Protein AF-0000000065853339 (afdb_homodimer)

Sequence (588 aa):
MKFAKGHGTENDFVLLCDPPAELRLTGAGVAALCDRRRGLGADGVLRVTAAAAAAAAGVLDRLPDGVAGDDWYMDYRNADGSVAQMCGNGVRVFAHYLRASGLETRDEFVVGSLAGPRPVTVHAADATGADVSVDMGKANTLGGGGEAFEATVGGRRFAGLAVDVGNPHLACLDPELSVDELAALDVAAPVSFDAAQFPDGVNIEVLTAPAAGVVHMRVHERGVGETRSCGTGTVAAVVAALAAAGADTGTLTVRVPGGDVVVTVTDATSYLRGPSVLVAHGEISEEWWQQAQRMKFAKGHGTENDFVLLCDPPAELRLTGAGVAALCDRRRGLGADGVLRVTAAAAAAAAGVLDRLPDGVAGDDWYMDYRNADGSVAQMCGNGVRVFAHYLRASGLETRDEFVVGSLAGPRPVTVHAADATGADVSVDMGKANTLGGGGEAFEATVGGRRFAGLAVDVGNPHLACLDPELSVDELAALDVAAPVSFDAAQFPDGVNIEVLTAPAAGVVHMRVHERGVGETRSCGTGTVAAVVAALAAAGADTGTLTVRVPGGDVVVTVTDATSYLRGPSVLVAHGEISEEWWQQAQR

Nearest PDB structures (foldseek):
  3fve-assembly1_A  TM=9.361E-01  e=1.560E-47  Mycobacterium tuberculosis
  5h2g-assembly1_B  TM=9.548E-01  e=1.383E-40  Corynebacterium glutamicum ATCC 13032
  8qzy-assembly1_A  TM=7.973E-01  e=9.550E-26  Pseudomonas aeruginosa PA14
  2q9j-assembly1_A  TM=7.711E-01  e=7.833E-24  Haemophilus influenzae
  2otn-assembly1_A  TM=7.732E-01  e=1.050E-22  Bacillus anthracis str. Ames

Structure (mmCIF, N/CA/C/O backbone):
data_AF-0000000065853339-model_v1
#
loop_
_entity.id
_entity.type
_entity.pdbx_description
1 polymer 'Diaminopimelate epimerase'
#
loop_
_atom_site.group_PDB
_atom_site.id
_atom_site.type_symbol
_atom_site.label_atom_id
_atom_site.label_alt_id
_atom_site.label_comp_id
_atom_site.label_asym_id
_atom_site.label_entity_id
_atom_site.label_seq_id
_atom_site.pdbx_PDB_ins_code
_atom_site.Cartn_x
_atom_site.Cartn_y
_atom_site.Cartn_z
_atom_site.occupancy
_atom_site.B_iso_or_equiv
_atom_site.auth_seq_id
_atom_site.auth_comp_id
_atom_site.auth_asym_id
_atom_site.auth_atom_id
_atom_site.pdbx_PDB_model_num
ATOM 1 N N . MET A 1 1 ? 19.844 -0.443 0.355 1 94.56 1 MET A N 1
ATOM 2 C CA . MET A 1 1 ? 19.484 -1.726 -0.248 1 94.56 1 MET A CA 1
ATOM 3 C C . MET A 1 1 ? 18.688 -1.524 -1.535 1 94.56 1 MET A C 1
ATOM 5 O O . MET A 1 1 ? 17.656 -0.863 -1.531 1 94.56 1 MET A O 1
ATOM 9 N N . LYS A 1 2 ? 19.125 -2.064 -2.59 1 97.06 2 LYS A N 1
ATOM 10 C CA . LYS A 1 2 ? 18.453 -1.907 -3.875 1 97.06 2 LYS A CA 1
ATOM 11 C C . LYS A 1 2 ? 17.172 -2.721 -3.926 1 97.06 2 LYS A C 1
ATOM 13 O O . LYS A 1 2 ? 17.109 -3.842 -3.414 1 97.06 2 LYS A O 1
ATOM 18 N N . PHE A 1 3 ? 16.172 -2.121 -4.578 1 98.56 3 PHE A N 1
ATOM 19 C CA . PHE A 1 3 ? 14.906 -2.838 -4.738 1 98.56 3 PHE A CA 1
ATOM 20 C C . PHE A 1 3 ? 14.273 -2.535 -6.094 1 98.56 3 PHE A C 1
ATOM 22 O O . PHE A 1 3 ? 14.672 -1.58 -6.766 1 98.56 3 PHE A O 1
ATOM 29 N N . ALA A 1 4 ? 13.375 -3.354 -6.496 1 98.81 4 ALA A N 1
ATOM 30 C CA . ALA A 1 4 ? 12.367 -3.076 -7.52 1 98.81 4 ALA A CA 1
ATOM 31 C C . ALA A 1 4 ? 10.969 -3.398 -7.008 1 98.81 4 ALA A C 1
ATOM 33 O O . ALA A 1 4 ? 10.805 -4.227 -6.109 1 98.81 4 ALA A O 1
ATOM 34 N N . LYS A 1 5 ? 10.016 -2.715 -7.488 1 98.88 5 LYS A N 1
ATOM 35 C CA . LYS A 1 5 ? 8.609 -2.977 -7.188 1 98.88 5 LYS A CA 1
ATOM 36 C C . LYS A 1 5 ? 7.84 -3.342 -8.453 1 98.88 5 LYS A C 1
ATOM 38 O O . LYS A 1 5 ? 7.914 -2.635 -9.461 1 98.88 5 LYS A O 1
ATOM 43 N N . GLY A 1 6 ? 7.184 -4.402 -8.43 1 98.81 6 GLY A N 1
ATOM 44 C CA . GLY A 1 6 ? 6.387 -4.832 -9.57 1 98.81 6 GLY A CA 1
ATOM 45 C C . GLY A 1 6 ? 5.203 -5.695 -9.18 1 98.81 6 GLY A C 1
ATOM 46 O O . GLY A 1 6 ? 4.973 -5.941 -7.992 1 98.81 6 GLY A O 1
ATOM 47 N N . HIS A 1 7 ? 4.398 -6.074 -10.188 1 98.88 7 HIS A N 1
ATOM 48 C CA . HIS A 1 7 ? 3.244 -6.922 -9.906 1 98.88 7 HIS A CA 1
ATOM 49 C C . HIS A 1 7 ? 2.893 -7.797 -11.102 1 98.88 7 HIS A C 1
ATOM 51 O O . HIS A 1 7 ? 3.232 -7.461 -12.242 1 98.88 7 HIS A O 1
ATOM 57 N N . GLY A 1 8 ? 2.369 -8.93 -10.898 1 98.88 8 GLY A N 1
ATOM 58 C CA . GLY A 1 8 ? 1.645 -9.773 -11.836 1 98.88 8 GLY A CA 1
ATOM 59 C C . GLY A 1 8 ? 0.143 -9.75 -11.625 1 98.88 8 GLY A C 1
ATOM 60 O O . GLY A 1 8 ? -0.376 -10.445 -10.75 1 98.88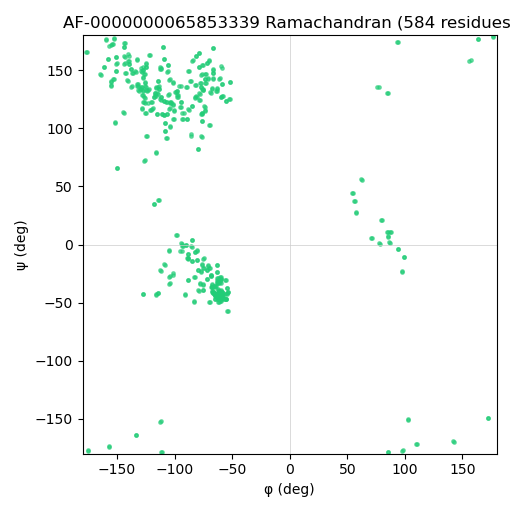 8 GLY A O 1
ATOM 61 N N . THR A 1 9 ? -0.51 -8.961 -12.5 1 98.69 9 THR A N 1
ATOM 62 C CA . THR A 1 9 ? -1.945 -8.742 -12.367 1 98.69 9 THR A CA 1
ATOM 63 C C . THR A 1 9 ? -2.283 -8.219 -10.969 1 98.69 9 THR A C 1
ATOM 65 O O . THR A 1 9 ? -3.174 -8.742 -10.305 1 98.69 9 THR A O 1
ATOM 68 N N . GLU A 1 10 ? -1.546 -7.285 -10.461 1 98.69 10 GLU A N 1
ATOM 69 C CA . GLU A 1 10 ? -1.723 -6.469 -9.266 1 98.69 10 GLU A CA 1
ATOM 70 C C . GLU A 1 10 ? -1.537 -7.301 -7.996 1 98.69 10 GLU A C 1
ATOM 72 O O . GLU A 1 10 ? -1.942 -6.887 -6.91 1 98.69 10 GLU A O 1
ATOM 77 N N . ASN A 1 11 ? -1.142 -8.578 -8.039 1 98.62 11 ASN A N 1
ATOM 78 C CA . ASN A 1 11 ? -0.362 -9.227 -6.992 1 98.62 11 ASN A CA 1
ATOM 79 C C . ASN A 1 11 ? 1.065 -8.688 -6.941 1 98.62 11 ASN A C 1
ATOM 81 O O . ASN A 1 11 ? 1.879 -8.992 -7.816 1 98.62 11 ASN A O 1
ATOM 85 N N . ASP A 1 12 ? 1.319 -7.805 -5.934 1 98.75 12 ASP A N 1
ATOM 86 C CA . ASP A 1 12 ? 2.51 -6.965 -6.031 1 98.75 12 ASP A CA 1
ATOM 87 C C . ASP A 1 12 ? 3.6 -7.445 -5.074 1 98.75 12 ASP A C 1
ATOM 89 O O . ASP A 1 12 ? 3.303 -8.039 -4.039 1 98.75 12 ASP A O 1
ATOM 93 N N . PHE A 1 13 ? 4.891 -7.109 -5.477 1 98.88 13 PHE A N 1
ATOM 94 C CA . PHE A 1 13 ? 6.066 -7.609 -4.773 1 98.88 13 PHE A CA 1
ATOM 95 C C . PHE A 1 13 ? 7.156 -6.543 -4.711 1 98.88 13 PHE A C 1
ATOM 97 O O . PHE A 1 13 ? 7.27 -5.711 -5.613 1 98.88 13 PHE A O 1
ATOM 104 N N . VAL A 1 14 ? 7.895 -6.559 -3.658 1 98.88 14 VAL A N 1
ATOM 105 C CA . VAL A 1 14 ? 9.203 -5.922 -3.623 1 98.88 14 VAL A CA 1
ATOM 106 C C . VAL A 1 14 ? 10.289 -6.949 -3.939 1 98.88 14 VAL A C 1
ATOM 108 O O . VAL A 1 14 ? 10.359 -8 -3.303 1 98.88 14 VAL A O 1
ATOM 111 N N . LEU A 1 15 ? 11.055 -6.676 -4.945 1 98.88 15 LEU A N 1
ATOM 112 C CA . LEU A 1 15 ? 12.172 -7.551 -5.305 1 98.88 15 LEU A CA 1
ATOM 113 C C . LEU A 1 15 ? 13.484 -7.02 -4.742 1 98.88 15 LEU A C 1
ATOM 115 O O . LEU A 1 15 ? 13.766 -5.82 -4.828 1 98.88 15 LEU A O 1
ATOM 119 N N . LEU A 1 16 ? 14.234 -7.871 -4.117 1 98.62 16 LEU A N 1
ATOM 120 C CA . LEU A 1 16 ? 15.562 -7.555 -3.609 1 98.62 16 LEU A CA 1
ATOM 121 C C . LEU A 1 16 ? 16.625 -8.367 -4.332 1 98.62 16 LEU A C 1
ATOM 123 O O . LEU A 1 16 ? 16.672 -9.594 -4.203 1 98.62 16 LEU A O 1
ATOM 127 N N . CYS A 1 17 ? 17.438 -7.727 -5.098 1 97.69 17 CYS A N 1
ATOM 128 C CA . CYS A 1 17 ? 18.5 -8.391 -5.844 1 97.69 17 CYS A CA 1
ATOM 129 C C . CYS A 1 17 ? 19.656 -8.758 -4.926 1 97.69 17 CYS A C 1
ATOM 131 O O . CYS A 1 17 ? 20.375 -7.875 -4.445 1 97.69 17 CYS A O 1
ATOM 133 N N . ASP A 1 18 ? 19.875 -10.023 -4.723 1 97.69 18 ASP A N 1
ATOM 134 C CA . ASP A 1 18 ? 20.875 -10.516 -3.789 1 97.69 18 ASP A CA 1
ATOM 135 C C . ASP A 1 18 ? 21.438 -11.859 -4.242 1 97.69 18 ASP A C 1
ATOM 137 O O . ASP A 1 18 ? 21.344 -12.852 -3.523 1 97.69 18 ASP A O 1
ATOM 141 N N . PRO A 1 19 ? 22.109 -11.883 -5.312 1 97.12 19 PRO A N 1
ATOM 142 C CA . PRO A 1 19 ? 22.594 -13.148 -5.879 1 97.12 19 PRO A CA 1
ATOM 143 C C . PRO A 1 19 ? 23.406 -13.969 -4.891 1 97.12 19 PRO A C 1
ATOM 145 O O . PRO A 1 19 ? 23.25 -15.188 -4.805 1 97.12 19 PRO A O 1
ATOM 148 N N . PRO A 1 20 ? 24.219 -13.391 -4.039 1 96.69 20 PRO A N 1
ATOM 149 C CA . PRO A 1 20 ? 25 -14.227 -3.125 1 96.69 20 PRO A CA 1
ATOM 150 C C . PRO A 1 20 ? 24.234 -14.594 -1.855 1 96.69 20 PRO A C 1
ATOM 152 O O . PRO A 1 20 ? 24.781 -15.258 -0.971 1 96.69 20 PRO A O 1
ATOM 155 N N . ALA A 1 21 ? 22.984 -14.086 -1.73 1 96.5 21 ALA A N 1
ATOM 156 C CA . ALA A 1 21 ? 22.141 -14.383 -0.577 1 96.5 21 ALA A CA 1
ATOM 157 C C . ALA A 1 21 ? 22.766 -13.867 0.713 1 96.5 21 ALA A C 1
ATOM 159 O O . ALA A 1 21 ? 22.875 -14.602 1.695 1 96.5 21 ALA A O 1
ATOM 160 N N . GLU A 1 22 ? 23.062 -12.633 0.763 1 96.06 22 GLU A N 1
ATOM 161 C CA . GLU A 1 22 ? 23.766 -12.062 1.905 1 96.06 22 GLU A CA 1
ATOM 162 C C . GLU A 1 22 ? 22.844 -11.188 2.75 1 96.06 22 GLU A C 1
ATOM 164 O O . GLU A 1 22 ? 23.156 -10.883 3.902 1 96.06 22 GLU A O 1
ATOM 169 N N . LEU A 1 23 ? 21.75 -10.797 2.207 1 94.5 23 LEU A N 1
ATOM 170 C CA . LEU A 1 23 ? 20.844 -9.906 2.924 1 94.5 23 LEU A CA 1
ATOM 171 C C . LEU A 1 23 ? 20.219 -10.617 4.125 1 94.5 23 LEU A C 1
ATOM 173 O O . LEU A 1 23 ? 19.844 -11.789 4.031 1 94.5 23 LEU A O 1
ATOM 177 N N . ARG A 1 24 ? 20.219 -9.914 5.27 1 89.31 24 ARG A N 1
ATOM 178 C CA . ARG A 1 24 ? 19.438 -10.375 6.41 1 89.31 24 ARG A CA 1
ATOM 179 C C . ARG A 1 24 ? 17.953 -10.094 6.211 1 89.31 24 ARG A C 1
ATOM 181 O O . ARG A 1 24 ? 17.531 -8.938 6.117 1 89.31 24 ARG A O 1
ATOM 188 N N . LEU A 1 25 ? 17.109 -11.117 6.051 1 94.38 25 LEU A N 1
ATOM 189 C CA . LEU A 1 25 ? 15.68 -10.992 5.828 1 94.38 25 LEU A CA 1
ATOM 190 C C . LEU A 1 25 ? 14.898 -11.602 6.988 1 94.38 25 LEU A C 1
ATOM 192 O O . LEU A 1 25 ? 14.383 -12.711 6.879 1 94.38 25 LEU A O 1
ATOM 196 N N . THR A 1 26 ? 14.773 -10.828 8.125 1 96.56 26 THR A N 1
ATOM 197 C CA . THR A 1 26 ? 13.977 -11.297 9.258 1 96.56 26 THR A CA 1
ATOM 198 C C . THR A 1 26 ? 12.484 -11.156 8.969 1 96.56 26 THR A C 1
ATOM 200 O O . THR A 1 26 ? 12.086 -10.336 8.133 1 96.56 26 THR A O 1
ATOM 203 N N . GLY A 1 27 ? 11.719 -11.984 9.633 1 97.38 27 GLY A N 1
ATOM 204 C CA . GLY A 1 27 ? 10.281 -11.836 9.523 1 97.38 27 GLY A CA 1
ATOM 205 C C . GLY A 1 27 ? 9.789 -10.438 9.836 1 97.38 27 GLY A C 1
ATOM 206 O O . GLY A 1 27 ? 8.938 -9.898 9.125 1 97.38 27 GLY A O 1
ATOM 207 N N . ALA A 1 28 ? 10.336 -9.812 10.836 1 97.38 28 ALA A N 1
ATOM 208 C CA . ALA A 1 28 ? 9.961 -8.469 11.234 1 97.38 28 ALA A CA 1
ATOM 209 C C . ALA A 1 28 ? 10.297 -7.449 10.148 1 97.38 28 ALA A C 1
ATOM 211 O O . ALA A 1 28 ? 9.5 -6.551 9.859 1 97.38 28 ALA A O 1
ATOM 212 N N . GLY A 1 29 ? 11.492 -7.582 9.555 1 97.81 29 GLY A N 1
ATOM 213 C CA . GLY A 1 29 ? 11.898 -6.691 8.484 1 97.81 29 GLY A CA 1
ATOM 214 C C . GLY A 1 29 ? 11.008 -6.785 7.254 1 97.81 29 GLY A C 1
ATOM 215 O O . GLY A 1 29 ? 10.625 -5.766 6.68 1 97.81 29 GLY A O 1
ATOM 216 N N . VAL A 1 30 ? 10.695 -8.008 6.941 1 98.25 30 VAL A N 1
ATOM 217 C CA . VAL A 1 30 ? 9.828 -8.234 5.789 1 98.25 30 VAL A CA 1
ATOM 218 C C . VAL A 1 30 ? 8.445 -7.648 6.062 1 98.25 30 VAL A C 1
ATOM 220 O O . VAL A 1 30 ? 7.879 -6.957 5.211 1 98.25 30 VAL A O 1
ATOM 223 N N . ALA A 1 31 ? 7.91 -7.934 7.25 1 98.31 31 ALA A N 1
ATOM 224 C CA . ALA A 1 31 ? 6.598 -7.406 7.613 1 98.31 31 ALA A CA 1
ATOM 225 C C . ALA A 1 31 ? 6.586 -5.879 7.566 1 98.31 31 ALA A C 1
ATOM 227 O O . ALA A 1 31 ? 5.621 -5.273 7.09 1 98.31 31 ALA A O 1
ATOM 228 N N . ALA A 1 32 ? 7.637 -5.242 8.039 1 98.25 32 ALA A N 1
ATOM 229 C CA . ALA A 1 32 ? 7.75 -3.785 8 1 98.25 32 ALA A CA 1
ATOM 230 C C . ALA A 1 32 ? 7.785 -3.275 6.562 1 98.25 32 ALA A C 1
ATOM 232 O O . ALA A 1 32 ? 7.086 -2.32 6.219 1 98.25 32 ALA A O 1
ATOM 233 N N . LEU A 1 33 ? 8.57 -3.91 5.719 1 98.56 33 LEU A N 1
ATOM 234 C CA . LEU A 1 33 ? 8.742 -3.498 4.328 1 98.56 33 LEU A CA 1
ATOM 235 C C . LEU A 1 33 ? 7.434 -3.635 3.557 1 98.56 33 LEU A C 1
ATOM 237 O O . LEU A 1 33 ? 7.098 -2.773 2.742 1 98.56 33 LEU A O 1
ATOM 241 N N . CYS A 1 34 ? 6.707 -4.641 3.908 1 98.44 34 CYS A N 1
ATOM 242 C CA . CYS A 1 34 ? 5.484 -4.945 3.172 1 98.44 34 CYS A CA 1
ATOM 243 C C . CYS A 1 34 ? 4.312 -4.129 3.705 1 98.44 34 CYS A C 1
ATOM 245 O O . CYS A 1 34 ? 3.254 -4.074 3.078 1 98.44 34 CYS A O 1
ATOM 247 N N . ASP A 1 35 ? 4.457 -3.494 4.902 1 98.12 35 ASP A N 1
ATOM 248 C CA . ASP A 1 35 ? 3.395 -2.625 5.398 1 98.12 35 ASP A CA 1
ATOM 249 C C . ASP A 1 35 ? 3.115 -1.483 4.426 1 98.12 35 ASP A C 1
ATOM 251 O O . ASP A 1 35 ? 4.031 -0.753 4.039 1 98.12 35 ASP A O 1
ATOM 255 N N . ARG A 1 36 ? 1.933 -1.326 4.051 1 97.88 36 ARG A N 1
ATOM 256 C CA . ARG A 1 36 ? 1.605 -0.456 2.926 1 97.88 36 ARG A CA 1
ATOM 257 C C . ARG A 1 36 ? 1.579 1.007 3.355 1 97.88 36 ARG A C 1
ATOM 259 O O . ARG A 1 36 ? 1.427 1.901 2.521 1 97.88 36 ARG A O 1
ATOM 266 N N . ARG A 1 37 ? 1.737 1.317 4.66 1 97.38 37 ARG A N 1
ATOM 267 C CA . ARG A 1 37 ? 1.754 2.689 5.152 1 97.38 37 ARG A CA 1
ATOM 268 C C . ARG A 1 37 ? 3.121 3.049 5.723 1 97.38 37 ARG A C 1
ATOM 270 O O . ARG A 1 37 ? 3.676 4.102 5.406 1 97.38 37 ARG A O 1
ATOM 277 N N . ARG A 1 38 ? 3.699 2.168 6.441 1 97.31 38 ARG A N 1
ATOM 278 C CA . ARG A 1 38 ? 4.977 2.418 7.102 1 97.31 38 ARG A CA 1
ATOM 279 C C . ARG A 1 38 ? 6.145 2.072 6.184 1 97.31 38 ARG A C 1
ATOM 281 O O . ARG A 1 38 ? 7.238 2.625 6.328 1 97.31 38 ARG A O 1
ATOM 288 N N . GLY A 1 39 ? 5.961 1.083 5.297 1 98.38 39 GLY A N 1
ATOM 289 C CA . GLY A 1 39 ? 6.996 0.641 4.379 1 98.38 39 GLY A CA 1
ATOM 290 C C . GLY A 1 39 ? 6.68 0.952 2.928 1 98.38 39 GLY A C 1
ATOM 291 O O . GLY A 1 39 ? 6.066 1.978 2.627 1 98.38 39 GLY A O 1
ATOM 292 N N . LEU A 1 40 ? 7.207 0.15 1.967 1 98.5 40 LEU A N 1
ATOM 293 C CA . LEU A 1 40 ? 6.914 0.288 0.545 1 98.5 40 LEU A CA 1
ATOM 294 C C . LEU A 1 40 ? 5.547 -0.297 0.212 1 98.5 40 LEU A C 1
ATOM 296 O O . LEU A 1 40 ? 4.828 0.24 -0.632 1 98.5 40 LEU A O 1
ATOM 300 N N . GLY A 1 41 ? 5.23 -1.368 0.979 1 98.5 41 GLY A N 1
ATOM 301 C CA . GLY A 1 41 ? 3.963 -2.033 0.732 1 98.5 41 GLY A CA 1
ATOM 302 C C . GLY A 1 41 ? 4.035 -3.059 -0.384 1 98.5 41 GLY A C 1
ATOM 303 O O . GLY A 1 41 ? 4.488 -2.752 -1.488 1 98.5 41 GLY A O 1
ATOM 304 N N . ALA A 1 42 ? 3.545 -4.234 -0.109 1 98.5 42 ALA A N 1
ATOM 305 C CA . ALA A 1 42 ? 3.486 -5.316 -1.088 1 98.5 42 ALA A CA 1
ATOM 306 C C . ALA A 1 42 ? 2.783 -6.539 -0.51 1 98.5 42 ALA A C 1
ATOM 308 O O . ALA A 1 42 ? 2.584 -6.633 0.703 1 98.5 42 ALA A O 1
ATOM 309 N N . ASP A 1 43 ? 2.416 -7.461 -1.378 1 97.94 43 ASP A N 1
ATOM 310 C CA . ASP A 1 43 ? 1.875 -8.75 -0.97 1 97.94 43 ASP A CA 1
ATOM 311 C C . ASP A 1 43 ? 2.98 -9.68 -0.468 1 97.94 43 ASP A C 1
ATOM 313 O O . ASP A 1 43 ? 2.707 -10.672 0.203 1 97.94 43 ASP A O 1
ATOM 317 N N . GLY A 1 44 ? 4.246 -9.312 -0.82 1 98.12 44 GLY A N 1
ATOM 318 C CA . GLY A 1 44 ? 5.375 -10.102 -0.368 1 98.12 44 GLY A CA 1
ATOM 319 C C . GLY A 1 44 ? 6.703 -9.617 -0.917 1 98.12 44 GLY A C 1
ATOM 320 O O . GLY A 1 44 ? 6.75 -8.648 -1.677 1 98.12 44 GLY A O 1
ATOM 321 N N . VAL A 1 45 ? 7.785 -10.312 -0.497 1 98.69 45 VAL A N 1
ATOM 322 C CA . VAL A 1 45 ? 9.141 -9.984 -0.924 1 98.69 45 VAL A CA 1
ATOM 323 C C . VAL A 1 45 ? 9.734 -11.148 -1.709 1 98.69 45 VAL A C 1
ATOM 325 O O . VAL A 1 45 ? 9.625 -12.305 -1.293 1 98.69 45 VAL A O 1
ATOM 328 N N . LEU A 1 46 ? 10.289 -10.82 -2.867 1 98.75 46 LEU A N 1
ATOM 329 C CA . LEU A 1 46 ? 11.039 -11.789 -3.666 1 98.75 46 LEU A CA 1
ATOM 330 C C . LEU A 1 46 ? 12.531 -11.477 -3.633 1 98.75 46 LEU A C 1
ATOM 332 O O . LEU A 1 46 ? 12.992 -10.547 -4.297 1 98.75 46 LEU A O 1
ATOM 336 N N . ARG A 1 47 ? 13.266 -12.219 -2.906 1 98.44 47 ARG A N 1
ATOM 337 C CA . ARG A 1 47 ? 14.719 -12.102 -2.998 1 98.44 47 ARG A CA 1
ATOM 338 C C . ARG A 1 47 ? 15.25 -12.875 -4.199 1 98.44 47 ARG A C 1
ATOM 340 O O . ARG A 1 47 ? 14.914 -14.047 -4.387 1 98.44 47 ARG A O 1
ATOM 347 N N . VAL A 1 48 ? 15.984 -12.25 -4.988 1 98.5 48 VAL A N 1
ATOM 348 C CA . VAL A 1 48 ? 16.594 -12.82 -6.184 1 98.5 48 VAL A CA 1
ATOM 349 C C . VAL A 1 48 ? 17.984 -13.344 -5.848 1 98.5 48 VAL A C 1
ATOM 351 O O . VAL A 1 48 ? 18.906 -12.555 -5.629 1 98.5 48 VAL A O 1
ATOM 354 N N . THR A 1 49 ? 18.094 -14.672 -5.824 1 98.19 49 THR A N 1
ATOM 355 C CA . THR A 1 49 ? 19.391 -15.266 -5.508 1 98.19 49 THR A CA 1
ATOM 356 C C . THR A 1 49 ? 19.609 -16.531 -6.324 1 98.19 49 THR A C 1
ATOM 358 O O . THR A 1 49 ? 18.781 -16.906 -7.156 1 98.19 49 THR A O 1
ATOM 361 N N . ALA A 1 50 ? 20.797 -17.094 -6.227 1 97.75 50 ALA A N 1
ATOM 362 C CA . ALA A 1 50 ? 21.078 -18.406 -6.809 1 97.75 50 ALA A CA 1
ATOM 363 C C . ALA A 1 50 ? 20.75 -19.531 -5.832 1 97.75 50 ALA A C 1
ATOM 365 O O . ALA A 1 50 ? 20.891 -19.359 -4.617 1 97.75 50 ALA A O 1
ATOM 366 N N . ALA A 1 51 ? 20.359 -20.688 -6.387 1 98 51 ALA A N 1
ATOM 367 C CA . ALA A 1 51 ? 19.906 -21.797 -5.539 1 98 51 ALA A CA 1
ATOM 368 C C . ALA A 1 51 ? 21.016 -22.25 -4.605 1 98 51 ALA A C 1
ATOM 370 O O . ALA A 1 51 ? 20.797 -22.438 -3.406 1 98 51 ALA A O 1
ATOM 371 N N . ALA A 1 52 ? 22.219 -22.359 -5.109 1 97.62 52 ALA A N 1
ATOM 372 C CA . ALA A 1 52 ? 23.344 -22.797 -4.289 1 97.62 52 ALA A CA 1
ATOM 373 C C . ALA A 1 52 ? 23.656 -21.781 -3.195 1 97.62 52 ALA A C 1
ATOM 375 O O . ALA A 1 52 ? 24 -22.156 -2.072 1 97.62 52 ALA A O 1
ATOM 376 N N . ALA A 1 53 ? 23.625 -20.516 -3.555 1 97.69 53 ALA A N 1
ATOM 377 C CA . ALA A 1 53 ? 23.859 -19.453 -2.576 1 97.69 53 ALA A CA 1
ATOM 378 C C . ALA A 1 53 ? 22.812 -19.484 -1.469 1 97.69 53 ALA A C 1
ATOM 380 O O . ALA A 1 53 ? 23.141 -19.312 -0.291 1 97.69 53 ALA A O 1
ATOM 381 N N . ALA A 1 54 ? 21.578 -19.672 -1.842 1 96.88 54 ALA A N 1
ATOM 382 C CA . ALA A 1 54 ? 20.484 -19.766 -0.867 1 96.88 54 ALA A CA 1
ATOM 383 C C . ALA A 1 54 ? 20.719 -20.922 0.104 1 96.88 54 ALA A C 1
ATOM 385 O O . ALA A 1 54 ? 20.531 -20.766 1.312 1 96.88 54 ALA A O 1
ATOM 386 N N . ALA A 1 55 ? 21.141 -22.031 -0.43 1 96.69 55 ALA A N 1
ATOM 387 C CA . ALA A 1 55 ? 21.422 -23.203 0.407 1 96.69 55 ALA A CA 1
ATOM 388 C C . ALA A 1 55 ? 22.594 -22.906 1.354 1 96.69 55 ALA A C 1
ATOM 390 O O . ALA A 1 55 ? 22.516 -23.219 2.547 1 96.69 55 ALA A O 1
ATOM 391 N N . ALA A 1 56 ? 23.578 -22.328 0.841 1 96.44 56 ALA A N 1
ATOM 392 C CA . ALA A 1 56 ? 24.766 -22.016 1.63 1 96.44 56 ALA A CA 1
ATOM 393 C C . ALA A 1 56 ? 24.453 -21.031 2.748 1 96.44 56 ALA A C 1
ATOM 395 O O . ALA A 1 56 ? 25.031 -21.094 3.832 1 96.44 56 ALA A O 1
ATOM 396 N N . ALA A 1 57 ? 23.516 -20.172 2.455 1 95.25 57 ALA A N 1
ATOM 397 C CA . ALA A 1 57 ? 23.141 -19.141 3.424 1 95.25 57 ALA A CA 1
ATOM 398 C C . ALA A 1 57 ? 22.156 -19.703 4.449 1 95.25 57 ALA A C 1
ATOM 400 O O . ALA A 1 57 ? 21.75 -19 5.379 1 95.25 57 ALA A O 1
ATOM 401 N N . GLY A 1 58 ? 21.688 -20.922 4.27 1 93.75 58 GLY A N 1
ATOM 402 C CA . GLY A 1 58 ? 20.797 -21.562 5.223 1 93.75 58 GLY A CA 1
ATOM 403 C C . GLY A 1 58 ? 19.328 -21.25 4.957 1 93.75 58 GLY A C 1
ATOM 404 O O . GLY A 1 58 ? 18.484 -21.453 5.82 1 93.75 58 GLY A O 1
ATOM 405 N N . VAL A 1 59 ? 19.047 -20.656 3.822 1 90.81 59 VAL A N 1
ATOM 406 C CA . VAL A 1 59 ? 17.672 -20.391 3.426 1 90.81 59 VAL A CA 1
ATOM 407 C C . VAL A 1 59 ? 16.938 -21.703 3.203 1 90.81 59 VAL A C 1
ATOM 409 O O . VAL A 1 59 ? 15.758 -21.828 3.518 1 90.81 59 VAL A O 1
ATOM 412 N N . LEU A 1 60 ? 17.656 -22.656 2.678 1 91.31 60 LEU A N 1
ATOM 413 C CA . LEU A 1 60 ? 17.188 -24 2.414 1 91.31 60 LEU A CA 1
ATOM 414 C C . LEU A 1 60 ? 18.094 -25.047 3.062 1 91.31 60 LEU A C 1
ATOM 416 O O . LEU A 1 60 ? 19.312 -24.859 3.107 1 91.31 60 LEU A O 1
ATOM 420 N N . ASP A 1 61 ? 17.516 -26.125 3.48 1 91.25 61 ASP A N 1
ATOM 421 C CA . ASP A 1 61 ? 18.328 -27.219 4.004 1 91.25 61 ASP A CA 1
ATOM 422 C C . ASP A 1 61 ? 19.016 -27.969 2.873 1 91.25 61 ASP A C 1
ATOM 424 O O . ASP A 1 61 ? 20.172 -28.391 3.01 1 91.25 61 ASP A O 1
ATOM 428 N N . ARG A 1 62 ? 18.312 -28.125 1.863 1 93.56 62 ARG A N 1
ATOM 429 C CA . ARG A 1 62 ? 18.812 -28.766 0.654 1 93.56 62 ARG A CA 1
ATOM 430 C C . ARG A 1 62 ? 18.109 -28.219 -0.587 1 93.56 62 ARG A C 1
ATOM 432 O O . ARG A 1 62 ? 17.016 -27.672 -0.493 1 93.56 62 ARG A O 1
ATOM 439 N N . LEU A 1 63 ? 18.797 -28.344 -1.713 1 96.06 63 LEU A N 1
ATOM 440 C CA . LEU A 1 63 ? 18.172 -27.938 -2.965 1 96.06 63 LEU A CA 1
ATOM 441 C C . LEU A 1 63 ? 16.953 -28.797 -3.27 1 96.06 63 LEU A C 1
ATOM 443 O O . LEU A 1 63 ? 17.016 -30.031 -3.133 1 96.06 63 LEU A O 1
ATOM 447 N N . PRO A 1 64 ? 15.891 -28.188 -3.605 1 95.25 64 PRO A N 1
ATOM 448 C CA . PRO A 1 64 ? 14.75 -29 -4.035 1 95.25 64 PRO A CA 1
ATOM 449 C C . PRO A 1 64 ? 15.062 -29.875 -5.25 1 95.25 64 PRO A C 1
ATOM 451 O O . PRO A 1 64 ? 15.906 -29.5 -6.07 1 95.25 64 PRO A O 1
ATOM 454 N N . ASP A 1 65 ? 14.336 -31 -5.316 1 95.94 65 ASP A N 1
ATOM 455 C CA . ASP A 1 65 ? 14.523 -31.875 -6.473 1 95.94 65 ASP A CA 1
ATOM 456 C C . ASP A 1 65 ? 14.234 -31.125 -7.773 1 95.94 65 ASP A C 1
ATOM 458 O O . ASP A 1 65 ? 13.211 -30.453 -7.898 1 95.94 65 ASP A O 1
ATOM 462 N N . GLY A 1 66 ? 15.172 -31.188 -8.695 1 96.62 66 GLY A N 1
ATOM 463 C CA . GLY A 1 66 ? 14.984 -30.594 -10.008 1 96.62 66 GLY A CA 1
ATOM 464 C C . GLY A 1 66 ? 15.531 -29.188 -10.109 1 96.62 66 GLY A C 1
ATOM 465 O O . GLY A 1 66 ? 15.508 -28.578 -11.18 1 96.62 66 GLY A O 1
ATOM 466 N N . VAL A 1 67 ? 16 -28.703 -9 1 97.69 67 VAL A N 1
ATOM 467 C CA . VAL A 1 67 ? 16.609 -27.391 -9 1 97.69 67 VAL A CA 1
ATOM 468 C C . VAL A 1 67 ? 18.141 -27.531 -8.953 1 97.69 67 VAL A C 1
ATOM 470 O O . VAL A 1 67 ? 18.688 -28.125 -8.023 1 97.69 67 VAL A O 1
ATOM 473 N N . ALA A 1 68 ? 18.781 -26.984 -9.922 1 97.88 68 ALA A N 1
ATOM 474 C CA . ALA A 1 68 ? 20.234 -27.016 -9.969 1 97.88 68 ALA A CA 1
ATOM 475 C C . ALA A 1 68 ? 20.844 -25.875 -9.156 1 97.88 68 ALA A C 1
ATOM 477 O O . ALA A 1 68 ? 20.172 -24.875 -8.898 1 97.88 68 ALA A O 1
ATOM 478 N N . GLY A 1 69 ? 22.078 -26.031 -8.758 1 97.25 69 GLY A N 1
ATOM 479 C CA . GLY A 1 69 ? 22.75 -25.031 -7.941 1 97.25 69 GLY A CA 1
ATOM 480 C C . GLY A 1 69 ? 22.844 -23.688 -8.625 1 97.25 69 GLY A C 1
ATOM 481 O O . GLY A 1 69 ? 22.812 -22.641 -7.957 1 97.25 69 GLY A O 1
ATOM 482 N N . ASP A 1 70 ? 22.953 -23.703 -9.938 1 96.88 70 ASP A N 1
ATOM 483 C CA . ASP A 1 70 ? 23.156 -22.453 -10.664 1 96.88 70 ASP A CA 1
ATOM 484 C C . ASP A 1 70 ? 21.828 -21.859 -11.125 1 96.88 70 ASP A C 1
ATOM 486 O O . ASP A 1 70 ? 21.797 -20.781 -11.719 1 96.88 70 ASP A O 1
ATOM 490 N N . ASP A 1 71 ? 20.734 -22.531 -10.852 1 98.31 71 ASP A N 1
ATOM 491 C CA . ASP A 1 71 ? 19.438 -21.953 -11.148 1 98.31 71 ASP A CA 1
ATOM 492 C C . ASP A 1 71 ? 19.156 -20.734 -10.281 1 98.31 71 ASP A C 1
ATOM 494 O O . ASP A 1 71 ? 19.641 -20.656 -9.148 1 98.31 71 ASP A O 1
ATOM 498 N N . TRP A 1 72 ? 18.516 -19.781 -10.906 1 98.56 72 TRP A N 1
ATOM 499 C CA . TRP A 1 72 ? 17.984 -18.719 -10.062 1 98.56 72 TRP A CA 1
ATOM 500 C C . TRP A 1 72 ? 16.984 -19.266 -9.055 1 98.56 72 TRP A C 1
ATOM 502 O O . TRP A 1 72 ? 16.234 -20.203 -9.359 1 98.56 72 TRP A O 1
ATOM 512 N N . TYR A 1 73 ? 16.969 -18.719 -7.855 1 98.44 73 TYR A N 1
ATOM 513 C CA . TYR A 1 73 ? 16.094 -19.172 -6.777 1 98.44 73 TYR A CA 1
ATOM 514 C C . TYR A 1 73 ? 15.273 -18 -6.234 1 98.44 73 TYR A C 1
ATOM 516 O O . TYR A 1 73 ? 15.828 -16.984 -5.828 1 98.44 73 TYR A O 1
ATOM 524 N N . MET A 1 74 ? 13.977 -18.141 -6.297 1 98.5 74 MET A N 1
ATOM 525 C CA . MET A 1 74 ? 13.047 -17.156 -5.742 1 98.5 74 MET A CA 1
ATOM 526 C C . MET A 1 74 ? 12.805 -17.422 -4.258 1 98.5 74 MET A C 1
ATOM 528 O O . MET A 1 74 ? 11.93 -18.219 -3.898 1 98.5 74 MET A O 1
ATOM 532 N N . ASP A 1 75 ? 13.531 -16.766 -3.414 1 97.94 75 ASP A N 1
ATOM 533 C CA . ASP A 1 75 ? 13.281 -16.781 -1.976 1 97.94 75 ASP A CA 1
ATOM 534 C C . ASP A 1 75 ? 12.109 -15.875 -1.611 1 97.94 75 ASP A C 1
ATOM 536 O O . ASP A 1 75 ? 12.297 -14.672 -1.396 1 97.94 75 ASP A O 1
ATOM 540 N N . TYR A 1 76 ? 10.93 -16.469 -1.554 1 98 76 TYR A N 1
ATOM 541 C CA . TYR A 1 76 ? 9.688 -15.734 -1.43 1 98 76 TYR A CA 1
ATOM 542 C C . TYR A 1 76 ? 9.219 -15.68 0.022 1 98 76 TYR A C 1
ATOM 544 O O . TYR A 1 76 ? 9.125 -16.719 0.685 1 98 76 TYR A O 1
ATOM 552 N N . ARG A 1 77 ? 8.945 -14.453 0.518 1 97.75 77 ARG A N 1
ATOM 553 C CA . ARG A 1 77 ? 8.359 -14.219 1.831 1 97.75 77 ARG A CA 1
ATOM 554 C C . ARG A 1 77 ? 6.988 -13.562 1.703 1 97.75 77 ARG A C 1
ATOM 556 O O . ARG A 1 77 ? 6.809 -12.641 0.9 1 97.75 77 ARG A O 1
ATOM 563 N N . ASN A 1 78 ? 6.016 -14.07 2.492 1 96.62 78 ASN A N 1
ATOM 564 C CA . ASN A 1 78 ? 4.723 -13.398 2.594 1 96.62 78 ASN A CA 1
ATOM 565 C C . ASN A 1 78 ? 4.848 -12.047 3.283 1 96.62 78 ASN A C 1
ATOM 567 O O . ASN A 1 78 ? 5.879 -11.75 3.889 1 96.62 78 ASN A O 1
ATOM 571 N N . ALA A 1 79 ? 3.816 -11.289 3.227 1 97.12 79 ALA A N 1
ATOM 572 C CA . ALA A 1 79 ? 3.826 -9.945 3.793 1 97.12 79 ALA A CA 1
ATOM 573 C C . ALA A 1 79 ? 4.047 -9.984 5.305 1 97.12 79 ALA A C 1
ATOM 575 O O . ALA A 1 79 ? 4.566 -9.031 5.887 1 97.12 79 ALA A O 1
ATOM 576 N N . ASP A 1 80 ? 3.715 -11.094 5.934 1 96.06 80 ASP A N 1
ATOM 577 C CA . ASP A 1 80 ? 3.863 -11.188 7.383 1 96.06 80 ASP A CA 1
ATOM 578 C C . ASP A 1 80 ? 5.246 -11.719 7.758 1 96.06 80 ASP A C 1
ATOM 580 O O . ASP A 1 80 ? 5.531 -11.945 8.938 1 96.06 80 ASP A O 1
ATOM 584 N N . GLY A 1 81 ? 6.02 -11.992 6.785 1 96.38 81 GLY A N 1
ATOM 585 C CA . GLY A 1 81 ? 7.387 -12.43 7.023 1 96.38 81 GLY A CA 1
ATOM 586 C C . GLY A 1 81 ? 7.562 -13.93 6.926 1 96.38 81 GLY A C 1
ATOM 587 O O . GLY A 1 81 ? 8.688 -14.43 6.883 1 96.38 81 GLY A O 1
ATOM 588 N N . SER A 1 82 ? 6.473 -14.672 6.867 1 95.12 82 SER A N 1
ATOM 589 C CA . SER A 1 82 ? 6.57 -16.125 6.797 1 95.12 82 SER A CA 1
ATOM 590 C C . SER A 1 82 ? 7.078 -16.578 5.434 1 95.12 82 SER A C 1
ATOM 592 O O . SER A 1 82 ? 6.941 -15.859 4.441 1 95.12 82 SER A O 1
ATOM 594 N N . VAL A 1 83 ? 7.648 -17.734 5.406 1 93.88 83 VAL A N 1
ATOM 595 C CA . VAL A 1 83 ? 8.164 -18.312 4.172 1 93.88 83 VAL A CA 1
ATOM 596 C C . VAL A 1 83 ? 7.012 -18.828 3.318 1 93.88 83 VAL A C 1
ATOM 598 O O . VAL A 1 83 ? 6.078 -19.453 3.834 1 93.88 83 VAL A O 1
ATOM 601 N N . ALA A 1 84 ? 7.039 -18.516 2.094 1 91.12 84 ALA A N 1
ATOM 602 C CA . ALA A 1 84 ? 6.043 -19 1.148 1 91.12 84 ALA A CA 1
ATOM 603 C C . ALA A 1 84 ? 6.645 -20.062 0.229 1 91.12 84 ALA A C 1
ATOM 605 O O . ALA A 1 84 ? 7.824 -20 -0.122 1 91.12 84 ALA A O 1
ATOM 606 N N . GLN A 1 85 ? 5.871 -21 -0.206 1 88.19 85 GLN A N 1
ATOM 607 C CA . GLN A 1 85 ? 6.363 -22.125 -0.997 1 88.19 85 GLN A CA 1
ATOM 608 C C . GLN A 1 85 ? 6.48 -21.75 -2.471 1 88.19 85 GLN A C 1
ATOM 610 O O . GLN A 1 85 ? 7.457 -22.109 -3.131 1 88.19 85 GLN A O 1
ATOM 615 N N . MET A 1 86 ? 5.469 -21.188 -2.951 1 88.75 86 MET A N 1
ATOM 616 C CA . MET A 1 86 ? 5.418 -20.875 -4.379 1 88.75 86 MET A CA 1
ATOM 617 C C . MET A 1 86 ? 4.305 -19.875 -4.688 1 88.75 86 MET A C 1
ATOM 619 O O . MET A 1 86 ? 3.232 -19.938 -4.082 1 88.75 86 MET A O 1
ATOM 623 N N . CYS A 1 87 ? 4.523 -19 -5.68 1 94.38 87 CYS A N 1
ATOM 624 C CA . CYS A 1 87 ? 3.561 -18.031 -6.184 1 94.38 87 CYS A CA 1
ATOM 625 C C . CYS A 1 87 ? 3.711 -17.844 -7.688 1 94.38 87 CYS A C 1
ATOM 627 O O . CYS A 1 87 ? 4.695 -17.25 -8.148 1 94.38 87 CYS A O 1
ATOM 629 N N . GLY A 1 88 ? 2.727 -18.234 -8.438 1 97.94 88 GLY A N 1
ATOM 630 C CA . GLY A 1 88 ? 2.797 -18.141 -9.891 1 97.94 88 GLY A CA 1
ATOM 631 C C . GLY A 1 88 ? 2.961 -16.719 -10.391 1 97.94 88 GLY A C 1
ATOM 632 O O . GLY A 1 88 ? 3.74 -16.469 -11.312 1 97.94 88 GLY A O 1
ATOM 633 N N . ASN A 1 89 ? 2.205 -15.789 -9.852 1 98.69 89 ASN A N 1
ATOM 634 C CA . ASN A 1 89 ? 2.357 -14.383 -10.203 1 98.69 89 ASN A CA 1
ATOM 635 C C . ASN A 1 89 ? 3.762 -13.875 -9.883 1 98.69 89 ASN A C 1
ATOM 637 O O . ASN A 1 89 ? 4.359 -13.148 -10.688 1 98.69 89 ASN A O 1
ATOM 641 N N . GLY A 1 90 ? 4.246 -14.289 -8.719 1 98.81 90 GLY A N 1
ATOM 642 C CA . GLY A 1 90 ? 5.59 -13.898 -8.32 1 98.81 90 GLY A CA 1
ATOM 643 C C . GLY A 1 90 ? 6.664 -14.406 -9.266 1 98.81 90 GLY A C 1
ATOM 644 O O . GLY A 1 90 ? 7.629 -13.695 -9.555 1 98.81 90 GLY A O 1
ATOM 645 N N . VAL A 1 91 ? 6.504 -15.633 -9.711 1 98.88 91 VAL A N 1
ATOM 646 C CA . VAL A 1 91 ? 7.465 -16.219 -10.641 1 98.88 91 VAL A CA 1
ATOM 647 C C . VAL A 1 91 ? 7.5 -15.391 -11.93 1 98.88 91 VAL A C 1
ATOM 649 O O . VAL A 1 91 ? 8.57 -15.156 -12.492 1 98.88 91 VAL A O 1
ATOM 652 N N . ARG A 1 92 ? 6.352 -14.945 -12.414 1 98.94 92 ARG A N 1
ATOM 653 C CA . ARG A 1 92 ? 6.328 -14.109 -13.609 1 98.94 92 ARG A CA 1
ATOM 654 C C . ARG A 1 92 ? 7.094 -12.805 -13.383 1 98.94 92 ARG A C 1
ATOM 656 O O . ARG A 1 92 ? 7.926 -12.414 -14.203 1 98.94 92 ARG A O 1
ATOM 663 N 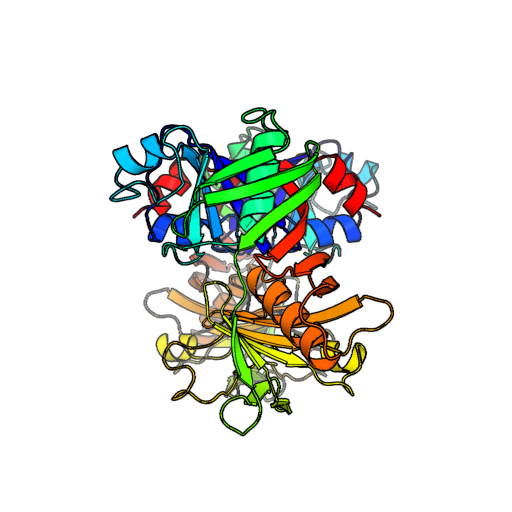N . VAL A 1 93 ? 6.867 -12.164 -12.258 1 98.94 93 VAL A N 1
ATOM 664 C CA . VAL A 1 93 ? 7.52 -10.898 -11.938 1 98.94 93 VAL A CA 1
ATOM 665 C C . VAL A 1 93 ? 9.016 -11.125 -11.742 1 98.94 93 VAL A C 1
ATOM 667 O O . VAL A 1 93 ? 9.836 -10.32 -12.188 1 98.94 93 VAL A O 1
ATOM 670 N N . PHE A 1 94 ? 9.375 -12.266 -11.062 1 98.94 94 PHE A N 1
ATOM 671 C CA . PHE A 1 94 ? 10.758 -12.656 -10.828 1 98.94 94 PHE A CA 1
ATOM 672 C C . PHE A 1 94 ? 11.5 -12.844 -12.141 1 98.94 94 PHE A C 1
ATOM 674 O O . PHE A 1 94 ? 12.578 -12.281 -12.344 1 98.94 94 PHE A O 1
ATOM 681 N N . ALA A 1 95 ? 10.891 -13.586 -13.039 1 98.94 95 ALA A N 1
ATOM 682 C CA . ALA A 1 95 ? 11.477 -13.836 -14.352 1 98.94 95 ALA A CA 1
ATOM 683 C C . ALA A 1 95 ? 11.617 -12.531 -15.141 1 98.94 95 ALA A C 1
ATOM 685 O O . ALA A 1 95 ? 12.633 -12.312 -15.805 1 98.94 95 ALA A O 1
ATOM 686 N N . HIS A 1 96 ? 10.602 -11.734 -15.102 1 98.94 96 HIS A N 1
ATOM 687 C CA . HIS A 1 96 ? 10.656 -10.43 -15.742 1 98.94 96 HIS A CA 1
ATOM 688 C C . HIS A 1 96 ? 11.836 -9.609 -15.227 1 98.94 96 HIS A C 1
ATOM 690 O O . HIS A 1 96 ? 12.609 -9.062 -16.016 1 98.94 96 HIS A O 1
ATOM 696 N N . TYR A 1 97 ? 11.984 -9.586 -13.938 1 98.94 97 TYR A N 1
ATOM 697 C CA . TYR A 1 97 ? 13.062 -8.82 -13.336 1 98.94 97 TYR A CA 1
ATOM 698 C C . TYR A 1 97 ? 14.422 -9.32 -13.812 1 98.94 97 TYR A C 1
ATOM 700 O O . TYR A 1 97 ? 15.312 -8.523 -14.117 1 98.94 97 TYR A O 1
ATOM 708 N N . LEU A 1 98 ? 14.609 -10.633 -13.797 1 98.88 98 LEU A N 1
ATOM 709 C CA . LEU A 1 98 ? 15.859 -11.219 -14.266 1 98.88 98 LEU A CA 1
ATOM 710 C C . LEU A 1 98 ? 16.188 -10.758 -15.68 1 98.88 98 LEU A C 1
ATOM 712 O O . LEU A 1 98 ? 17.328 -10.375 -15.969 1 98.88 98 LEU A O 1
ATOM 716 N N . ARG A 1 99 ? 15.172 -10.727 -16.5 1 98.69 99 ARG A N 1
ATOM 717 C CA . ARG A 1 99 ? 15.367 -10.312 -17.875 1 98.69 99 ARG A CA 1
ATOM 718 C C . ARG A 1 99 ? 15.664 -8.82 -17.969 1 98.69 99 ARG A C 1
ATOM 720 O O . ARG A 1 99 ? 16.641 -8.406 -18.609 1 98.69 99 ARG A O 1
ATOM 727 N N . ALA A 1 100 ? 14.859 -8.055 -17.328 1 98.25 100 ALA A N 1
ATOM 728 C CA . ALA A 1 100 ? 14.961 -6.598 -17.391 1 98.25 100 ALA A CA 1
ATOM 729 C C . ALA A 1 100 ? 16.297 -6.113 -16.828 1 98.25 100 ALA A C 1
ATOM 731 O O . ALA A 1 100 ? 16.844 -5.117 -17.297 1 98.25 100 ALA A O 1
ATOM 732 N N . SER A 1 101 ? 16.828 -6.832 -15.852 1 97.75 101 SER A N 1
ATOM 733 C CA . SER A 1 101 ? 18.062 -6.418 -15.188 1 97.75 101 SER A CA 1
ATOM 734 C C . SER A 1 101 ? 19.281 -6.965 -15.914 1 97.75 101 SER A C 1
ATOM 736 O O . SER A 1 101 ? 20.422 -6.605 -15.594 1 97.75 101 SER A O 1
ATOM 738 N N . GLY A 1 102 ? 19.094 -7.867 -16.828 1 97.88 102 GLY A N 1
ATOM 739 C CA . GLY A 1 102 ? 20.203 -8.453 -17.578 1 97.88 102 GLY A CA 1
ATOM 740 C C . GLY A 1 102 ? 20.844 -9.633 -16.859 1 97.88 102 GLY A C 1
ATOM 741 O O . GLY A 1 102 ? 21.844 -10.18 -17.344 1 97.88 102 GLY A O 1
ATOM 742 N N . LEU A 1 103 ? 20.297 -10.062 -15.773 1 98.06 103 LEU A N 1
ATOM 743 C CA . LEU A 1 103 ? 20.844 -11.18 -15.008 1 98.06 103 LEU A CA 1
ATOM 744 C C . LEU A 1 103 ? 20.625 -12.5 -15.742 1 98.06 103 LEU A C 1
ATOM 746 O O . LEU A 1 103 ? 21.375 -13.453 -15.547 1 98.06 103 LEU A O 1
ATOM 750 N N . GLU A 1 104 ? 19.562 -12.586 -16.531 1 98.19 104 GLU A N 1
ATOM 751 C CA . GLU A 1 104 ? 19.219 -13.727 -17.375 1 98.19 104 GLU A CA 1
ATOM 752 C C . GLU A 1 104 ? 18.875 -13.281 -18.797 1 98.19 104 GLU A C 1
ATOM 754 O O . GLU A 1 104 ? 18.141 -12.32 -18.984 1 98.19 104 GLU A O 1
ATOM 759 N N . THR A 1 105 ? 19.438 -13.953 -19.75 1 97.75 105 THR A N 1
ATOM 760 C CA . THR A 1 105 ? 19.219 -13.523 -21.125 1 97.75 105 THR A CA 1
ATOM 761 C C . THR A 1 105 ? 18.406 -14.562 -21.891 1 97.75 105 THR A C 1
ATOM 763 O O . THR A 1 105 ? 17.844 -14.258 -22.938 1 97.75 105 THR A O 1
ATOM 766 N N . ARG A 1 106 ? 18.438 -15.828 -21.375 1 97.69 106 ARG A N 1
ATOM 767 C CA . ARG A 1 106 ? 17.672 -16.875 -22.031 1 97.69 106 ARG A CA 1
ATOM 768 C C . ARG A 1 106 ? 16.172 -16.625 -21.922 1 97.69 106 ARG A C 1
ATOM 770 O O . ARG A 1 106 ? 15.695 -16.141 -20.891 1 97.69 106 ARG A O 1
ATOM 777 N N . ASP A 1 107 ? 15.359 -16.969 -22.812 1 98.44 107 ASP A N 1
ATOM 778 C CA . ASP A 1 107 ? 13.906 -16.844 -22.797 1 98.44 107 ASP A CA 1
ATOM 779 C C . ASP A 1 107 ? 13.258 -18 -22.047 1 98.44 107 ASP A C 1
ATOM 781 O O . ASP A 1 107 ? 12.102 -17.906 -21.625 1 98.44 107 ASP A O 1
ATOM 785 N N . GLU A 1 108 ? 13.883 -19.125 -22.016 1 98.75 108 GLU A N 1
ATOM 786 C CA . GLU A 1 108 ? 13.414 -20.297 -21.281 1 98.75 108 GLU A CA 1
ATOM 787 C C . GLU A 1 108 ? 14.43 -20.734 -20.234 1 98.75 108 GLU A C 1
ATOM 789 O O . GLU A 1 108 ? 15.594 -20.953 -20.547 1 98.75 108 GLU A O 1
ATOM 794 N N . PHE A 1 109 ? 14.031 -20.797 -19.016 1 98.69 109 PHE A N 1
ATOM 795 C CA . PHE A 1 109 ? 14.891 -21.203 -17.922 1 98.69 109 PHE A CA 1
ATOM 796 C C . PHE A 1 109 ? 14.062 -21.656 -16.719 1 98.69 109 PHE A C 1
ATOM 798 O O . PHE A 1 109 ? 12.828 -21.641 -16.766 1 98.69 109 PHE A O 1
ATOM 805 N N . VAL A 1 110 ? 14.773 -22.125 -15.664 1 98.62 110 VAL A N 1
ATOM 806 C CA . VAL A 1 110 ? 14.125 -22.625 -14.461 1 98.62 110 VAL A CA 1
ATOM 807 C C . VAL A 1 110 ? 14.266 -21.609 -13.328 1 98.62 110 VAL A C 1
ATOM 809 O O . VAL A 1 110 ? 15.352 -21.078 -13.094 1 98.62 110 VAL A O 1
ATOM 812 N N . VAL A 1 111 ? 13.195 -21.297 -12.734 1 98.75 111 VAL A N 1
ATOM 813 C CA . VAL A 1 111 ? 13.203 -20.578 -11.469 1 98.75 111 VAL A CA 1
ATOM 814 C C . VAL A 1 111 ? 12.961 -21.562 -10.32 1 98.75 111 VAL A C 1
ATOM 816 O O . VAL A 1 111 ? 11.914 -22.219 -10.258 1 98.75 111 VAL A O 1
ATOM 819 N N . GLY A 1 112 ? 13.953 -21.703 -9.484 1 98.31 112 GLY A N 1
ATOM 820 C CA . GLY A 1 112 ? 13.766 -22.531 -8.297 1 98.31 112 GLY A CA 1
ATOM 821 C C . GLY A 1 112 ? 12.891 -21.859 -7.246 1 98.31 112 GLY A C 1
ATOM 822 O O . GLY A 1 112 ? 12.906 -20.641 -7.102 1 98.31 112 GLY A O 1
ATOM 823 N N . SER A 1 113 ? 12.156 -22.641 -6.547 1 96.94 113 SER A N 1
ATOM 824 C CA . SER A 1 113 ? 11.344 -22.25 -5.402 1 96.94 113 SER A CA 1
ATOM 825 C C . SER A 1 113 ? 11.336 -23.344 -4.336 1 96.94 113 SER A C 1
ATOM 827 O O . SER A 1 113 ? 11.859 -24.438 -4.551 1 96.94 113 SER A O 1
ATOM 829 N N . LEU A 1 114 ? 10.805 -23 -3.189 1 95.25 114 LEU A N 1
ATOM 830 C CA . LEU A 1 114 ? 10.727 -24 -2.127 1 95.25 114 LEU A CA 1
ATOM 831 C C . LEU A 1 114 ? 9.898 -25.188 -2.57 1 95.25 114 LEU A C 1
ATOM 833 O O . LEU A 1 114 ? 10.156 -26.328 -2.143 1 95.25 114 LEU A O 1
ATOM 837 N N . ALA A 1 115 ? 8.922 -25 -3.455 1 94.44 115 ALA A N 1
ATOM 838 C CA . ALA A 1 115 ? 8.047 -26.062 -3.938 1 94.44 115 ALA A CA 1
ATOM 839 C C . ALA A 1 115 ? 8.68 -26.812 -5.105 1 94.44 115 ALA A C 1
ATOM 841 O O . ALA A 1 115 ? 8.07 -27.719 -5.668 1 94.44 115 ALA A O 1
ATOM 842 N N . GLY A 1 116 ? 9.953 -26.484 -5.48 1 96.5 116 GLY A N 1
ATOM 843 C CA . GLY A 1 116 ? 10.617 -27.141 -6.602 1 96.5 116 GLY A CA 1
ATOM 844 C C . GLY A 1 116 ? 10.812 -26.219 -7.797 1 96.5 116 GLY A C 1
ATOM 845 O O . GLY A 1 116 ? 10.648 -25 -7.684 1 96.5 116 GLY A O 1
ATOM 846 N N . PRO A 1 117 ? 11.25 -26.797 -8.922 1 97.94 117 PRO A N 1
ATOM 847 C CA . PRO A 1 117 ? 11.516 -26 -10.125 1 97.94 117 PRO A CA 1
ATOM 848 C C . PRO A 1 117 ? 10.234 -25.484 -10.773 1 97.94 117 PRO A C 1
ATOM 850 O O . PRO A 1 117 ? 9.227 -26.188 -10.812 1 97.94 117 PRO A O 1
ATOM 853 N N . ARG A 1 118 ? 10.328 -24.266 -11.289 1 98.38 118 ARG A N 1
ATOM 854 C CA . ARG A 1 118 ? 9.281 -23.672 -12.117 1 98.38 118 ARG A CA 1
ATOM 855 C C . ARG A 1 118 ? 9.836 -23.219 -13.461 1 98.38 118 ARG A C 1
ATOM 857 O O . ARG A 1 118 ? 10.336 -22.094 -13.594 1 98.38 118 ARG A O 1
ATOM 864 N N . PRO A 1 119 ? 9.734 -24.109 -14.453 1 98.69 119 PRO A N 1
ATOM 865 C CA . PRO A 1 119 ? 10.141 -23.656 -15.789 1 98.69 119 PRO A CA 1
ATOM 866 C C . PRO A 1 119 ? 9.344 -22.453 -16.281 1 98.69 119 PRO A C 1
ATOM 868 O O . PRO A 1 119 ? 8.133 -22.391 -16.062 1 98.69 119 PRO A O 1
ATOM 871 N N . VAL A 1 120 ? 10.062 -21.484 -16.906 1 98.88 120 VAL A N 1
ATOM 872 C CA . VAL A 1 120 ? 9.398 -20.281 -17.391 1 98.88 120 VAL A CA 1
ATOM 873 C C . VAL A 1 120 ? 9.773 -20.047 -18.859 1 98.88 120 VAL A C 1
ATOM 875 O O . VAL A 1 120 ? 10.828 -20.484 -19.312 1 98.88 120 VAL A O 1
ATOM 878 N N . THR A 1 121 ? 8.906 -19.484 -19.594 1 98.94 121 THR A N 1
ATOM 879 C CA . THR A 1 121 ? 9.141 -18.922 -20.922 1 98.94 121 THR A CA 1
ATOM 880 C C . THR A 1 121 ? 8.82 -17.438 -20.938 1 98.94 121 THR A C 1
ATOM 882 O O . THR A 1 121 ? 7.695 -17.031 -20.641 1 98.94 121 THR A O 1
ATOM 885 N N . VAL A 1 122 ? 9.805 -16.641 -21.188 1 98.94 122 VAL A N 1
ATOM 886 C CA . VAL A 1 122 ? 9.602 -15.211 -21.359 1 98.94 122 VAL A CA 1
ATOM 887 C C . VAL A 1 122 ? 9.312 -14.898 -22.828 1 98.94 122 VAL A C 1
ATOM 889 O O . VAL A 1 122 ? 10.211 -14.93 -23.672 1 98.94 122 VAL A O 1
ATOM 892 N N . HIS A 1 123 ? 8.07 -14.57 -23.078 1 98.94 123 HIS A N 1
ATOM 893 C CA . HIS A 1 123 ? 7.648 -14.336 -24.453 1 98.94 123 HIS A CA 1
ATOM 894 C C . HIS A 1 123 ? 8.07 -12.953 -24.938 1 98.94 123 HIS A C 1
ATOM 896 O O . HIS A 1 123 ? 8.383 -12.773 -26.109 1 98.94 123 HIS A O 1
ATOM 902 N N . ALA A 1 124 ? 7.969 -11.977 -24.094 1 98.75 124 ALA A N 1
ATOM 903 C CA . ALA A 1 124 ? 8.391 -10.594 -24.312 1 98.75 124 ALA A CA 1
ATOM 904 C C . ALA A 1 124 ? 8.734 -9.906 -23 1 98.75 124 ALA A C 1
ATOM 906 O O . ALA A 1 124 ? 8.102 -10.164 -21.969 1 98.75 124 ALA A O 1
ATOM 907 N N . ALA A 1 125 ? 9.75 -9.102 -23.062 1 98.62 125 ALA A N 1
ATOM 908 C CA . ALA A 1 125 ? 10.125 -8.367 -21.844 1 98.62 125 ALA A CA 1
ATOM 909 C C . ALA A 1 125 ? 10.875 -7.086 -22.203 1 98.62 125 ALA A C 1
ATOM 911 O O . ALA A 1 125 ? 11.711 -7.078 -23.109 1 98.62 125 ALA A O 1
ATOM 912 N N . ASP A 1 126 ? 10.555 -6.027 -21.547 1 98.31 126 ASP A N 1
ATOM 913 C CA . ASP A 1 126 ? 11.344 -4.797 -21.516 1 98.31 126 ASP A CA 1
ATOM 914 C C . ASP A 1 126 ? 11.484 -4.277 -20.094 1 98.31 126 ASP A C 1
ATOM 916 O O . ASP A 1 126 ? 11.281 -5.02 -19.125 1 98.31 126 ASP A O 1
ATOM 920 N N . ALA A 1 127 ? 11.859 -3.094 -19.953 1 98.31 127 ALA A N 1
ATOM 921 C CA . ALA A 1 127 ? 12.164 -2.561 -18.625 1 98.31 127 ALA A CA 1
ATOM 922 C C . ALA A 1 127 ? 10.891 -2.404 -17.797 1 98.31 127 ALA A C 1
ATOM 924 O O . ALA A 1 127 ? 10.945 -2.404 -16.562 1 98.31 127 ALA A O 1
ATOM 925 N N . THR A 1 128 ? 9.703 -2.354 -18.453 1 98.69 128 THR A N 1
ATOM 926 C CA . THR A 1 128 ? 8.461 -2.057 -17.75 1 98.69 128 THR A CA 1
ATOM 927 C C . THR A 1 128 ? 7.508 -3.246 -17.812 1 98.69 128 THR A C 1
ATOM 929 O O . THR A 1 128 ? 6.945 -3.648 -16.781 1 98.69 128 THR A O 1
ATOM 932 N N . GLY A 1 129 ? 7.395 -3.848 -18.906 1 98.81 129 GLY A N 1
ATOM 933 C CA . GLY A 1 129 ? 6.402 -4.895 -19.094 1 98.81 129 GLY A CA 1
ATOM 934 C C . GLY A 1 129 ? 6.996 -6.203 -19.578 1 98.81 129 GLY A C 1
ATOM 935 O O . GLY A 1 129 ? 8.07 -6.215 -20.188 1 98.81 129 GLY A O 1
ATOM 936 N N . ALA A 1 130 ? 6.289 -7.285 -19.297 1 98.94 130 ALA A N 1
ATOM 937 C CA . ALA A 1 130 ? 6.66 -8.602 -19.812 1 98.94 130 ALA A CA 1
ATOM 938 C C . ALA A 1 130 ? 5.43 -9.484 -19.984 1 98.94 130 ALA A C 1
ATOM 940 O O . ALA A 1 130 ? 4.348 -9.156 -19.5 1 98.94 130 ALA A O 1
ATOM 941 N N . ASP A 1 131 ? 5.586 -10.477 -20.75 1 98.94 131 ASP A N 1
ATOM 942 C CA . ASP A 1 131 ? 4.656 -11.594 -20.938 1 98.94 131 ASP A CA 1
ATOM 943 C C . ASP A 1 131 ? 5.348 -12.93 -20.688 1 98.94 131 ASP A C 1
ATOM 945 O O . ASP A 1 131 ? 6.273 -13.297 -21.406 1 98.94 131 ASP A O 1
ATOM 949 N N . VAL A 1 132 ? 4.934 -13.594 -19.641 1 98.94 132 VAL A N 1
ATOM 950 C CA . VAL A 1 132 ? 5.703 -14.727 -19.141 1 98.94 132 VAL A CA 1
ATOM 951 C C . VAL A 1 132 ? 4.77 -15.914 -18.891 1 98.94 132 VAL A C 1
ATOM 953 O O . VAL A 1 132 ? 3.674 -15.742 -18.359 1 98.94 132 VAL A O 1
ATOM 956 N N . SER A 1 133 ? 5.188 -17.094 -19.297 1 98.94 133 SER A N 1
ATOM 957 C CA . SER A 1 133 ? 4.531 -18.344 -18.922 1 98.94 133 SER A CA 1
ATOM 958 C C . SER A 1 133 ? 5.293 -19.062 -17.812 1 98.94 133 SER A C 1
ATOM 960 O O . SER A 1 133 ? 6.527 -19.094 -17.812 1 98.94 133 SER A O 1
ATOM 962 N N . VAL A 1 134 ? 4.57 -19.578 -16.922 1 98.94 134 VAL A N 1
ATOM 963 C CA . VAL A 1 134 ? 5.113 -20.375 -15.836 1 98.94 134 VAL A CA 1
ATOM 964 C C . VAL A 1 134 ? 4.477 -21.766 -15.844 1 98.94 134 VAL A C 1
ATOM 966 O O . VAL A 1 134 ? 3.258 -21.906 -15.992 1 98.94 134 VAL A O 1
ATOM 969 N N . ASP A 1 135 ? 5.246 -22.828 -15.719 1 98.81 135 ASP A N 1
ATOM 970 C CA . ASP A 1 135 ? 4.719 -24.172 -15.453 1 98.81 135 ASP A CA 1
ATOM 971 C C . ASP A 1 135 ? 4.246 -24.297 -14.008 1 98.81 135 ASP A C 1
ATOM 973 O O . ASP A 1 135 ? 5.055 -24.25 -13.078 1 98.81 135 ASP A O 1
ATOM 977 N N . MET A 1 136 ? 2.971 -24.484 -13.82 1 98.5 136 MET A N 1
ATOM 978 C CA . MET A 1 136 ? 2.352 -24.484 -12.5 1 98.5 136 MET A CA 1
ATOM 979 C C . MET A 1 136 ? 2.248 -25.891 -11.938 1 98.5 136 MET A C 1
ATOM 981 O O . MET A 1 136 ? 1.854 -26.078 -10.781 1 98.5 136 MET A O 1
ATOM 985 N N . GLY A 1 137 ? 2.617 -26.859 -12.758 1 97.38 137 GLY A N 1
ATOM 986 C CA . GLY A 1 137 ? 2.506 -28.234 -12.32 1 97.38 137 GLY A CA 1
ATOM 987 C C . GLY A 1 137 ? 1.128 -28.828 -12.555 1 97.38 137 GLY A C 1
ATOM 988 O O . GLY A 1 137 ? 0.265 -28.188 -13.156 1 97.38 137 GLY A O 1
ATOM 989 N N . LYS A 1 138 ? 0.97 -30.062 -12.148 1 96.62 138 LYS A N 1
ATOM 990 C CA . LYS A 1 138 ? -0.271 -30.812 -12.359 1 96.62 138 LYS A CA 1
ATOM 991 C C . LYS A 1 138 ? -1.356 -30.344 -11.391 1 96.62 138 LYS A C 1
ATOM 993 O O . LYS A 1 138 ? -1.086 -30.125 -10.211 1 96.62 138 LYS A O 1
ATOM 998 N N . ALA A 1 139 ? -2.545 -30.125 -11.898 1 97.62 139 ALA A N 1
ATOM 999 C CA . ALA A 1 139 ? -3.729 -29.844 -11.086 1 97.62 139 ALA A CA 1
ATOM 1000 C C . ALA A 1 139 ? -4.562 -31.109 -10.883 1 97.62 139 ALA A C 1
ATOM 1002 O O . ALA A 1 139 ? -4.902 -31.797 -11.844 1 97.62 139 ALA A O 1
ATOM 1003 N N . ASN A 1 140 ? -4.867 -31.375 -9.625 1 96.44 140 ASN A N 1
ATOM 1004 C CA . ASN A 1 140 ? -5.629 -32.562 -9.32 1 96.44 140 ASN A CA 1
ATOM 1005 C C . ASN A 1 140 ? -7.004 -32.25 -8.75 1 96.44 140 ASN A C 1
ATOM 1007 O O . ASN A 1 140 ? -7.117 -31.484 -7.789 1 96.44 140 ASN A O 1
ATOM 1011 N N . THR A 1 141 ? -7.984 -32.875 -9.336 1 96.81 141 THR A N 1
ATOM 1012 C CA . THR A 1 141 ? -9.32 -32.719 -8.773 1 96.81 141 THR A CA 1
ATOM 1013 C C . THR A 1 141 ? -9.484 -33.625 -7.543 1 96.81 141 THR A C 1
ATOM 1015 O O . THR A 1 141 ? -9.133 -34.812 -7.578 1 96.81 141 THR A O 1
ATOM 1018 N N . LEU A 1 142 ? -9.961 -33 -6.504 1 95.06 142 LEU A N 1
ATOM 1019 C CA . LEU A 1 142 ? -10.078 -33.719 -5.246 1 95.06 142 LEU A CA 1
ATOM 1020 C C . LEU A 1 142 ? -11.523 -34.156 -5.004 1 95.06 142 LEU A C 1
ATOM 1022 O O . LEU A 1 142 ? -11.773 -35.094 -4.242 1 95.06 142 LEU A O 1
ATOM 1026 N N . GLY A 1 143 ? -12.43 -33.5 -5.535 1 94 143 GLY A N 1
ATOM 1027 C CA . GLY A 1 143 ? -13.836 -33.844 -5.344 1 94 143 GLY A CA 1
ATOM 1028 C C . GLY A 1 143 ? -14.758 -32.656 -5.59 1 94 143 GLY A C 1
ATOM 1029 O O . GLY A 1 143 ? -14.305 -31.516 -5.695 1 94 143 GLY A O 1
ATOM 1030 N N . GLY A 1 144 ? -15.953 -33.062 -5.852 1 93.81 144 GLY A N 1
ATOM 1031 C CA . GLY A 1 144 ? -17 -32.062 -6.051 1 93.81 144 GLY A CA 1
ATOM 1032 C C . GLY A 1 144 ? -18.391 -32.625 -5.738 1 93.81 144 GLY A C 1
ATOM 1033 O O . GLY A 1 144 ? -18.531 -33.75 -5.289 1 93.81 144 GLY A O 1
ATOM 1034 N N . GLY A 1 145 ? -19.234 -31.75 -5.762 1 85.38 145 GLY A N 1
ATOM 1035 C CA . GLY A 1 145 ? -20.609 -32.156 -5.555 1 85.38 145 GLY A CA 1
ATOM 1036 C C . GLY A 1 145 ? -20.938 -32.469 -4.102 1 85.38 145 GLY A C 1
ATOM 1037 O O . GLY A 1 145 ? -20.062 -32.906 -3.346 1 85.38 145 GLY A O 1
ATOM 1038 N N . GLY A 1 146 ? -22.031 -32.031 -3.592 1 90.25 146 GLY A N 1
ATOM 1039 C CA . GLY A 1 146 ? -22.5 -32.25 -2.23 1 90.25 146 GLY A CA 1
ATOM 1040 C C . GLY A 1 146 ? -22.203 -31.078 -1.305 1 90.25 146 GLY A C 1
ATOM 1041 O O . GLY A 1 146 ? -21.5 -30.141 -1.69 1 90.25 146 GLY A O 1
ATOM 1042 N N . GLU A 1 147 ? -22.531 -31.234 -0.077 1 94.25 147 GLU A N 1
ATOM 1043 C CA . GLU A 1 147 ? -22.453 -30.156 0.897 1 94.25 147 GLU A CA 1
ATOM 1044 C C . GLU A 1 147 ? -21.016 -29.922 1.345 1 94.25 147 GLU A C 1
ATOM 1046 O O . GLU A 1 147 ? -20.641 -28.797 1.706 1 94.25 147 GLU A O 1
ATOM 1051 N N . ALA A 1 148 ? -20.219 -30.953 1.207 1 96.06 148 ALA A N 1
ATOM 1052 C CA . ALA A 1 148 ? -18.828 -30.875 1.662 1 96.06 148 ALA A CA 1
ATOM 1053 C C . ALA A 1 148 ? -18 -29.969 0.761 1 96.06 148 ALA A C 1
ATOM 1055 O O . ALA A 1 148 ? -16.906 -29.531 1.139 1 96.06 148 ALA A O 1
ATOM 1056 N N . PHE A 1 149 ? -18.531 -29.719 -0.417 1 98.19 149 PHE A N 1
ATOM 1057 C CA . PHE A 1 149 ? -17.812 -28.938 -1.399 1 98.19 149 PHE A CA 1
ATOM 1058 C C . PHE A 1 149 ? -18.562 -27.656 -1.744 1 98.19 149 PHE A C 1
ATOM 1060 O O . PHE A 1 149 ? -18.578 -27.219 -2.898 1 98.19 149 PHE A O 1
ATOM 1067 N N . GLU A 1 150 ? -19.219 -27.109 -0.739 1 98.19 150 GLU A N 1
ATOM 1068 C CA . GLU A 1 150 ? -19.906 -25.828 -0.871 1 98.19 150 GLU A CA 1
ATOM 1069 C C . GLU A 1 150 ? -19.234 -24.75 -0.028 1 98.19 150 GLU A C 1
ATOM 1071 O O . GLU A 1 150 ? -18.562 -25.062 0.956 1 98.19 150 GLU A O 1
ATOM 1076 N N . ALA A 1 151 ? -19.375 -23.562 -0.454 1 98.44 151 ALA A N 1
ATOM 1077 C CA . ALA A 1 151 ? -18.891 -22.406 0.305 1 98.44 151 ALA A CA 1
ATOM 1078 C C . ALA A 1 151 ? -19.922 -21.281 0.302 1 98.44 151 ALA A C 1
ATOM 1080 O O . ALA A 1 151 ? -20.719 -21.172 -0.634 1 98.44 151 ALA A O 1
ATOM 1081 N N . THR A 1 152 ? -19.953 -20.547 1.379 1 98.31 152 THR A N 1
ATOM 1082 C CA . THR A 1 152 ? -20.703 -19.297 1.412 1 98.31 152 THR A CA 1
ATOM 1083 C C . THR A 1 152 ? -19.766 -18.109 1.257 1 98.31 152 THR A C 1
ATOM 1085 O O . THR A 1 152 ? -18.812 -17.953 2.027 1 98.31 152 THR A O 1
ATOM 1088 N N . VAL A 1 153 ? -19.969 -17.344 0.256 1 98 153 VAL A N 1
ATOM 1089 C CA . VAL A 1 153 ? -19.219 -16.141 -0.027 1 98 153 VAL A CA 1
ATOM 1090 C C . VAL A 1 153 ? -20.172 -14.953 -0.195 1 98 153 VAL A C 1
ATOM 1092 O O . VAL A 1 153 ? -21.109 -15.023 -0.99 1 98 153 VAL A O 1
ATOM 1095 N N . GLY A 1 154 ? -19.906 -13.898 0.57 1 95.81 154 GLY A N 1
ATOM 1096 C CA . GLY A 1 154 ? -20.797 -12.75 0.482 1 95.81 154 GLY A CA 1
ATOM 1097 C C . GLY A 1 154 ? -22.234 -13.086 0.794 1 95.81 154 GLY A C 1
ATOM 1098 O O . GLY A 1 154 ? -23.156 -12.578 0.141 1 95.81 154 GLY A O 1
ATOM 1099 N N . GLY A 1 155 ? -22.422 -14.07 1.573 1 95.69 155 GLY A N 1
ATOM 1100 C CA . GLY A 1 155 ? -23.766 -14.445 1.989 1 95.69 155 GLY A CA 1
ATOM 1101 C C . GLY A 1 155 ? -24.453 -15.383 1.018 1 95.69 155 GLY A C 1
ATOM 1102 O O . GLY A 1 155 ? -25.578 -15.812 1.253 1 95.69 155 GLY A O 1
ATOM 1103 N N . ARG A 1 156 ? -23.844 -15.789 0.014 1 97.12 156 ARG A N 1
ATOM 1104 C CA . ARG A 1 156 ? -24.406 -16.672 -1.01 1 97.12 156 ARG A CA 1
ATOM 1105 C C . ARG A 1 156 ? -23.703 -18.016 -1.021 1 97.12 156 ARG A C 1
ATOM 1107 O O . ARG A 1 156 ? -22.484 -18.094 -0.879 1 97.12 156 ARG A O 1
ATOM 1114 N N . ARG A 1 157 ? -24.484 -19.031 -1.203 1 97.38 157 ARG A N 1
ATOM 1115 C CA . ARG A 1 157 ? -23.938 -20.375 -1.23 1 97.38 157 ARG A CA 1
ATOM 1116 C C . ARG A 1 157 ? -23.531 -20.781 -2.646 1 97.38 157 ARG A C 1
ATOM 1118 O O . ARG A 1 157 ? -24.266 -20.531 -3.602 1 97.38 157 ARG A O 1
ATOM 1125 N N . PHE A 1 158 ? -22.391 -21.375 -2.783 1 98.38 158 PHE A N 1
ATOM 1126 C CA . PHE A 1 158 ? -21.891 -21.844 -4.066 1 98.38 158 PHE A CA 1
ATOM 1127 C C . PHE A 1 158 ? -21.422 -23.297 -3.963 1 98.38 158 PHE A C 1
ATOM 1129 O O . PHE A 1 158 ? -20.797 -23.688 -2.979 1 98.38 158 PHE A O 1
ATOM 1136 N N . ALA A 1 159 ? -21.828 -24.078 -4.938 1 98.06 159 ALA A N 1
ATOM 1137 C CA . ALA A 1 159 ? -21.188 -25.375 -5.105 1 98.06 159 ALA A CA 1
ATOM 1138 C C . ALA A 1 159 ? -19.812 -25.234 -5.758 1 98.06 159 ALA A C 1
ATOM 1140 O O . ALA A 1 159 ? -19.609 -24.344 -6.59 1 98.06 159 ALA A O 1
ATOM 1141 N N . GLY A 1 160 ? -18.875 -26.141 -5.355 1 98.5 160 GLY A N 1
ATOM 1142 C CA . GLY A 1 160 ? -17.547 -25.984 -5.906 1 98.5 160 GLY A CA 1
ATOM 1143 C C . GLY A 1 160 ? -16.891 -27.312 -6.242 1 98.5 160 GLY A C 1
ATOM 1144 O O . GLY A 1 160 ? -17.406 -28.375 -5.875 1 98.5 160 GLY A O 1
ATOM 1145 N N . LEU A 1 161 ? -15.875 -27.234 -7.023 1 98.62 161 LEU A N 1
ATOM 1146 C CA . LEU A 1 161 ? -14.953 -28.328 -7.297 1 98.62 161 LEU A CA 1
ATOM 1147 C C . LEU A 1 161 ? -13.641 -28.125 -6.547 1 98.62 161 LEU A C 1
ATOM 1149 O O . LEU A 1 161 ? -12.992 -27.078 -6.68 1 98.62 161 LEU A O 1
ATOM 1153 N N . ALA A 1 162 ? -13.266 -29.094 -5.727 1 98.75 162 ALA A N 1
ATOM 1154 C CA . ALA A 1 162 ? -11.992 -29.016 -5.016 1 98.75 162 ALA A CA 1
ATOM 1155 C C . ALA A 1 162 ? -10.828 -29.406 -5.93 1 98.75 162 ALA A C 1
ATOM 1157 O O . ALA A 1 162 ? -10.867 -30.453 -6.59 1 98.75 162 ALA A O 1
ATOM 1158 N N . VAL A 1 163 ? -9.906 -28.547 -6.031 1 98.38 163 VAL A N 1
ATOM 1159 C CA . VAL A 1 163 ? -8.734 -28.75 -6.883 1 98.38 163 VAL A CA 1
ATOM 1160 C C . VAL A 1 163 ? -7.461 -28.5 -6.074 1 98.38 163 VAL A C 1
ATOM 1162 O O . VAL A 1 163 ? -7.387 -27.547 -5.297 1 98.38 163 VAL A O 1
ATOM 1165 N N . ASP A 1 164 ? -6.504 -29.375 -6.238 1 97.44 164 ASP A N 1
ATOM 1166 C CA . ASP A 1 164 ? -5.191 -29.219 -5.625 1 97.44 164 ASP A CA 1
ATOM 1167 C C . ASP A 1 164 ? -4.141 -28.828 -6.664 1 97.44 164 ASP A C 1
ATOM 1169 O O . ASP A 1 164 ? -3.859 -29.594 -7.59 1 97.44 164 ASP A O 1
ATOM 1173 N N . VAL A 1 165 ? -3.646 -27.672 -6.582 1 96.12 165 VAL A N 1
ATOM 1174 C CA . VAL A 1 165 ? -2.588 -27.188 -7.461 1 96.12 165 VAL A CA 1
ATOM 1175 C C . VAL A 1 165 ? -1.312 -26.953 -6.652 1 96.12 165 VAL A C 1
ATOM 1177 O O . VAL A 1 165 ? -0.615 -25.953 -6.855 1 96.12 165 VAL A O 1
ATOM 1180 N N . GLY A 1 166 ? -0.97 -27.734 -5.719 1 92.25 166 GLY A N 1
ATOM 1181 C CA . GLY A 1 166 ? 0.065 -27.547 -4.711 1 92.25 166 GLY A CA 1
ATOM 1182 C C . GLY A 1 166 ? -0.474 -27.031 -3.391 1 92.25 166 GLY A C 1
ATOM 1183 O O . GLY A 1 166 ? 0.149 -27.219 -2.344 1 92.25 166 GLY A O 1
ATOM 1184 N N . ASN A 1 167 ? -1.607 -26.406 -3.422 1 93.88 167 ASN A N 1
ATOM 1185 C CA . ASN A 1 167 ? -2.436 -25.953 -2.309 1 93.88 167 ASN A CA 1
ATOM 1186 C C . ASN A 1 167 ? -3.922 -26.094 -2.621 1 93.88 167 ASN A C 1
ATOM 1188 O O . ASN A 1 167 ? -4.312 -26.172 -3.787 1 93.88 167 ASN A O 1
ATOM 1192 N N . PRO A 1 168 ? -4.758 -26.203 -1.622 1 96.38 168 PRO A N 1
ATOM 1193 C CA . PRO A 1 168 ? -6.168 -26.516 -1.865 1 96.38 168 PRO A CA 1
ATOM 1194 C C . PRO A 1 168 ? -6.973 -25.328 -2.361 1 96.38 168 PRO A C 1
ATOM 1196 O O . PRO A 1 168 ? -6.832 -24.219 -1.83 1 96.38 168 PRO A O 1
ATOM 1199 N N . HIS A 1 169 ? -7.82 -25.578 -3.301 1 98.31 169 HIS A N 1
ATOM 1200 C CA . HIS A 1 169 ? -8.766 -24.609 -3.846 1 98.31 169 HIS A CA 1
ATOM 1201 C C . HIS A 1 169 ? -10.172 -25.203 -3.939 1 98.31 169 HIS A C 1
ATOM 1203 O O . HIS A 1 169 ? -10.328 -26.375 -4.254 1 98.31 169 HIS A O 1
ATOM 1209 N N . LEU A 1 170 ? -11.125 -24.453 -3.59 1 98.81 170 LEU A N 1
ATOM 1210 C CA . LEU A 1 170 ? -12.516 -24.734 -3.902 1 98.81 170 LEU A CA 1
ATOM 1211 C C . LEU A 1 170 ? -13.047 -23.781 -4.961 1 98.81 170 LEU A C 1
ATOM 1213 O O . LEU A 1 170 ? -13.414 -22.641 -4.648 1 98.81 170 LEU A O 1
ATOM 1217 N N . ALA A 1 171 ? -13.055 -24.234 -6.207 1 98.88 171 ALA A N 1
ATOM 1218 C CA . ALA A 1 171 ? -13.469 -23.422 -7.344 1 98.88 171 ALA A CA 1
ATOM 1219 C C . ALA A 1 171 ? -14.977 -23.516 -7.57 1 98.88 171 ALA A C 1
ATOM 1221 O O . ALA A 1 171 ? -15.484 -24.578 -7.945 1 98.88 171 ALA A O 1
ATOM 1222 N N . CYS A 1 172 ? -15.641 -22.406 -7.406 1 98.81 172 CYS A N 1
ATOM 1223 C CA . CYS A 1 172 ? -17.094 -22.359 -7.449 1 98.81 172 CYS A CA 1
ATOM 1224 C C . CYS A 1 172 ? -17.594 -21.719 -8.734 1 98.81 172 CYS A C 1
ATOM 1226 O O . CYS A 1 172 ? -17.734 -20.5 -8.797 1 98.81 172 CYS A O 1
ATOM 1228 N N . LEU A 1 173 ? -17.828 -22.547 -9.711 1 98.56 173 LEU A N 1
ATOM 1229 C CA . LEU A 1 173 ? -18.422 -22.078 -10.961 1 98.56 173 LEU A CA 1
ATOM 1230 C C . LEU A 1 173 ? -19.938 -22.031 -10.859 1 98.56 173 LEU A C 1
ATOM 1232 O O . LEU A 1 173 ? -20.562 -23.047 -10.516 1 98.56 173 LEU A O 1
ATOM 1236 N N . ASP A 1 174 ? -20.469 -20.906 -11.008 1 98.12 174 ASP A N 1
ATOM 1237 C CA . ASP A 1 174 ? -21.922 -20.75 -11.07 1 98.12 174 ASP A CA 1
ATOM 1238 C C . ASP A 1 174 ? -22.375 -20.391 -12.484 1 98.12 174 ASP A C 1
ATOM 1240 O O . ASP A 1 174 ? -22.156 -19.281 -12.953 1 98.12 174 ASP A O 1
ATOM 1244 N N . PRO A 1 175 ? -23.078 -21.344 -13.133 1 96.56 175 PRO A N 1
ATOM 1245 C CA . PRO A 1 175 ? -23.453 -21.125 -14.531 1 96.56 175 PRO A CA 1
ATOM 1246 C C . PRO A 1 175 ? -24.391 -19.938 -14.719 1 96.56 175 PRO A C 1
ATOM 1248 O O . PRO A 1 175 ? -24.484 -19.391 -15.82 1 96.56 175 PRO A O 1
ATOM 1251 N N . GLU A 1 176 ? -25.016 -19.484 -13.672 1 96.94 176 GLU A N 1
ATOM 1252 C CA . GLU A 1 176 ? -26 -18.422 -13.797 1 96.94 176 GLU A CA 1
ATOM 1253 C C . GLU A 1 176 ? -25.453 -17.094 -13.297 1 96.94 176 GLU A C 1
ATOM 1255 O O . GLU A 1 176 ? -26.109 -16.062 -13.398 1 96.94 176 GLU A O 1
ATOM 1260 N N . LEU A 1 177 ? -24.266 -17.156 -12.773 1 98.19 177 LEU A N 1
ATOM 1261 C CA . LEU A 1 177 ? -23.672 -15.945 -12.211 1 98.19 177 LEU A CA 1
ATOM 1262 C C . LEU A 1 177 ? -23.203 -15 -13.312 1 98.19 177 LEU A C 1
ATOM 1264 O O . LEU A 1 177 ? -22.359 -15.359 -14.125 1 98.19 177 LEU A O 1
ATOM 1268 N N . SER A 1 178 ? -23.781 -13.758 -13.336 1 98.38 178 SER A N 1
ATOM 1269 C CA . SER A 1 178 ? -23.344 -12.75 -14.297 1 98.38 178 SER A CA 1
ATOM 1270 C C . SER A 1 178 ? -22.078 -12.039 -13.812 1 98.38 178 SER A C 1
ATOM 1272 O O . SER A 1 178 ? -21.75 -12.094 -12.625 1 98.38 178 SER A O 1
ATOM 1274 N N . VAL A 1 179 ? -21.438 -11.398 -14.766 1 98.25 179 VAL A N 1
ATOM 1275 C CA . VAL A 1 179 ? -20.234 -10.633 -14.445 1 98.25 179 VAL A CA 1
ATOM 1276 C C . VAL A 1 179 ? -20.578 -9.539 -13.43 1 98.25 179 VAL A C 1
ATOM 1278 O O . VAL A 1 179 ? -19.828 -9.312 -12.484 1 98.25 179 VAL A O 1
ATOM 1281 N N . ASP A 1 180 ? -21.734 -8.898 -13.562 1 98.19 180 ASP A N 1
ATOM 1282 C CA . ASP A 1 180 ? -22.172 -7.836 -12.664 1 98.19 180 ASP A CA 1
ATOM 1283 C C . ASP A 1 180 ? -22.438 -8.375 -11.258 1 98.19 180 ASP A C 1
ATOM 1285 O O . ASP A 1 180 ? -22.109 -7.727 -10.266 1 98.19 180 ASP A O 1
ATOM 1289 N N . GLU A 1 181 ? -23.062 -9.516 -11.227 1 98.06 181 GLU A N 1
ATOM 1290 C CA . GLU A 1 181 ? -23.328 -10.125 -9.93 1 98.06 181 GLU A CA 1
ATOM 1291 C C . GLU A 1 181 ? -22.047 -10.516 -9.211 1 98.06 181 GLU A C 1
ATOM 1293 O O . GLU A 1 181 ? -21.922 -10.352 -8 1 98.06 181 GLU A O 1
ATOM 1298 N N . LEU A 1 182 ? -21.156 -11.062 -9.992 1 98.62 182 LEU A N 1
ATOM 1299 C CA . LEU A 1 182 ? -19.859 -11.391 -9.422 1 98.62 182 LEU A CA 1
ATOM 1300 C C . LEU A 1 182 ? -19.172 -10.148 -8.875 1 98.62 182 LEU A C 1
ATOM 1302 O O . LEU A 1 182 ? -18.625 -10.172 -7.77 1 98.62 182 LEU A O 1
ATOM 1306 N N . ALA A 1 183 ? -19.188 -9.07 -9.641 1 97.81 183 ALA A N 1
ATOM 1307 C CA . ALA A 1 183 ? -18.562 -7.812 -9.234 1 97.81 183 ALA A CA 1
ATOM 1308 C C . ALA A 1 183 ? -19.188 -7.277 -7.945 1 97.81 183 ALA A C 1
ATOM 1310 O O . ALA A 1 183 ? -18.5 -6.672 -7.121 1 97.81 183 ALA A O 1
ATOM 1311 N N . ALA A 1 184 ? -20.438 -7.555 -7.711 1 97.25 184 ALA A N 1
ATOM 1312 C CA . ALA A 1 184 ? -21.172 -7.02 -6.566 1 97.25 184 ALA A CA 1
ATOM 1313 C C . ALA A 1 184 ? -21.016 -7.914 -5.344 1 97.25 184 ALA A C 1
ATOM 1315 O O . ALA A 1 184 ? -21.344 -7.512 -4.223 1 97.25 184 ALA A O 1
ATOM 1316 N N . LEU A 1 185 ? -20.484 -9.125 -5.539 1 98 185 LEU A N 1
ATOM 1317 C CA . LEU A 1 185 ? -20.344 -10.102 -4.465 1 98 185 LEU A CA 1
ATOM 1318 C C . LEU A 1 185 ? -19.297 -9.648 -3.451 1 98 185 LEU A C 1
ATOM 1320 O O . LEU A 1 185 ? -18.203 -9.234 -3.828 1 98 185 LEU A O 1
ATOM 1324 N N . ASP A 1 186 ? -19.641 -9.68 -2.17 1 97.19 186 ASP A N 1
ATOM 1325 C CA . ASP A 1 186 ? -18.672 -9.305 -1.14 1 97.19 186 ASP A CA 1
ATOM 1326 C C . ASP A 1 186 ? -17.703 -10.445 -0.85 1 97.19 186 ASP A C 1
ATOM 1328 O O . ASP A 1 186 ? -17.812 -11.109 0.181 1 97.19 186 ASP A O 1
ATOM 1332 N N . VAL A 1 187 ? -16.719 -10.555 -1.644 1 97.69 187 VAL A N 1
ATOM 1333 C CA . VAL A 1 187 ? -15.758 -11.648 -1.583 1 97.69 187 VAL A CA 1
ATOM 1334 C C . VAL A 1 187 ? -14.812 -11.445 -0.398 1 97.69 187 VAL A C 1
ATOM 1336 O O . VAL A 1 187 ? -14.164 -12.391 0.057 1 97.69 187 VAL A O 1
ATOM 1339 N N . ALA A 1 188 ? -14.727 -10.234 0.062 1 94.5 188 ALA A N 1
ATOM 1340 C CA . ALA A 1 188 ? -13.828 -9.906 1.168 1 94.5 188 ALA A CA 1
ATOM 1341 C C . ALA A 1 188 ? -14.453 -10.289 2.508 1 94.5 188 ALA A C 1
ATOM 1343 O O . ALA A 1 188 ? -13.766 -10.328 3.531 1 94.5 188 ALA A O 1
ATOM 1344 N N . ALA A 1 189 ? -15.781 -10.586 2.541 1 92.81 189 ALA A N 1
ATOM 1345 C CA . ALA A 1 189 ? -16.484 -10.945 3.773 1 92.81 189 ALA A CA 1
ATOM 1346 C C . ALA A 1 189 ? -16.047 -12.328 4.262 1 92.81 189 ALA A C 1
ATOM 1348 O O . ALA A 1 189 ? -15.445 -13.094 3.512 1 92.81 189 ALA A O 1
ATOM 1349 N N . PRO A 1 190 ? -16.25 -12.578 5.59 1 92.75 190 PRO A N 1
ATOM 1350 C CA . PRO A 1 190 ? -15.953 -13.93 6.074 1 92.75 190 PRO A CA 1
ATOM 1351 C C . PRO A 1 190 ? -16.641 -15.016 5.246 1 92.75 190 PRO A C 1
ATOM 1353 O O . PRO A 1 190 ? -17.781 -14.836 4.809 1 92.75 190 PRO A O 1
ATOM 1356 N N . VAL A 1 191 ? -15.961 -16.031 5.008 1 97.62 191 VAL A N 1
ATOM 1357 C CA . VAL A 1 191 ? -16.484 -17.141 4.203 1 97.62 191 VAL A CA 1
ATOM 1358 C C . VAL A 1 191 ? -16.734 -18.344 5.094 1 97.62 191 VAL A C 1
ATOM 1360 O O . VAL A 1 191 ? -16.25 -18.422 6.223 1 97.62 191 VAL A O 1
ATOM 1363 N N . SER A 1 192 ? -17.578 -19.25 4.621 1 97.44 192 SER A N 1
ATOM 1364 C CA . SER A 1 192 ? -17.812 -20.531 5.293 1 97.44 192 SER A CA 1
ATOM 1365 C C . SER A 1 192 ? -17.625 -21.703 4.336 1 97.44 192 SER A C 1
ATOM 1367 O O . SER A 1 192 ? -17.938 -21.594 3.146 1 97.44 192 SER A O 1
ATOM 1369 N N . PHE A 1 193 ? -17.125 -22.734 4.809 1 98.19 193 PHE A N 1
ATOM 1370 C CA . PHE A 1 193 ? -16.891 -23.984 4.109 1 98.19 193 PHE A CA 1
ATOM 1371 C C . PHE A 1 193 ? -16.812 -25.156 5.094 1 98.19 193 PHE A C 1
ATOM 1373 O O . PHE A 1 193 ? -16.875 -24.953 6.309 1 98.19 193 PHE A O 1
ATOM 1380 N N . ASP A 1 194 ? -16.781 -26.359 4.594 1 97.88 194 ASP A N 1
ATOM 1381 C CA . ASP A 1 194 ? -16.703 -27.531 5.449 1 97.88 194 ASP A CA 1
ATOM 1382 C C . ASP A 1 194 ? -15.297 -27.719 6.008 1 97.88 194 ASP A C 1
ATOM 1384 O O . ASP A 1 194 ? -14.406 -28.219 5.312 1 97.88 194 ASP A O 1
ATOM 1388 N N . ALA A 1 195 ? -15.125 -27.438 7.258 1 96.62 195 ALA A N 1
ATOM 1389 C CA . ALA A 1 195 ? -13.812 -27.469 7.902 1 96.62 195 ALA A CA 1
ATOM 1390 C C . ALA A 1 195 ? -13.289 -28.906 8 1 96.62 195 ALA A C 1
ATOM 1392 O O . ALA A 1 195 ? -12.086 -29.109 8.133 1 96.62 195 ALA A O 1
ATOM 1393 N N . ALA A 1 196 ? -14.211 -29.812 8.039 1 96.75 196 ALA A N 1
ATOM 1394 C CA . ALA A 1 196 ? -13.773 -31.219 8.055 1 96.75 196 ALA A CA 1
ATOM 1395 C C . ALA A 1 196 ? -13.117 -31.594 6.73 1 96.75 196 ALA A C 1
ATOM 1397 O O . ALA A 1 196 ? -12.164 -32.375 6.707 1 96.75 196 ALA A O 1
ATOM 1398 N N . GLN A 1 197 ? -13.656 -31.047 5.641 1 96.38 197 GLN A N 1
ATOM 1399 C CA . GLN A 1 197 ? -13.117 -31.312 4.309 1 96.38 197 GLN A CA 1
ATOM 1400 C C . GLN A 1 197 ? -11.82 -30.531 4.078 1 96.38 197 GLN A C 1
ATOM 1402 O O . GLN A 1 197 ? -10.93 -31 3.365 1 96.38 197 GLN A O 1
ATOM 1407 N N . PHE A 1 198 ? -11.766 -29.359 4.648 1 97.44 198 PHE A N 1
ATOM 1408 C CA . PHE A 1 198 ? -10.602 -28.484 4.492 1 97.44 198 PHE A CA 1
ATOM 1409 C C . PHE A 1 198 ? -10.07 -28.047 5.848 1 97.44 198 PHE A C 1
ATOM 1411 O O . PHE A 1 198 ? -10.141 -26.859 6.199 1 97.44 198 PHE A O 1
ATOM 1418 N N . PRO A 1 199 ? -9.453 -28.922 6.586 1 96.06 199 PRO A N 1
ATOM 1419 C CA . PRO A 1 199 ? -9.055 -28.641 7.965 1 96.06 199 PRO A CA 1
ATOM 1420 C C . PRO A 1 199 ? -8.047 -27.5 8.07 1 96.06 199 PRO A C 1
ATOM 1422 O O . PRO A 1 199 ? -8 -26.812 9.086 1 96.06 199 PRO A O 1
ATOM 1425 N N . ASP A 1 200 ? -7.219 -27.297 7.035 1 93.88 200 ASP A N 1
ATOM 1426 C CA . ASP A 1 200 ? -6.223 -26.234 7.07 1 93.88 200 ASP A CA 1
ATOM 1427 C C . ASP A 1 200 ? -6.715 -25 6.316 1 93.88 200 ASP A C 1
ATOM 1429 O O . ASP A 1 200 ? -5.938 -24.094 6.039 1 93.88 200 ASP A O 1
ATOM 1433 N N . GLY A 1 201 ? -7.922 -25.031 5.938 1 96.25 201 GLY A N 1
ATOM 1434 C CA . GLY A 1 201 ? -8.477 -23.938 5.152 1 96.25 201 GLY A CA 1
ATOM 1435 C C . GLY A 1 201 ? -8.398 -24.188 3.658 1 96.25 201 GLY A C 1
ATOM 1436 O O . GLY A 1 201 ? -7.828 -25.188 3.213 1 96.25 201 GLY A O 1
ATOM 1437 N N . VAL A 1 202 ? -8.992 -23.281 2.939 1 97.69 202 VAL A N 1
ATOM 1438 C CA . VAL A 1 202 ? -9.055 -23.438 1.491 1 97.69 202 VAL A CA 1
ATOM 1439 C C . VAL A 1 202 ? -9.211 -22.062 0.828 1 97.69 202 VAL A C 1
ATOM 1441 O O . VAL A 1 202 ? -9.852 -21.172 1.383 1 97.69 202 VAL A O 1
ATOM 1444 N N . ASN A 1 203 ? -8.539 -21.875 -0.287 1 98.06 203 ASN A N 1
ATOM 1445 C CA . ASN A 1 203 ? -8.852 -20.734 -1.154 1 98.06 203 ASN A CA 1
ATOM 1446 C C . ASN A 1 203 ? -10.164 -20.953 -1.901 1 98.06 203 ASN A C 1
ATOM 1448 O O . ASN A 1 203 ? -10.43 -22.047 -2.396 1 98.06 203 ASN A O 1
ATOM 1452 N N . ILE A 1 204 ? -10.945 -19.891 -1.98 1 98.81 204 ILE A N 1
ATOM 1453 C CA . ILE A 1 204 ? -12.25 -20.047 -2.613 1 98.81 204 ILE A CA 1
ATOM 1454 C C . ILE A 1 204 ? -12.352 -19.094 -3.814 1 98.81 204 ILE A C 1
ATOM 1456 O O . ILE A 1 204 ? -12.281 -17.875 -3.662 1 98.81 204 ILE A O 1
ATOM 1460 N N . GLU A 1 205 ? -12.461 -19.688 -4.949 1 98.81 205 GLU A N 1
ATOM 1461 C CA . GLU A 1 205 ? -12.695 -18.938 -6.176 1 98.81 205 GLU A CA 1
ATOM 1462 C C . GLU A 1 205 ? -14.172 -18.953 -6.562 1 98.81 205 GLU A C 1
ATOM 1464 O O . GLU A 1 205 ? -14.805 -20 -6.555 1 98.81 205 GLU A O 1
ATOM 1469 N N . VAL A 1 206 ? -14.734 -17.812 -6.855 1 98.88 206 VAL A N 1
ATOM 1470 C CA . VAL A 1 206 ? -16.047 -17.703 -7.461 1 98.88 206 VAL A CA 1
ATOM 1471 C C . VAL A 1 206 ? -15.922 -17.234 -8.906 1 98.88 206 VAL A C 1
ATOM 1473 O O . VAL A 1 206 ? -15.273 -16.219 -9.18 1 98.88 206 VAL A O 1
ATOM 1476 N N . LEU A 1 207 ? -16.484 -18.047 -9.805 1 98.75 207 LEU A N 1
ATOM 1477 C CA . LEU A 1 207 ? -16.25 -17.703 -11.203 1 98.75 207 LEU A CA 1
ATOM 1478 C C . LEU A 1 207 ? -17.516 -17.906 -12.031 1 98.75 207 LEU A C 1
ATOM 1480 O O . LEU A 1 207 ? -18.391 -18.672 -11.648 1 98.75 207 LEU A O 1
ATOM 1484 N N . THR A 1 208 ? -17.641 -17.219 -13.109 1 98.75 208 THR A N 1
ATOM 1485 C CA . THR A 1 208 ? -18.703 -17.359 -14.094 1 98.75 208 THR A CA 1
ATOM 1486 C C . THR A 1 208 ? -18.438 -18.562 -15.008 1 98.75 208 THR A C 1
ATOM 1488 O O . THR A 1 208 ? -17.312 -19.078 -15.047 1 98.75 208 THR A O 1
ATOM 1491 N N . ALA A 1 209 ? -19.5 -18.922 -15.688 1 98.12 209 ALA A N 1
ATOM 1492 C CA . ALA A 1 209 ? -19.281 -19.859 -16.797 1 98.12 209 ALA A CA 1
ATOM 1493 C C . ALA A 1 209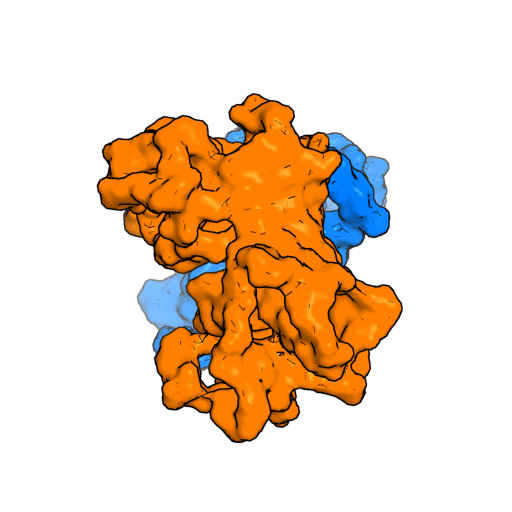 ? -18.469 -19.203 -17.906 1 98.12 209 ALA A C 1
ATOM 1495 O O . ALA A 1 209 ? -18.484 -17.984 -18.062 1 98.12 209 ALA A O 1
ATOM 1496 N N . PRO A 1 210 ? -17.688 -20.094 -18.625 1 97.94 210 PRO A N 1
ATOM 1497 C CA . PRO A 1 210 ? -16.938 -19.516 -19.734 1 97.94 210 PRO A CA 1
ATOM 1498 C C . PRO A 1 210 ? -17.828 -18.922 -20.828 1 97.94 210 PRO A C 1
ATOM 1500 O O . PRO A 1 210 ? -18.875 -19.5 -21.141 1 97.94 210 PRO A O 1
ATOM 1503 N N . ALA A 1 211 ? -17.516 -17.766 -21.266 1 97.25 211 ALA A N 1
ATOM 1504 C CA . ALA A 1 211 ? -18.125 -17.141 -22.438 1 97.25 211 ALA A CA 1
ATOM 1505 C C . ALA A 1 211 ? -17.047 -16.656 -23.422 1 97.25 211 ALA A C 1
ATOM 1507 O O . ALA A 1 211 ? -16.234 -15.797 -23.094 1 97.25 211 ALA A O 1
ATOM 1508 N N . ALA A 1 212 ? -17.047 -17.234 -24.641 1 97 212 ALA A N 1
ATOM 1509 C CA . ALA A 1 212 ? -16.078 -16.891 -25.688 1 97 212 ALA A CA 1
ATOM 1510 C C . ALA A 1 212 ? -14.648 -17.078 -25.188 1 97 212 ALA A C 1
ATOM 1512 O O . ALA A 1 212 ? -13.805 -16.203 -25.375 1 97 212 ALA A O 1
ATOM 1513 N N . GLY A 1 213 ? -14.398 -18.094 -24.391 1 97.94 213 GLY A N 1
ATOM 1514 C CA . GLY A 1 213 ? -13.055 -18.469 -23.969 1 97.94 213 GLY A CA 1
ATOM 1515 C C . GLY A 1 213 ? -12.578 -17.688 -22.75 1 97.94 213 GLY A C 1
ATOM 1516 O O . GLY A 1 213 ? -11.398 -17.734 -22.406 1 97.94 213 GLY A O 1
ATOM 1517 N N . VAL A 1 214 ? -13.523 -16.938 -22.094 1 98.69 214 VAL A N 1
ATOM 1518 C CA . VAL A 1 214 ? -13.133 -16.094 -20.969 1 98.69 214 VAL A CA 1
ATOM 1519 C C . VAL A 1 214 ? -13.969 -16.453 -19.75 1 98.69 214 VAL A C 1
ATOM 1521 O O . VAL A 1 214 ? -15.18 -16.656 -19.859 1 98.69 214 VAL A O 1
ATOM 1524 N N . VAL A 1 215 ? -13.328 -16.625 -18.609 1 98.56 215 VAL A N 1
ATOM 1525 C CA . VAL A 1 215 ? -13.977 -16.766 -17.312 1 98.56 215 VAL A CA 1
ATOM 1526 C C . VAL A 1 215 ? -13.625 -15.578 -16.422 1 98.56 215 VAL A C 1
ATOM 1528 O O . VAL A 1 215 ? -12.492 -15.094 -16.453 1 98.56 215 VAL A O 1
ATOM 1531 N N . HIS A 1 216 ? -14.641 -15.031 -15.727 1 98.88 216 HIS A N 1
ATOM 1532 C CA . HIS A 1 216 ? -14.398 -14.023 -14.695 1 98.88 216 HIS A CA 1
ATOM 1533 C C . HIS A 1 216 ? -14.312 -14.664 -13.312 1 98.88 216 HIS A C 1
ATOM 1535 O O . HIS A 1 216 ? -15.102 -15.547 -12.977 1 98.88 216 HIS A O 1
ATOM 1541 N N . MET A 1 217 ? -13.344 -14.211 -12.57 1 98.81 217 MET A N 1
ATOM 1542 C CA . MET A 1 217 ? -13.109 -14.867 -11.289 1 98.81 217 MET A CA 1
ATOM 1543 C C . MET A 1 217 ? -12.766 -13.852 -10.211 1 98.81 217 MET A C 1
ATOM 1545 O O . MET A 1 217 ? -12.07 -12.867 -10.477 1 98.81 217 MET A O 1
ATOM 1549 N N . ARG A 1 218 ? -13.227 -14.008 -9.031 1 98.88 218 ARG A N 1
ATOM 1550 C CA . ARG A 1 218 ? -12.758 -13.375 -7.797 1 98.88 218 ARG A CA 1
ATOM 1551 C C . ARG A 1 218 ? -12.422 -14.422 -6.738 1 98.88 218 ARG A C 1
ATOM 1553 O O . ARG A 1 218 ? -12.922 -15.547 -6.785 1 98.88 218 ARG A O 1
ATOM 1560 N N . VAL A 1 219 ? -11.508 -14.086 -5.852 1 98.69 219 VAL A N 1
ATOM 1561 C CA . VAL A 1 219 ? -10.992 -15.133 -4.977 1 98.69 219 VAL A CA 1
ATOM 1562 C C . VAL A 1 219 ? -10.883 -14.609 -3.549 1 98.69 219 VAL A C 1
ATOM 1564 O O . VAL A 1 219 ? -10.484 -13.461 -3.33 1 98.69 219 VAL A O 1
ATOM 1567 N N . HIS A 1 220 ? -11.297 -15.398 -2.605 1 98.44 220 HIS A N 1
ATOM 1568 C CA . HIS A 1 220 ? -10.992 -15.266 -1.186 1 98.44 220 HIS A CA 1
ATOM 1569 C C . HIS A 1 220 ? -9.891 -16.234 -0.764 1 98.44 220 HIS A C 1
ATOM 1571 O O . HIS A 1 220 ? -10.125 -17.438 -0.677 1 98.44 220 HIS A O 1
ATOM 1577 N N . GLU A 1 221 ? -8.758 -15.711 -0.504 1 95.94 221 GLU A N 1
ATOM 1578 C CA . GLU A 1 221 ? -7.629 -16.578 -0.156 1 95.94 221 GLU A CA 1
ATOM 1579 C C . GLU A 1 221 ? -7.613 -16.875 1.338 1 95.94 221 GLU A C 1
ATOM 1581 O O . GLU A 1 221 ? -7.883 -16 2.162 1 95.94 221 GLU A O 1
ATOM 1586 N N . ARG A 1 222 ? -7.27 -18.109 1.6 1 91.94 222 ARG A N 1
ATOM 1587 C CA . ARG A 1 222 ? -7.203 -18.594 2.971 1 91.94 222 ARG A CA 1
ATOM 1588 C C . ARG A 1 222 ? -6.289 -17.734 3.824 1 91.94 222 ARG A C 1
ATOM 1590 O O . ARG A 1 222 ? -5.129 -17.5 3.471 1 91.94 222 ARG A O 1
ATOM 1597 N N . GLY A 1 223 ? -6.852 -17.219 4.91 1 85.81 223 GLY A N 1
ATOM 1598 C CA . GLY A 1 223 ? -6.07 -16.453 5.867 1 85.81 223 GLY A CA 1
ATOM 1599 C C . GLY A 1 223 ? -5.777 -15.039 5.41 1 85.81 223 GLY A C 1
ATOM 1600 O O . GLY A 1 223 ? -5.145 -14.266 6.129 1 85.81 223 GLY A O 1
ATOM 1601 N N . VAL A 1 224 ? -6.211 -14.578 4.293 1 89.38 224 VAL A N 1
ATOM 1602 C CA . VAL A 1 224 ? -5.863 -13.273 3.75 1 89.38 224 VAL A CA 1
ATOM 1603 C C . VAL A 1 224 ? -7.137 -12.5 3.402 1 89.38 224 VAL A C 1
ATOM 1605 O O . VAL A 1 224 ? -7.297 -11.344 3.799 1 89.38 224 VAL A O 1
ATOM 1608 N N . GLY A 1 225 ? -8.094 -13.031 2.855 1 94.38 225 GLY A N 1
ATOM 1609 C CA . GLY A 1 225 ? -9.258 -12.375 2.293 1 94.38 225 GLY A CA 1
ATOM 1610 C C . GLY A 1 225 ? -9.219 -12.281 0.78 1 94.38 225 GLY A C 1
ATOM 1611 O O . GLY A 1 225 ? -8.641 -13.141 0.114 1 94.38 225 GLY A O 1
ATOM 1612 N N . GLU A 1 226 ? -9.859 -11.25 0.274 1 97.62 226 GLU A N 1
ATOM 1613 C CA . GLU A 1 226 ? -9.875 -11.109 -1.179 1 97.62 226 GLU A CA 1
ATOM 1614 C C . GLU A 1 226 ? -8.547 -10.57 -1.696 1 97.62 226 GLU A C 1
ATOM 1616 O O . GLU A 1 226 ? -7.965 -9.656 -1.102 1 97.62 226 GLU A O 1
ATOM 1621 N N . THR A 1 227 ? -8.031 -11.117 -2.723 1 97.12 227 THR A N 1
ATOM 1622 C CA . THR A 1 227 ? -6.832 -10.641 -3.396 1 97.12 227 THR A CA 1
ATOM 1623 C C . THR A 1 227 ? -7.121 -10.328 -4.863 1 97.12 227 THR A C 1
ATOM 1625 O O . THR A 1 227 ? -8.156 -10.742 -5.395 1 97.12 227 THR A O 1
ATOM 1628 N N . ARG A 1 228 ? -6.234 -9.594 -5.465 1 97.81 228 ARG A N 1
ATOM 1629 C CA . ARG A 1 228 ? -6.445 -9.125 -6.828 1 97.81 228 ARG A CA 1
ATOM 1630 C C . ARG A 1 228 ? -6.133 -10.219 -7.84 1 97.81 228 ARG A C 1
ATOM 1632 O O . ARG A 1 228 ? -6.547 -10.141 -9 1 97.81 228 ARG A O 1
ATOM 1639 N N . SER A 1 229 ? -5.379 -11.109 -7.402 1 97.94 229 SER A N 1
ATOM 1640 C CA . SER A 1 229 ? -4.953 -12.219 -8.242 1 97.94 229 SER A CA 1
ATOM 1641 C C . SER A 1 229 ? -4.445 -13.391 -7.406 1 97.94 229 SER A C 1
ATOM 1643 O O . SER A 1 229 ? -3.977 -13.195 -6.281 1 97.94 229 SER A O 1
ATOM 1645 N N . CYS A 1 230 ? -4.562 -14.562 -7.961 1 97.81 230 CYS A N 1
ATOM 1646 C CA . CYS A 1 230 ? -4.082 -15.805 -7.371 1 97.81 230 CYS A CA 1
ATOM 1647 C C . CYS A 1 230 ? -3.727 -16.828 -8.453 1 97.81 230 CYS A C 1
ATOM 1649 O O . CYS A 1 230 ? -4.613 -17.453 -9.039 1 97.81 230 CYS A O 1
ATOM 1651 N N . GLY A 1 231 ? -2.461 -17 -8.672 1 98.25 231 GLY A N 1
ATOM 1652 C CA . GLY A 1 231 ? -2.016 -17.859 -9.766 1 98.25 231 GLY A CA 1
ATOM 1653 C C . GLY A 1 231 ? -2.613 -19.25 -9.727 1 98.25 231 GLY A C 1
ATOM 1654 O O . GLY A 1 231 ? -3.242 -19.688 -10.695 1 98.25 231 GLY A O 1
ATOM 1655 N N . THR A 1 232 ? -2.41 -19.953 -8.633 1 98.19 232 THR A N 1
ATOM 1656 C CA . THR A 1 232 ? -2.947 -21.312 -8.5 1 98.19 232 THR A CA 1
ATOM 1657 C C . THR A 1 232 ? -4.473 -21.281 -8.555 1 98.19 232 THR A C 1
ATOM 1659 O O . THR A 1 232 ? -5.09 -22.219 -9.078 1 98.19 232 THR A O 1
ATOM 1662 N N . GLY A 1 233 ? -5.078 -20.203 -8.047 1 98.56 233 GLY A N 1
ATOM 1663 C CA . GLY A 1 233 ? -6.523 -20.062 -8.109 1 98.56 233 GLY A CA 1
ATOM 1664 C C . GLY A 1 233 ? -7.051 -20 -9.531 1 98.56 233 GLY A C 1
ATOM 1665 O O . GLY A 1 233 ? -8.109 -20.547 -9.836 1 98.56 233 GLY A O 1
ATOM 1666 N N . THR A 1 234 ? -6.332 -19.328 -10.375 1 98.88 234 THR A N 1
ATOM 1667 C CA . THR A 1 234 ? -6.766 -19.25 -11.766 1 98.88 234 THR A CA 1
ATOM 1668 C C . THR A 1 234 ? -6.68 -20.609 -12.438 1 98.88 234 THR A C 1
ATOM 1670 O O . THR A 1 234 ? -7.508 -20.953 -13.281 1 98.88 234 THR A O 1
ATOM 1673 N N . VAL A 1 235 ? -5.66 -21.391 -12.086 1 98.88 235 VAL A N 1
ATOM 1674 C CA . VAL A 1 235 ? -5.559 -22.75 -12.602 1 98.88 235 VAL A CA 1
ATOM 1675 C C . VAL A 1 235 ? -6.758 -23.562 -12.141 1 98.88 235 VAL A C 1
ATOM 1677 O O . VAL A 1 235 ? -7.414 -24.234 -12.945 1 98.88 235 VAL A O 1
ATOM 1680 N N . ALA A 1 236 ? -7.051 -23.5 -10.836 1 98.81 236 ALA A N 1
ATOM 1681 C CA . ALA A 1 236 ? -8.203 -24.203 -10.289 1 98.81 236 ALA A CA 1
ATOM 1682 C C . ALA A 1 236 ? -9.492 -23.797 -11 1 98.81 236 ALA A C 1
ATOM 1684 O O . ALA A 1 236 ? -10.352 -24.625 -11.289 1 98.81 236 ALA A O 1
ATOM 1685 N N . ALA A 1 237 ? -9.641 -22.516 -11.242 1 98.88 237 ALA A N 1
ATOM 1686 C CA . ALA A 1 237 ? -10.82 -21.984 -11.922 1 98.88 237 ALA A CA 1
ATOM 1687 C C . ALA A 1 237 ? -10.977 -22.609 -13.312 1 98.88 237 ALA A C 1
ATOM 1689 O O . ALA A 1 237 ? -12.078 -23.016 -13.688 1 98.88 237 ALA A O 1
ATOM 1690 N N . VAL A 1 238 ? -9.875 -22.656 -14.047 1 98.94 238 VAL A N 1
ATOM 1691 C CA . VAL A 1 238 ? -9.938 -23.203 -15.398 1 98.94 238 VAL A CA 1
ATOM 1692 C C . VAL A 1 238 ? -10.25 -24.703 -15.352 1 98.94 238 VAL A C 1
ATOM 1694 O O . VAL A 1 238 ? -11.031 -25.203 -16.156 1 98.94 238 VAL A O 1
ATOM 1697 N N . VAL A 1 239 ? -9.633 -25.422 -14.398 1 98.81 239 VAL A N 1
ATOM 1698 C CA . VAL A 1 239 ? -9.953 -26.828 -14.227 1 98.81 239 VAL A CA 1
ATOM 1699 C C . VAL A 1 239 ? -11.453 -27 -14.008 1 98.81 239 VAL A C 1
ATOM 1701 O O . VAL A 1 239 ? -12.086 -27.844 -14.648 1 98.81 239 VAL A O 1
ATOM 1704 N N . ALA A 1 240 ? -12.039 -26.203 -13.141 1 98.69 240 ALA A N 1
ATOM 1705 C CA . ALA A 1 240 ? -13.469 -26.297 -12.852 1 98.69 240 ALA A CA 1
ATOM 1706 C C . ALA A 1 240 ? -14.297 -25.969 -14.086 1 98.69 240 ALA A C 1
ATOM 1708 O O . ALA A 1 240 ? -15.297 -26.641 -14.359 1 98.69 240 ALA A O 1
ATOM 1709 N N . ALA A 1 241 ? -13.906 -24.953 -14.805 1 98.75 241 ALA A N 1
ATOM 1710 C CA . ALA A 1 241 ? -14.617 -24.547 -16.016 1 98.75 241 ALA A CA 1
ATOM 1711 C C . ALA A 1 241 ? -14.586 -25.641 -17.062 1 98.75 241 ALA A C 1
ATOM 1713 O O . ALA A 1 241 ? -15.602 -25.938 -17.703 1 98.75 241 ALA A O 1
ATOM 1714 N N . LEU A 1 242 ? -13.406 -26.203 -17.281 1 98.44 242 LEU A N 1
ATOM 1715 C CA . LEU A 1 242 ? -13.266 -27.297 -18.25 1 98.44 242 LEU A CA 1
ATOM 1716 C C . LEU A 1 242 ? -14.094 -28.5 -17.844 1 98.44 242 LEU A C 1
ATOM 1718 O O . LEU A 1 242 ? -14.781 -29.094 -18.672 1 98.44 242 LEU A O 1
ATOM 1722 N N . ALA A 1 243 ? -14.039 -28.844 -16.547 1 97.44 243 ALA A N 1
ATOM 1723 C CA . ALA A 1 243 ? -14.828 -29.969 -16.047 1 97.44 243 ALA A CA 1
ATOM 1724 C C . ALA A 1 243 ? -16.312 -29.766 -16.312 1 97.44 243 ALA A C 1
ATOM 1726 O O . ALA A 1 243 ? -17.016 -30.688 -16.703 1 97.44 243 ALA A O 1
ATOM 1727 N N . ALA A 1 244 ? -16.797 -28.594 -16.078 1 96.31 244 ALA A N 1
ATOM 1728 C CA . ALA A 1 244 ? -18.203 -28.266 -16.297 1 96.31 244 ALA A CA 1
ATOM 1729 C C . ALA A 1 244 ? -18.578 -28.469 -17.766 1 96.31 244 ALA A C 1
ATOM 1731 O O . ALA A 1 244 ? -19.734 -28.75 -18.078 1 96.31 244 ALA A O 1
ATOM 1732 N N . ALA A 1 245 ? -17.625 -28.328 -18.609 1 95.81 245 ALA A N 1
ATOM 1733 C CA . ALA A 1 245 ? -17.859 -28.5 -20.031 1 95.81 245 ALA A CA 1
ATOM 1734 C C . ALA A 1 245 ? -17.547 -29.922 -20.484 1 95.81 245 ALA A C 1
ATOM 1736 O O . ALA A 1 245 ? -17.594 -30.234 -21.688 1 95.81 245 ALA A O 1
ATOM 1737 N N . GLY A 1 246 ? -17.156 -30.766 -19.609 1 95.88 246 GLY A N 1
ATOM 1738 C CA . GLY A 1 246 ? -16.844 -32.156 -19.922 1 95.88 246 GLY A CA 1
ATOM 1739 C C . GLY A 1 246 ? -15.477 -32.344 -20.547 1 95.88 246 GLY A C 1
ATOM 1740 O O . GLY A 1 246 ? -15.258 -33.281 -21.297 1 95.88 246 GLY A O 1
ATOM 1741 N N . ALA A 1 247 ? -14.617 -31.359 -20.328 1 97.06 247 ALA A N 1
ATOM 1742 C CA . ALA A 1 247 ? -13.258 -31.406 -20.875 1 97.06 247 ALA A CA 1
ATOM 1743 C C . ALA A 1 247 ? -12.227 -31.562 -19.75 1 97.06 247 ALA A C 1
ATOM 1745 O O . ALA A 1 247 ? -12.438 -31.062 -18.641 1 97.06 247 ALA A O 1
ATOM 1746 N N . ASP A 1 248 ? -11.094 -32.219 -20.125 1 96.44 248 ASP A N 1
ATOM 1747 C CA . ASP A 1 248 ? -10.016 -32.406 -19.156 1 96.44 248 ASP A CA 1
ATOM 1748 C C . ASP A 1 248 ? -8.852 -31.453 -19.422 1 96.44 248 ASP A C 1
ATOM 1750 O O . ASP A 1 248 ? -8.055 -31.172 -18.531 1 96.44 248 ASP A O 1
ATOM 1754 N N . THR A 1 249 ? -8.719 -31.078 -20.656 1 98.44 249 THR A N 1
ATOM 1755 C CA . THR A 1 249 ? -7.641 -30.203 -21.094 1 98.44 249 THR A CA 1
ATOM 1756 C C . THR A 1 249 ? -8.195 -29.031 -21.891 1 98.44 249 THR A C 1
ATOM 1758 O O . THR A 1 249 ? -9.297 -29.094 -22.422 1 98.44 249 THR A O 1
ATOM 1761 N N . GLY A 1 250 ? -7.477 -27.938 -21.844 1 98.62 250 GLY A N 1
ATOM 1762 C CA . GLY A 1 250 ? -7.898 -26.75 -22.594 1 98.62 250 GLY A CA 1
ATOM 1763 C C . GLY A 1 250 ? -7.203 -25.484 -22.141 1 98.62 250 GLY A C 1
ATOM 1764 O O . GLY A 1 250 ? -6.277 -25.531 -21.328 1 98.62 250 GLY A O 1
ATOM 1765 N N . THR A 1 251 ? -7.512 -24.438 -22.844 1 98.88 251 THR A N 1
ATOM 1766 C CA . THR A 1 251 ? -6.961 -23.125 -22.562 1 98.88 251 THR A CA 1
ATOM 1767 C C . THR A 1 251 ? -8.078 -22.094 -22.422 1 98.88 251 THR A C 1
ATOM 1769 O O . THR A 1 251 ? -8.977 -22.016 -23.266 1 98.88 251 THR A O 1
ATOM 1772 N N . LEU A 1 252 ? -8.078 -21.344 -21.344 1 98.88 252 LEU A N 1
ATOM 1773 C CA . LEU A 1 252 ? -9.023 -20.25 -21.125 1 98.88 252 LEU A CA 1
ATOM 1774 C C . LEU A 1 252 ? -8.312 -19 -20.625 1 98.88 252 LEU A C 1
ATOM 1776 O O . LEU A 1 252 ? -7.266 -19.094 -19.984 1 98.88 252 LEU A O 1
ATOM 1780 N N . THR A 1 253 ? -8.867 -17.828 -21 1 98.94 253 THR A N 1
ATOM 1781 C CA . THR A 1 253 ? -8.492 -16.578 -20.344 1 98.94 253 THR A CA 1
ATOM 1782 C C . THR A 1 253 ? -9.258 -16.391 -19.047 1 98.94 253 THR A C 1
ATOM 1784 O O . THR A 1 253 ? -10.469 -16.625 -18.984 1 98.94 253 THR A O 1
ATOM 1787 N N . VAL A 1 254 ? -8.562 -16.156 -17.984 1 98.94 254 VAL A N 1
ATOM 1788 C CA . VAL A 1 254 ? -9.18 -15.836 -16.703 1 98.94 254 VAL A CA 1
ATOM 1789 C C . VAL A 1 254 ? -9.047 -14.344 -16.406 1 98.94 254 VAL A C 1
ATOM 1791 O O . VAL A 1 254 ? -7.934 -13.82 -16.344 1 98.94 254 VAL A O 1
ATOM 1794 N N . ARG A 1 255 ? -10.172 -13.648 -16.312 1 98.75 255 ARG A N 1
ATOM 1795 C CA . ARG A 1 255 ? -10.18 -12.242 -15.922 1 98.75 255 ARG A CA 1
ATOM 1796 C C . ARG A 1 255 ? -10.359 -12.086 -14.414 1 98.75 255 ARG A C 1
ATOM 1798 O O . ARG A 1 255 ? -11.383 -12.492 -13.859 1 98.75 255 ARG A O 1
ATOM 1805 N N . VAL A 1 256 ? -9.406 -11.617 -13.766 1 98.75 256 VAL A N 1
ATOM 1806 C CA . VAL A 1 256 ? -9.445 -11.297 -12.344 1 98.75 256 VAL A CA 1
ATOM 1807 C C . VAL A 1 256 ? -9.406 -9.781 -12.156 1 98.75 256 VAL A C 1
ATOM 1809 O O . VAL A 1 256 ? -9.133 -9.039 -13.102 1 98.75 256 VAL A O 1
ATOM 1812 N N . PRO A 1 257 ? -9.641 -9.242 -10.945 1 97.94 257 PRO A N 1
ATOM 1813 C CA . PRO A 1 257 ? -9.633 -7.793 -10.742 1 97.94 257 PRO A CA 1
ATOM 1814 C C . PRO A 1 257 ? -8.336 -7.133 -11.188 1 97.94 257 PRO A C 1
ATOM 1816 O O . PRO A 1 257 ? -8.344 -6.004 -11.688 1 97.94 257 PRO A O 1
ATOM 1819 N N . GLY A 1 258 ? -7.203 -7.801 -11.125 1 98.31 258 GLY A N 1
ATOM 1820 C CA . GLY A 1 258 ? -5.898 -7.23 -11.406 1 98.31 258 GLY A CA 1
ATOM 1821 C C . GLY A 1 258 ? -5.512 -7.32 -12.867 1 98.31 258 GLY A C 1
ATOM 1822 O O . GLY A 1 258 ? -4.48 -6.785 -13.281 1 98.31 258 GLY A O 1
ATOM 1823 N N . GLY A 1 259 ? -6.301 -8.039 -13.648 1 98.44 259 GLY A N 1
ATOM 1824 C CA . GLY A 1 259 ? -5.98 -8.195 -15.062 1 98.44 259 GLY A CA 1
ATOM 1825 C C . GLY A 1 259 ? -6.285 -9.578 -15.602 1 98.44 259 GLY A C 1
ATOM 1826 O O . GLY A 1 259 ? -6.941 -10.375 -14.93 1 98.44 259 GLY A O 1
ATOM 1827 N N . ASP A 1 260 ? -5.781 -9.797 -16.828 1 98.81 260 ASP A N 1
ATOM 1828 C CA . ASP A 1 260 ? -6.066 -11.055 -17.516 1 98.81 260 ASP A CA 1
ATOM 1829 C C . ASP A 1 260 ? -4.84 -11.969 -17.5 1 98.81 260 ASP A C 1
ATOM 1831 O O . ASP A 1 260 ? -3.713 -11.508 -17.672 1 98.81 260 ASP A O 1
ATOM 1835 N N . VAL A 1 261 ? -5.145 -13.227 -17.328 1 98.94 261 VAL A N 1
ATOM 1836 C CA . VAL A 1 261 ? -4.133 -14.258 -17.547 1 98.94 261 VAL A CA 1
ATOM 1837 C C . VAL A 1 261 ? -4.711 -15.375 -18.406 1 98.94 261 VAL A C 1
ATOM 1839 O O . VAL A 1 261 ? -5.93 -15.516 -18.531 1 98.94 261 VAL A O 1
ATOM 1842 N N . VAL A 1 262 ? -3.818 -16.125 -19.016 1 98.94 262 VAL A N 1
ATOM 1843 C CA . VAL A 1 262 ? -4.191 -17.297 -19.812 1 98.94 262 VAL A CA 1
ATOM 1844 C C . VAL A 1 262 ? -3.695 -18.562 -19.109 1 98.94 262 VAL A C 1
ATOM 1846 O O . VAL A 1 262 ? -2.514 -18.672 -18.781 1 98.94 262 VAL A O 1
ATOM 1849 N N . VAL A 1 263 ? -4.617 -19.438 -18.922 1 98.94 263 VAL A N 1
ATOM 1850 C CA . VAL A 1 263 ? -4.27 -20.703 -18.281 1 98.94 263 VAL A CA 1
ATOM 1851 C C . VAL A 1 263 ? -4.496 -21.859 -19.25 1 98.94 263 VAL A C 1
ATOM 1853 O O . VAL A 1 263 ? -5.547 -21.953 -19.891 1 98.94 263 VAL A O 1
ATOM 1856 N N . THR A 1 264 ? -3.479 -22.672 -19.406 1 98.94 264 THR A N 1
ATOM 1857 C CA . THR A 1 264 ? -3.574 -23.906 -20.172 1 98.94 264 THR A CA 1
ATOM 1858 C C . THR A 1 264 ? -3.451 -25.125 -19.266 1 98.94 264 THR A C 1
ATOM 1860 O O . THR A 1 264 ? -2.484 -25.234 -18.5 1 98.94 264 THR A O 1
ATOM 1863 N N . VAL A 1 265 ? -4.441 -25.984 -19.328 1 98.88 265 VAL A N 1
ATOM 1864 C CA . VAL A 1 265 ? -4.418 -27.266 -18.609 1 98.88 265 VAL A CA 1
ATOM 1865 C C . VAL A 1 265 ? -4.203 -28.406 -19.578 1 98.88 265 VAL A C 1
ATOM 1867 O O . VAL A 1 265 ? -4.957 -28.562 -20.547 1 98.88 265 VAL A O 1
ATOM 1870 N N . THR A 1 266 ? -3.145 -29.156 -19.328 1 98.5 266 THR A N 1
ATOM 1871 C CA . THR A 1 266 ? -2.875 -30.359 -20.109 1 98.5 266 THR A CA 1
ATOM 1872 C C . THR A 1 266 ? -3.062 -31.609 -19.266 1 98.5 266 THR A C 1
ATOM 1874 O O . THR A 1 266 ? -3.438 -31.516 -18.094 1 98.5 266 THR A O 1
ATOM 1877 N N . ASP A 1 267 ? -2.807 -32.75 -19.891 1 96.81 267 ASP A N 1
ATOM 1878 C CA . ASP A 1 267 ? -2.883 -34 -19.141 1 96.81 267 ASP A CA 1
ATOM 1879 C C . ASP A 1 267 ? -1.758 -34.094 -18.109 1 96.81 267 ASP A C 1
ATOM 1881 O O . ASP A 1 267 ? -1.93 -34.719 -17.047 1 96.81 267 ASP A O 1
ATOM 1885 N N . ALA A 1 268 ? -0.69 -33.438 -18.406 1 97.06 268 ALA A N 1
ATOM 1886 C CA . ALA A 1 268 ? 0.528 -33.656 -17.625 1 97.06 268 ALA A CA 1
ATOM 1887 C C . ALA A 1 268 ? 0.762 -32.469 -16.656 1 97.06 268 ALA A C 1
ATOM 1889 O O . ALA A 1 268 ? 1.339 -32.656 -15.586 1 97.06 268 ALA A O 1
ATOM 1890 N N . THR A 1 269 ? 0.376 -31.328 -17.094 1 98.25 269 THR A N 1
ATOM 1891 C CA . THR A 1 269 ? 0.73 -30.141 -16.312 1 98.25 269 THR A CA 1
ATOM 1892 C C . THR A 1 269 ? -0.227 -28.984 -16.609 1 98.25 269 THR A C 1
ATOM 1894 O O . THR A 1 269 ? -1.284 -29.188 -17.203 1 98.25 269 THR A O 1
ATOM 1897 N N . SER A 1 270 ? 0.024 -27.797 -16.078 1 98.75 270 SER A N 1
ATOM 1898 C CA . SER A 1 270 ? -0.693 -26.562 -16.359 1 98.75 270 SER A CA 1
ATOM 1899 C C . SER A 1 270 ? 0.269 -25.391 -16.5 1 98.75 270 SER A C 1
ATOM 1901 O O . SER A 1 270 ? 1.372 -25.406 -15.961 1 98.75 270 SER A O 1
ATOM 1903 N N . TYR A 1 271 ? -0.152 -24.406 -17.312 1 98.88 271 TYR A N 1
ATOM 1904 C CA . TYR A 1 271 ? 0.646 -23.219 -17.562 1 98.88 271 TYR A CA 1
ATOM 1905 C C . TYR A 1 271 ? -0.146 -21.953 -17.25 1 98.88 271 TYR A C 1
ATOM 1907 O O . TYR A 1 271 ? -1.337 -21.875 -17.562 1 98.88 271 TYR A O 1
ATOM 1915 N N . LEU A 1 272 ? 0.482 -21.062 -16.594 1 98.94 272 LEU A N 1
ATOM 1916 C CA . LEU A 1 272 ? -0.042 -19.734 -16.328 1 98.94 272 LEU A CA 1
ATOM 1917 C C . LEU A 1 272 ? 0.735 -18.672 -17.109 1 98.94 272 LEU A C 1
ATOM 1919 O O . LEU A 1 272 ? 1.929 -18.469 -16.859 1 98.94 272 LEU A O 1
ATOM 1923 N N . ARG A 1 273 ? 0.124 -18.062 -18.031 1 98.94 273 ARG A N 1
ATOM 1924 C CA . ARG A 1 273 ? 0.736 -17 -18.828 1 98.94 273 ARG A CA 1
ATOM 1925 C C . ARG A 1 273 ? 0.067 -15.656 -18.562 1 98.94 273 ARG A C 1
ATOM 1927 O O . ARG A 1 273 ? -1.161 -15.57 -18.5 1 98.94 273 ARG A O 1
ATOM 1934 N N . GLY A 1 274 ? 0.882 -14.641 -18.375 1 98.94 274 GLY A N 1
ATOM 1935 C CA . GLY A 1 274 ? 0.289 -13.328 -18.156 1 98.94 274 GLY A CA 1
ATOM 1936 C C . GLY A 1 274 ? 1.317 -12.219 -18.062 1 98.94 274 GLY A C 1
ATOM 1937 O O . GLY A 1 274 ? 2.516 -12.453 -18.234 1 98.94 274 GLY A O 1
ATOM 1938 N N . PRO A 1 275 ? 0.806 -11.062 -17.812 1 98.94 275 PRO A N 1
ATOM 1939 C CA . PRO A 1 275 ? 1.674 -9.883 -17.766 1 98.94 275 PRO A CA 1
ATOM 1940 C C . PRO A 1 275 ? 2.451 -9.766 -16.453 1 98.94 275 PRO A C 1
ATOM 1942 O O . PRO A 1 275 ? 2.068 -10.375 -15.453 1 98.94 275 PRO A O 1
ATOM 1945 N N . SER A 1 276 ? 3.549 -9.164 -16.484 1 98.88 276 SER A N 1
ATOM 1946 C CA . SER A 1 276 ? 4.309 -8.609 -15.367 1 98.88 276 SER A CA 1
ATOM 1947 C C . SER A 1 276 ? 4.629 -7.137 -15.594 1 98.88 276 SER A C 1
ATOM 1949 O O . SER A 1 276 ? 4.93 -6.73 -16.719 1 98.88 276 SER A O 1
ATOM 1951 N N . VAL A 1 277 ? 4.523 -6.34 -14.594 1 98.94 277 VAL A N 1
ATOM 1952 C CA . VAL A 1 277 ? 4.824 -4.914 -14.68 1 98.94 277 VAL A CA 1
ATOM 1953 C C . VAL A 1 277 ? 5.828 -4.531 -13.594 1 98.94 277 VAL A C 1
ATOM 1955 O O . VAL A 1 277 ? 5.621 -4.832 -12.414 1 98.94 277 VAL A O 1
ATOM 1958 N N . LEU A 1 278 ? 6.965 -3.96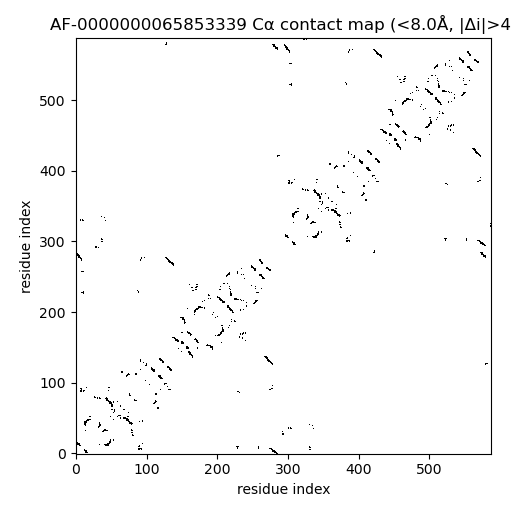7 -13.977 1 98.94 278 LEU A N 1
ATOM 1959 C CA . LEU A 1 278 ? 7.867 -3.312 -13.031 1 98.94 278 LEU A CA 1
ATOM 1960 C C . LEU A 1 278 ? 7.594 -1.813 -12.977 1 98.94 278 LEU A C 1
ATOM 1962 O O . LEU A 1 278 ? 7.793 -1.103 -13.961 1 98.94 278 LEU A O 1
ATOM 1966 N N . VAL A 1 279 ? 7.219 -1.335 -11.836 1 98.81 279 VAL A N 1
ATOM 1967 C CA . VAL A 1 279 ? 6.699 0.018 -11.664 1 98.81 279 VAL A CA 1
ATOM 1968 C C . VAL A 1 279 ? 7.848 0.973 -11.344 1 98.81 279 VAL A C 1
ATOM 1970 O O . VAL A 1 279 ? 7.867 2.109 -11.82 1 98.81 279 VAL A O 1
ATOM 1973 N N . ALA A 1 280 ? 8.742 0.549 -10.492 1 98.81 280 ALA A N 1
ATOM 1974 C CA . ALA A 1 280 ? 9.805 1.424 -10 1 98.81 280 ALA A CA 1
ATOM 1975 C C . ALA A 1 280 ? 10.992 0.613 -9.484 1 98.81 280 ALA A C 1
ATOM 1977 O O . ALA A 1 280 ? 10.875 -0.597 -9.273 1 98.81 280 ALA A O 1
ATOM 1978 N N . HIS A 1 281 ? 12.078 1.215 -9.406 1 98.75 281 HIS A N 1
ATOM 1979 C CA . HIS A 1 281 ? 13.266 0.681 -8.75 1 98.75 281 HIS A CA 1
ATOM 1980 C C . HIS A 1 281 ? 14 1.769 -7.969 1 98.75 281 HIS A C 1
ATOM 1982 O O . HIS A 1 281 ? 13.734 2.957 -8.156 1 98.75 281 HIS A O 1
ATOM 1988 N N . GLY A 1 282 ? 14.812 1.353 -6.977 1 98.44 282 GLY A N 1
ATOM 1989 C CA . GLY A 1 282 ? 15.555 2.326 -6.191 1 98.44 282 GLY A CA 1
ATOM 1990 C C . GLY A 1 282 ? 16.281 1.712 -5.004 1 98.44 282 GLY A C 1
ATOM 1991 O O . GLY A 1 282 ? 16.797 0.596 -5.094 1 98.44 282 GLY A O 1
ATOM 1992 N N . GLU A 1 283 ? 16.406 2.525 -3.984 1 98.56 283 GLU A N 1
ATOM 1993 C CA . GLU A 1 283 ? 17.094 2.107 -2.77 1 98.56 283 GLU A CA 1
ATOM 1994 C C . GLU A 1 283 ? 16.234 2.344 -1.532 1 98.56 283 GLU A C 1
ATOM 1996 O O . GLU A 1 283 ? 15.625 3.404 -1.391 1 98.56 283 GLU A O 1
ATOM 2001 N N . ILE A 1 284 ? 16.172 1.347 -0.714 1 98.44 284 ILE A N 1
ATOM 2002 C CA . ILE A 1 284 ? 15.586 1.47 0.616 1 98.44 284 ILE A CA 1
ATOM 2003 C C . ILE A 1 284 ? 16.609 2.062 1.58 1 98.44 284 ILE A C 1
ATOM 2005 O O . ILE A 1 284 ? 17.781 1.687 1.558 1 98.44 284 ILE A O 1
ATOM 2009 N N . SER A 1 285 ? 16.188 2.977 2.424 1 98.56 285 SER A N 1
ATOM 2010 C CA . SER A 1 285 ? 17.062 3.52 3.451 1 98.56 285 SER A CA 1
ATOM 2011 C C . SER A 1 285 ? 17.703 2.408 4.27 1 98.56 285 SER A C 1
ATOM 2013 O O . SER A 1 285 ? 17.016 1.549 4.816 1 98.56 285 SER A O 1
ATOM 2015 N N . GLU A 1 286 ? 19.047 2.445 4.332 1 96.44 286 GLU A N 1
ATOM 2016 C CA . GLU A 1 286 ? 19.766 1.437 5.105 1 96.44 286 GLU A CA 1
ATOM 2017 C C . GLU A 1 286 ? 19.406 1.528 6.59 1 96.44 286 GLU A C 1
ATOM 2019 O O . GLU A 1 286 ? 19.203 0.506 7.246 1 96.44 286 GLU A O 1
ATOM 2024 N N . GLU A 1 287 ? 19.359 2.742 7.047 1 97.38 287 GLU A N 1
ATOM 2025 C CA . GLU A 1 287 ? 19.016 2.959 8.445 1 97.38 287 GLU A CA 1
ATOM 2026 C C . GLU A 1 287 ? 17.609 2.436 8.742 1 97.38 287 GLU A C 1
ATOM 2028 O O . GLU A 1 287 ? 17.391 1.771 9.758 1 97.38 287 GLU A O 1
ATOM 2033 N N . TRP A 1 288 ? 16.672 2.756 7.895 1 98 288 TRP A N 1
ATOM 2034 C CA . TRP A 1 288 ? 15.312 2.273 8.062 1 98 288 TRP A CA 1
ATOM 2035 C C . TRP A 1 288 ? 15.273 0.75 8.102 1 98 288 TRP A C 1
ATOM 2037 O O . TRP A 1 288 ? 14.609 0.16 8.961 1 98 288 TRP A O 1
ATOM 2047 N N . TRP A 1 289 ? 15.984 0.131 7.148 1 96.94 289 TRP A N 1
ATOM 2048 C CA . TRP A 1 289 ? 16 -1.323 7.039 1 96.94 289 TRP A CA 1
ATOM 2049 C C . TRP A 1 289 ? 16.594 -1.958 8.289 1 96.94 289 TRP A C 1
ATOM 2051 O O . TRP A 1 289 ? 16.062 -2.943 8.805 1 96.94 289 TRP A O 1
ATOM 2061 N N . GLN A 1 290 ? 17.672 -1.421 8.758 1 96.31 290 GLN A N 1
ATOM 2062 C CA . GLN A 1 290 ? 18.312 -1.95 9.953 1 96.31 290 GLN A CA 1
ATOM 2063 C C . GLN A 1 290 ? 17.391 -1.874 11.156 1 96.31 290 GLN A C 1
ATOM 2065 O O . GLN A 1 290 ? 17.297 -2.82 11.945 1 96.31 290 GLN A O 1
ATOM 2070 N N . GLN A 1 291 ? 16.672 -0.812 11.281 1 95.44 291 GLN A N 1
ATOM 2071 C CA . GLN A 1 291 ? 15.734 -0.639 12.383 1 95.44 291 GLN A CA 1
ATOM 2072 C C . GLN A 1 291 ? 14.562 -1.613 12.273 1 95.44 291 GLN A C 1
ATOM 2074 O O . GLN A 1 291 ? 14.055 -2.096 13.281 1 95.44 291 GLN A O 1
ATOM 2079 N N . ALA A 1 292 ? 14.188 -1.883 11.047 1 94 292 ALA A N 1
ATOM 2080 C CA . ALA A 1 292 ? 13.031 -2.74 10.797 1 94 292 ALA A CA 1
ATOM 2081 C C . ALA A 1 292 ? 13.344 -4.195 11.125 1 94 292 ALA A C 1
ATOM 2083 O O . ALA A 1 292 ? 12.438 -5.012 11.289 1 94 292 ALA A O 1
ATOM 2084 N N . GLN A 1 293 ? 14.68 -4.535 11.133 1 91 293 GLN A N 1
ATOM 2085 C CA . GLN A 1 293 ? 15.086 -5.922 11.359 1 91 293 GLN A CA 1
ATOM 2086 C C . GLN A 1 293 ? 14.922 -6.305 12.828 1 91 293 GLN A C 1
ATOM 2088 O O . GLN A 1 293 ? 14.961 -7.488 13.172 1 91 293 GLN A O 1
ATOM 2093 N N . ARG A 1 294 ? 14.688 -5.371 13.766 1 84.94 294 ARG A N 1
ATOM 2094 C CA . ARG A 1 294 ? 14.688 -5.613 15.211 1 84.94 294 ARG A CA 1
ATOM 2095 C C . ARG A 1 294 ? 13.289 -5.992 15.695 1 84.94 294 ARG A C 1
ATOM 2097 O O . ARG A 1 294 ? 12.289 -5.574 15.109 1 84.94 294 ARG A O 1
ATOM 2104 N N . MET B 1 1 ? 11.211 8.969 -13.836 1 94.44 1 MET B N 1
ATOM 2105 C CA . MET B 1 1 ? 10.836 10.047 -12.93 1 94.44 1 MET B CA 1
ATOM 2106 C C . MET B 1 1 ? 11.32 9.758 -11.508 1 94.44 1 MET B C 1
ATOM 2108 O O . MET B 1 1 ? 11 8.719 -10.938 1 94.44 1 MET B O 1
ATOM 2112 N N . LYS B 1 2 ? 12.047 10.625 -10.953 1 97 2 LYS B N 1
ATOM 2113 C CA . LYS B 1 2 ? 12.586 10.422 -9.609 1 97 2 LYS B CA 1
ATOM 2114 C C . LYS B 1 2 ? 11.492 10.57 -8.555 1 97 2 LYS B C 1
ATOM 2116 O O . LYS B 1 2 ? 10.625 11.438 -8.664 1 97 2 LYS B O 1
ATOM 2121 N N . PHE B 1 3 ? 11.594 9.719 -7.527 1 98.56 3 PHE B N 1
ATOM 2122 C CA . PHE B 1 3 ? 10.641 9.812 -6.43 1 98.56 3 PHE B CA 1
ATOM 2123 C C . PHE B 1 3 ? 11.32 9.523 -5.094 1 98.56 3 PHE B C 1
ATOM 2125 O O . PHE B 1 3 ? 12.43 8.992 -5.059 1 98.56 3 PHE B O 1
ATOM 2132 N N . ALA B 1 4 ? 10.695 9.922 -4.043 1 98.81 4 ALA B N 1
ATOM 2133 C CA . ALA B 1 4 ? 10.906 9.422 -2.686 1 98.81 4 ALA B CA 1
ATOM 2134 C C . ALA B 1 4 ? 9.594 8.992 -2.047 1 98.81 4 ALA B C 1
ATOM 2136 O O . ALA B 1 4 ? 8.523 9.469 -2.428 1 98.81 4 ALA B O 1
ATOM 2137 N N . LYS B 1 5 ? 9.664 8.055 -1.2 1 98.88 5 LYS B N 1
ATOM 2138 C CA . LYS B 1 5 ? 8.516 7.609 -0.418 1 98.88 5 LYS B CA 1
ATOM 2139 C C . LYS B 1 5 ? 8.75 7.824 1.075 1 98.88 5 LYS B C 1
ATOM 2141 O O . LYS B 1 5 ? 9.789 7.426 1.608 1 98.88 5 LYS B O 1
ATOM 2146 N N . GLY B 1 6 ? 7.883 8.461 1.704 1 98.81 6 GLY B N 1
ATOM 2147 C CA . GLY B 1 6 ? 7.988 8.695 3.135 1 98.81 6 GLY B CA 1
ATOM 2148 C C . GLY B 1 6 ? 6.641 8.859 3.814 1 98.81 6 GLY B C 1
ATOM 2149 O O . GLY B 1 6 ? 5.598 8.75 3.168 1 98.81 6 GLY B O 1
ATOM 2150 N N . HIS B 1 7 ? 6.68 9.023 5.152 1 98.88 7 HIS B N 1
ATOM 2151 C CA . HIS B 1 7 ? 5.434 9.203 5.883 1 98.88 7 HIS B CA 1
ATOM 2152 C C . HIS B 1 7 ? 5.645 10.039 7.141 1 98.88 7 HIS B C 1
ATOM 2154 O O . HIS B 1 7 ? 6.762 10.109 7.664 1 98.88 7 HIS B O 1
ATOM 2160 N N . GLY B 1 8 ? 4.688 10.766 7.559 1 98.88 8 GLY B N 1
ATOM 2161 C CA . GLY B 1 8 ? 4.523 11.352 8.875 1 98.88 8 GLY B CA 1
ATOM 2162 C C . GLY B 1 8 ? 3.502 10.625 9.734 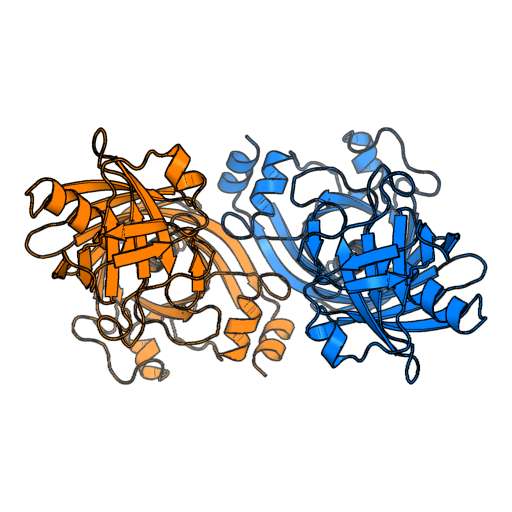1 98.88 8 GLY B C 1
ATOM 2163 O O . GLY B 1 8 ? 2.297 10.844 9.586 1 98.88 8 GLY B O 1
ATOM 2164 N N . THR B 1 9 ? 4.051 9.82 10.656 1 98.69 9 THR B N 1
ATOM 2165 C CA . THR B 1 9 ? 3.211 8.961 11.484 1 98.69 9 THR B CA 1
ATOM 2166 C C . THR B 1 9 ? 2.309 8.086 10.617 1 98.69 9 THR B C 1
ATOM 2168 O O . THR B 1 9 ? 1.098 8.023 10.844 1 98.69 9 THR B O 1
ATOM 2171 N N . GLU B 1 10 ? 2.809 7.504 9.578 1 98.69 10 GLU B N 1
ATOM 2172 C CA . GLU B 1 10 ? 2.26 6.484 8.695 1 98.69 10 GLU B CA 1
ATOM 2173 C C . GLU B 1 10 ? 1.146 7.059 7.82 1 98.69 10 GLU B C 1
ATOM 2175 O O . GLU B 1 10 ? 0.356 6.309 7.242 1 98.69 10 GLU B O 1
ATOM 2180 N N . ASN B 1 11 ? 0.844 8.359 7.824 1 98.62 11 ASN B N 1
ATOM 2181 C CA . ASN B 1 11 ? 0.31 9.078 6.672 1 98.62 11 ASN B CA 1
ATOM 2182 C C . ASN B 1 11 ? 1.357 9.227 5.574 1 98.62 11 ASN B C 1
ATOM 2184 O O . ASN B 1 11 ? 2.291 10.023 5.707 1 98.62 11 ASN B O 1
ATOM 2188 N N . ASP B 1 12 ? 1.222 8.375 4.512 1 98.75 12 ASP B N 1
ATOM 2189 C CA . ASP B 1 12 ? 2.363 8.188 3.621 1 98.75 12 ASP B CA 1
ATOM 2190 C C . ASP B 1 12 ? 2.148 8.914 2.293 1 98.75 12 ASP B C 1
ATOM 2192 O O . ASP B 1 12 ? 1.01 9.109 1.865 1 98.75 12 ASP B O 1
ATOM 2196 N N . PHE B 1 13 ? 3.33 9.266 1.645 1 98.88 13 PHE B N 1
ATOM 2197 C CA . PHE B 1 13 ? 3.328 10.094 0.443 1 98.88 13 PHE B CA 1
ATOM 2198 C C . PHE B 1 13 ? 4.402 9.633 -0.534 1 98.88 13 PHE B C 1
ATOM 2200 O O . PHE B 1 13 ? 5.445 9.125 -0.121 1 98.88 13 PHE B O 1
ATOM 2207 N N . VAL B 1 14 ? 4.125 9.781 -1.786 1 98.88 14 VAL B N 1
ATOM 2208 C CA . VAL B 1 14 ? 5.16 9.797 -2.814 1 98.88 14 VAL B CA 1
ATOM 2209 C C . VAL B 1 14 ? 5.562 11.234 -3.123 1 98.88 14 VAL B C 1
ATOM 2211 O O . VAL B 1 14 ? 4.707 12.07 -3.428 1 98.88 14 VAL B O 1
ATOM 2214 N N . LEU B 1 15 ? 6.816 11.531 -2.965 1 98.88 15 LEU B N 1
ATOM 2215 C CA . LEU B 1 15 ? 7.328 12.852 -3.291 1 98.88 15 LEU B CA 1
ATOM 2216 C C . LEU B 1 15 ? 7.961 12.867 -4.68 1 98.88 15 LEU B C 1
ATOM 2218 O O . LEU B 1 15 ? 8.711 11.953 -5.031 1 98.88 15 LEU B O 1
ATOM 2222 N N . LEU B 1 16 ? 7.613 13.828 -5.465 1 98.62 16 LEU B N 1
ATOM 2223 C CA . LEU B 1 16 ? 8.195 14.047 -6.785 1 98.62 16 LEU B CA 1
ATOM 2224 C C . LEU B 1 16 ? 8.953 15.375 -6.828 1 98.62 16 LEU B C 1
ATOM 2226 O 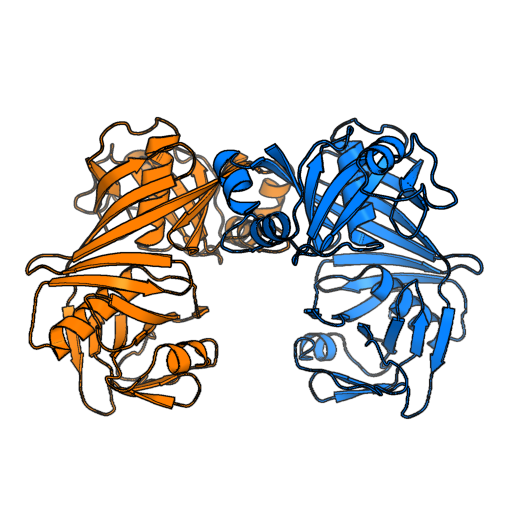O . LEU B 1 16 ? 8.352 16.438 -6.719 1 98.62 16 LEU B O 1
ATOM 2230 N N . CYS B 1 17 ? 10.227 15.305 -6.953 1 97.69 17 CYS B N 1
ATOM 2231 C CA . CYS B 1 17 ? 11.062 16.5 -7.012 1 97.69 17 CYS B CA 1
ATOM 2232 C C . CYS B 1 17 ? 10.969 17.172 -8.383 1 97.69 17 CYS B C 1
ATOM 2234 O O . CYS B 1 17 ? 11.453 16.609 -9.375 1 97.69 17 CYS B O 1
ATOM 2236 N N . ASP B 1 18 ? 10.406 18.328 -8.422 1 97.75 18 ASP B N 1
ATOM 2237 C CA . ASP B 1 18 ? 10.156 19.047 -9.68 1 97.75 18 ASP B CA 1
ATOM 2238 C C . ASP B 1 18 ? 10.195 20.547 -9.477 1 97.75 18 ASP B C 1
ATOM 2240 O O . ASP B 1 18 ? 9.211 21.25 -9.742 1 97.75 18 ASP B O 1
ATOM 2244 N N . PRO B 1 19 ? 11.305 21.062 -9.156 1 97.25 19 PRO B N 1
ATOM 2245 C CA . PRO B 1 19 ? 11.406 22.5 -8.836 1 97.25 19 PRO B CA 1
ATOM 2246 C C . PRO B 1 19 ? 10.859 23.391 -9.945 1 97.25 19 PRO B C 1
ATOM 2248 O O . PRO B 1 19 ? 10.164 24.375 -9.664 1 97.25 19 PRO B O 1
ATOM 2251 N N . PRO B 1 20 ? 11.031 23.078 -11.211 1 96.81 20 PRO B N 1
ATOM 2252 C CA . PRO B 1 20 ? 10.508 23.984 -12.242 1 96.81 20 PRO B CA 1
ATOM 2253 C C . PRO B 1 20 ? 9.039 23.734 -12.562 1 96.81 20 PRO B C 1
ATOM 2255 O O . PRO B 1 20 ? 8.469 24.391 -13.43 1 96.81 20 PRO B O 1
ATOM 2258 N N . ALA B 1 21 ? 8.43 22.719 -11.906 1 96.62 21 ALA B N 1
ATOM 2259 C CA . ALA B 1 21 ? 7.02 22.391 -12.109 1 96.62 21 ALA B CA 1
ATOM 2260 C C . ALA B 1 21 ? 6.75 21.969 -13.555 1 96.62 21 ALA B C 1
ATOM 2262 O O . ALA B 1 21 ? 5.828 22.484 -14.188 1 96.62 21 ALA B O 1
ATOM 2263 N N . GLU B 1 22 ? 7.434 21 -14.008 1 96.19 22 GLU B N 1
ATOM 2264 C CA . GLU B 1 22 ? 7.34 20.609 -15.406 1 96.19 22 GLU B CA 1
ATOM 2265 C C . GLU B 1 22 ? 6.613 19.281 -15.555 1 96.19 22 GLU B C 1
ATOM 2267 O O . GLU B 1 22 ? 6.168 18.922 -16.641 1 96.19 22 GLU B O 1
ATOM 2272 N N . LEU B 1 23 ? 6.488 18.547 -14.5 1 94.5 23 LEU B N 1
ATOM 2273 C CA . LEU B 1 23 ? 5.863 17.234 -14.562 1 94.5 23 LEU B CA 1
ATOM 2274 C C . LEU B 1 23 ? 4.375 17.344 -14.875 1 94.5 23 LEU B C 1
ATOM 2276 O O . LEU B 1 23 ? 3.691 18.219 -14.336 1 94.5 23 LEU B O 1
ATOM 2280 N N . ARG B 1 24 ? 3.916 16.484 -15.82 1 88.94 24 ARG B N 1
ATOM 2281 C CA . ARG B 1 24 ? 2.48 16.328 -16.031 1 88.94 24 ARG B CA 1
ATOM 2282 C C . ARG B 1 24 ? 1.863 15.461 -14.938 1 88.94 24 ARG B C 1
ATOM 2284 O O . ARG B 1 24 ? 2.205 14.289 -14.797 1 88.94 24 ARG B O 1
ATOM 2291 N N . LEU B 1 25 ? 1.021 16.031 -14.086 1 94.31 25 LEU B N 1
ATOM 2292 C CA . LEU B 1 25 ? 0.373 15.336 -12.984 1 94.31 25 LEU B CA 1
ATOM 2293 C C . LEU B 1 25 ? -1.14 15.297 -13.172 1 94.31 25 LEU B C 1
ATOM 2295 O O . LEU B 1 25 ? -1.866 16.062 -12.523 1 94.31 25 LEU B O 1
ATOM 2299 N N . THR B 1 26 ? -1.639 14.367 -14.047 1 96.5 26 THR B N 1
ATOM 2300 C CA . THR B 1 26 ? -3.078 14.211 -14.234 1 96.5 26 THR B CA 1
ATOM 2301 C C . THR B 1 26 ? -3.697 13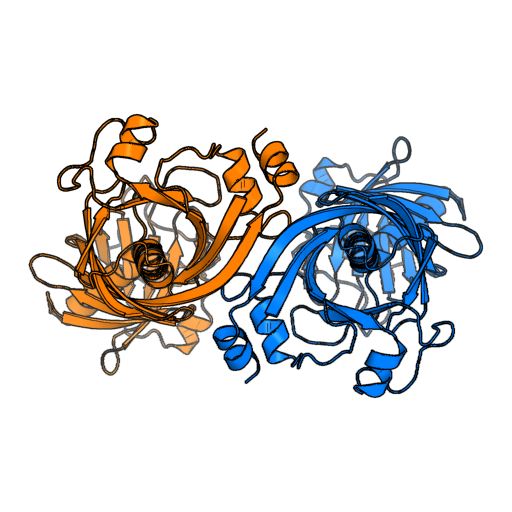.477 -13.055 1 96.5 26 THR B C 1
ATOM 2303 O O . THR B 1 26 ? -3.008 12.742 -12.336 1 96.5 26 THR B O 1
ATOM 2306 N N . GLY B 1 27 ? -4.973 13.734 -12.852 1 97.38 27 GLY B N 1
ATOM 2307 C CA . GLY B 1 27 ? -5.688 12.984 -11.828 1 97.38 27 GLY B CA 1
ATOM 2308 C C . GLY B 1 27 ? -5.559 11.484 -11.992 1 97.38 27 GLY B C 1
ATOM 2309 O O . GLY B 1 27 ? -5.348 10.766 -11.008 1 97.38 27 GLY B O 1
ATOM 2310 N N . ALA B 1 28 ? -5.629 11 -13.18 1 97.38 28 ALA B N 1
ATOM 2311 C CA . ALA B 1 28 ? -5.523 9.57 -13.469 1 97.38 28 ALA B CA 1
ATOM 2312 C C . ALA B 1 28 ? -4.141 9.039 -13.109 1 97.38 28 ALA B C 1
ATOM 2314 O O . ALA B 1 28 ? -4.016 7.953 -12.539 1 97.38 28 ALA B O 1
ATOM 2315 N N . GLY B 1 29 ? -3.098 9.805 -13.461 1 97.81 29 GLY B N 1
ATOM 2316 C CA . GLY B 1 29 ? -1.737 9.406 -13.141 1 97.81 29 GLY B CA 1
ATOM 2317 C C . GLY B 1 29 ? -1.479 9.32 -11.648 1 97.81 29 GLY B C 1
ATOM 2318 O O . GLY B 1 29 ? -0.864 8.367 -11.164 1 97.81 29 GLY B O 1
ATOM 2319 N N . VAL B 1 30 ? -1.991 10.312 -10.984 1 98.25 30 VAL B N 1
ATOM 2320 C CA . VAL B 1 30 ? -1.83 10.344 -9.531 1 98.25 30 VAL B CA 1
ATOM 2321 C C . VAL B 1 30 ? -2.568 9.164 -8.906 1 98.25 30 VAL B C 1
ATOM 2323 O O . VAL B 1 30 ? -2.021 8.469 -8.047 1 98.25 30 VAL B O 1
ATOM 2326 N N . ALA B 1 31 ? -3.812 8.953 -9.352 1 98.31 31 ALA B N 1
ATOM 2327 C CA . ALA B 1 31 ? -4.598 7.84 -8.82 1 98.31 31 ALA B CA 1
ATOM 2328 C C . ALA B 1 31 ? -3.896 6.508 -9.062 1 98.31 31 ALA B C 1
ATOM 2330 O O . ALA B 1 31 ? -3.875 5.641 -8.188 1 98.31 31 ALA B O 1
ATOM 2331 N N . ALA B 1 32 ? -3.314 6.324 -10.227 1 98.25 32 ALA B N 1
ATOM 2332 C CA . ALA B 1 32 ? -2.576 5.105 -10.547 1 98.25 32 ALA B CA 1
ATOM 2333 C C . ALA B 1 32 ? -1.361 4.945 -9.641 1 98.25 32 ALA B C 1
ATOM 2335 O O . ALA B 1 32 ? -1.12 3.861 -9.102 1 98.25 32 ALA B O 1
ATOM 2336 N N . LEU B 1 33 ? -0.611 6.004 -9.445 1 98.56 33 LEU B N 1
ATOM 2337 C CA . LEU B 1 33 ? 0.608 5.98 -8.648 1 98.56 33 LEU B CA 1
ATOM 2338 C C . LEU B 1 33 ? 0.294 5.668 -7.188 1 98.56 33 LEU B C 1
ATOM 2340 O O . LEU B 1 33 ? 1.025 4.914 -6.539 1 98.56 33 LEU B O 1
ATOM 2344 N N . CYS B 1 34 ? -0.816 6.164 -6.754 1 98.5 34 CYS B N 1
ATOM 2345 C CA . CYS B 1 34 ? -1.179 6.023 -5.348 1 98.5 34 CYS B CA 1
ATOM 2346 C C . CYS B 1 34 ? -1.87 4.691 -5.094 1 98.5 34 CYS B C 1
ATOM 2348 O O . CYS B 1 34 ? -2.053 4.293 -3.941 1 98.5 34 CYS B O 1
ATOM 2350 N N . ASP B 1 35 ? -2.311 3.973 -6.164 1 98.12 35 ASP B N 1
ATOM 2351 C CA . ASP B 1 35 ? -2.891 2.648 -5.969 1 98.12 35 ASP B CA 1
ATOM 2352 C C . ASP B 1 35 ? -1.894 1.704 -5.301 1 98.12 35 ASP B C 1
ATOM 2354 O O . ASP B 1 35 ? -0.767 1.545 -5.773 1 98.12 35 ASP B O 1
ATOM 2358 N N . ARG B 1 36 ? -2.275 1.111 -4.273 1 97.88 36 ARG B N 1
ATOM 2359 C CA . ARG B 1 36 ? -1.325 0.411 -3.414 1 97.88 36 ARG B CA 1
ATOM 2360 C C . ARG B 1 36 ? -0.982 -0.962 -3.982 1 97.88 36 ARG B C 1
ATOM 2362 O O . ARG B 1 36 ? -0.111 -1.658 -3.455 1 97.88 36 ARG B O 1
ATOM 2369 N N . ARG B 1 37 ? -1.622 -1.41 -5.078 1 97.44 37 ARG B N 1
ATOM 2370 C CA . ARG B 1 37 ? -1.338 -2.701 -5.699 1 97.44 37 ARG B CA 1
ATOM 2371 C C . ARG B 1 37 ? -0.754 -2.521 -7.098 1 97.44 37 ARG B C 1
ATOM 2373 O O . ARG B 1 37 ? 0.248 -3.15 -7.441 1 97.44 37 ARG B O 1
ATOM 2380 N N . ARG B 1 38 ? -1.282 -1.622 -7.84 1 97.31 38 ARG B N 1
ATOM 2381 C CA . ARG B 1 38 ? -0.852 -1.404 -9.219 1 97.31 38 ARG B CA 1
ATOM 2382 C C . ARG B 1 38 ? 0.3 -0.407 -9.281 1 97.31 38 ARG B C 1
ATOM 2384 O O . ARG B 1 38 ? 1.102 -0.436 -10.219 1 97.31 38 ARG B O 1
ATOM 2391 N N . GLY B 1 39 ? 0.348 0.546 -8.336 1 98.38 39 GLY B N 1
ATOM 2392 C CA . GLY B 1 39 ? 1.382 1.568 -8.289 1 98.38 39 GLY B CA 1
ATOM 2393 C C . GLY B 1 39 ? 2.312 1.426 -7.102 1 98.38 39 GLY B C 1
ATOM 2394 O O . GLY B 1 39 ? 2.613 0.31 -6.672 1 98.38 39 GLY B O 1
ATOM 2395 N N . LEU B 1 40 ? 2.91 2.549 -6.613 1 98.56 40 LEU B N 1
ATOM 2396 C CA . LEU B 1 40 ? 3.758 2.561 -5.426 1 98.56 40 LEU B CA 1
ATOM 2397 C C . LEU B 1 40 ? 2.912 2.523 -4.156 1 98.56 40 LEU B C 1
ATOM 2399 O O . LEU B 1 40 ? 3.291 1.882 -3.174 1 98.56 40 LEU B O 1
ATOM 2403 N N . GLY B 1 41 ? 1.734 3.188 -4.289 1 98.5 41 GLY B N 1
ATOM 2404 C CA . GLY B 1 41 ? 0.856 3.248 -3.133 1 98.5 41 GLY B CA 1
ATOM 2405 C C . GLY B 1 41 ? 1.192 4.387 -2.188 1 98.5 41 GLY B C 1
ATOM 2406 O O . GLY B 1 41 ? 2.34 4.531 -1.762 1 98.5 41 GLY B O 1
ATOM 2407 N N . ALA B 1 42 ? 0.195 5.141 -1.835 1 98.5 42 ALA B N 1
ATOM 2408 C CA . ALA B 1 42 ? 0.339 6.246 -0.891 1 98.5 42 ALA B CA 1
ATOM 2409 C C . ALA B 1 42 ? -1.009 6.902 -0.604 1 98.5 42 ALA B C 1
ATOM 2411 O O . ALA B 1 42 ? -1.982 6.672 -1.325 1 98.5 42 ALA B O 1
ATOM 2412 N N . ASP B 1 43 ? -1.055 7.711 0.439 1 97.94 43 ASP B N 1
ATOM 2413 C CA . ASP B 1 43 ? -2.223 8.531 0.753 1 97.94 43 ASP B CA 1
ATOM 2414 C C . ASP B 1 43 ? -2.314 9.734 -0.177 1 97.94 43 ASP B C 1
ATOM 2416 O O . ASP B 1 43 ? -3.369 10.359 -0.287 1 97.94 43 ASP B O 1
ATOM 2420 N N . GLY B 1 44 ? -1.161 10.039 -0.839 1 98.19 44 GLY B N 1
ATOM 2421 C CA . GLY B 1 44 ? -1.149 11.148 -1.774 1 98.19 44 GLY B CA 1
ATOM 2422 C C . GLY B 1 44 ? 0.221 11.414 -2.367 1 98.19 44 GLY B C 1
ATOM 2423 O O . GLY B 1 44 ? 1.19 10.734 -2.037 1 98.19 44 GLY B O 1
ATOM 2424 N N . VAL B 1 45 ? 0.277 12.43 -3.258 1 98.69 45 VAL B N 1
ATOM 2425 C CA . VAL B 1 45 ? 1.514 12.828 -3.924 1 98.69 45 VAL B CA 1
ATOM 2426 C C . VAL B 1 45 ? 1.875 14.258 -3.537 1 98.69 45 VAL B C 1
ATOM 2428 O O . VAL B 1 45 ? 1.017 15.141 -3.533 1 98.69 45 VAL B O 1
ATOM 2431 N N . LEU B 1 46 ? 3.125 14.43 -3.143 1 98.75 46 LEU B N 1
ATOM 2432 C CA . LEU B 1 46 ? 3.68 15.758 -2.893 1 98.75 46 LEU B CA 1
ATOM 2433 C C . LEU B 1 46 ? 4.676 16.141 -3.98 1 98.75 46 LEU B C 1
ATOM 2435 O O . LEU B 1 46 ? 5.809 15.648 -3.99 1 98.75 46 LEU B O 1
ATOM 2439 N N . ARG B 1 47 ? 4.293 16.984 -4.852 1 98.44 47 ARG B N 1
ATOM 2440 C CA . ARG B 1 47 ? 5.262 17.547 -5.785 1 98.44 47 ARG B CA 1
ATOM 2441 C C . ARG B 1 47 ? 6.043 18.688 -5.145 1 98.44 47 ARG B C 1
ATOM 2443 O O . ARG B 1 47 ? 5.453 19.594 -4.559 1 98.44 47 ARG B O 1
ATOM 2450 N N . VAL B 1 48 ? 7.285 18.609 -5.207 1 98.5 48 VAL B N 1
ATOM 2451 C CA . VAL B 1 48 ? 8.195 19.609 -4.656 1 98.5 48 VAL B CA 1
ATOM 2452 C C . VAL B 1 48 ? 8.57 20.625 -5.738 1 98.5 48 VAL B C 1
ATOM 2454 O O . VAL B 1 48 ? 9.312 20.297 -6.668 1 98.5 48 VAL B O 1
ATOM 2457 N N . THR B 1 49 ? 8.016 21.828 -5.574 1 98.19 49 THR B N 1
ATOM 2458 C CA . THR B 1 49 ? 8.312 22.859 -6.559 1 98.19 49 THR B CA 1
ATOM 2459 C C . THR B 1 49 ? 8.438 24.219 -5.895 1 98.19 49 THR B C 1
ATOM 2461 O O . THR B 1 49 ? 8.32 24.328 -4.672 1 98.19 49 THR B O 1
ATOM 2464 N N . ALA B 1 50 ? 8.836 25.203 -6.645 1 97.81 50 ALA B N 1
ATOM 2465 C CA . ALA B 1 50 ? 8.82 26.594 -6.18 1 97.81 50 ALA B CA 1
ATOM 2466 C C . ALA B 1 50 ? 7.473 27.25 -6.449 1 97.81 50 ALA B C 1
ATOM 2468 O O . ALA B 1 50 ? 6.816 26.953 -7.445 1 97.81 50 ALA B O 1
ATOM 2469 N N . ALA B 1 51 ? 7.102 28.203 -5.566 1 98 51 ALA B N 1
ATOM 2470 C CA . ALA B 1 51 ? 5.781 28.812 -5.66 1 98 51 ALA B CA 1
ATOM 2471 C C . ALA B 1 51 ? 5.605 29.531 -6.992 1 98 51 ALA B C 1
ATOM 2473 O O . ALA B 1 51 ? 4.586 29.375 -7.664 1 98 51 ALA B O 1
ATOM 2474 N N . ALA B 1 52 ? 6.609 30.25 -7.418 1 97.69 52 ALA B N 1
ATOM 2475 C CA . ALA B 1 52 ? 6.531 30.984 -8.68 1 97.69 52 ALA B CA 1
ATOM 2476 C C . ALA B 1 52 ? 6.43 30.031 -9.867 1 97.69 52 ALA B C 1
ATOM 2478 O O . ALA B 1 52 ? 5.711 30.297 -10.828 1 97.69 52 ALA B O 1
ATOM 2479 N N . ALA B 1 53 ? 7.207 28.969 -9.828 1 97.69 53 ALA B N 1
ATOM 2480 C CA . ALA B 1 53 ? 7.16 27.969 -10.891 1 97.69 53 ALA B CA 1
ATOM 2481 C C . ALA B 1 53 ? 5.781 27.312 -10.969 1 97.69 53 ALA B C 1
ATOM 2483 O O . ALA B 1 53 ? 5.258 27.094 -12.062 1 97.69 53 ALA B O 1
ATOM 2484 N N . ALA B 1 54 ? 5.219 27 -9.828 1 96.88 54 ALA B N 1
ATOM 2485 C CA . ALA B 1 54 ? 3.879 26.422 -9.781 1 96.88 54 ALA B CA 1
ATOM 2486 C C . ALA B 1 54 ? 2.854 27.359 -10.414 1 96.88 54 ALA B C 1
ATOM 2488 O O . ALA B 1 54 ? 1.989 26.922 -11.172 1 96.88 54 ALA B O 1
ATOM 2489 N N . ALA B 1 55 ? 2.961 28.625 -10.102 1 96.75 55 ALA B N 1
ATOM 2490 C CA . ALA B 1 55 ? 2.057 29.609 -10.68 1 96.75 55 ALA B CA 1
ATOM 2491 C C . ALA B 1 55 ? 2.234 29.703 -12.188 1 96.75 55 ALA B C 1
ATOM 2493 O O . ALA B 1 55 ? 1.254 29.719 -12.938 1 96.75 55 ALA B O 1
ATOM 2494 N N . ALA B 1 56 ? 3.424 29.734 -12.609 1 96.5 56 ALA B N 1
ATOM 2495 C CA . ALA B 1 56 ? 3.736 29.844 -14.031 1 96.5 56 ALA B CA 1
ATOM 2496 C C . ALA B 1 56 ? 3.229 28.625 -14.797 1 96.5 56 ALA B C 1
ATOM 2498 O O . ALA B 1 56 ? 2.814 28.75 -15.953 1 96.5 56 ALA B O 1
ATOM 2499 N N . ALA B 1 57 ? 3.252 27.516 -14.141 1 95.38 57 ALA B N 1
ATOM 2500 C CA . ALA B 1 57 ? 2.83 26.266 -14.773 1 95.38 57 ALA B CA 1
ATOM 2501 C C . ALA B 1 57 ? 1.311 26.125 -14.742 1 95.38 57 ALA B C 1
ATOM 2503 O O . ALA B 1 57 ? 0.76 25.156 -15.273 1 95.38 57 ALA B O 1
ATOM 2504 N N . GLY B 1 58 ? 0.615 27.016 -14.07 1 93.81 58 GLY B N 1
ATOM 2505 C CA . GLY B 1 58 ? -0.838 26.984 -14.023 1 93.81 58 GLY B CA 1
ATOM 2506 C C . GLY B 1 58 ? -1.384 26.109 -12.906 1 93.81 58 GLY B C 1
ATOM 2507 O O . GLY B 1 58 ? -2.562 25.75 -12.914 1 93.81 58 GLY B O 1
ATOM 2508 N N . VAL B 1 59 ? -0.515 25.688 -12.023 1 90.81 59 VAL B N 1
ATOM 2509 C CA . VAL B 1 59 ? -0.948 24.922 -10.859 1 90.81 59 VAL B CA 1
ATOM 2510 C C . VAL B 1 59 ? -1.818 25.797 -9.953 1 90.81 59 VAL B C 1
ATOM 2512 O O . VAL B 1 59 ? -2.785 25.312 -9.359 1 90.81 59 VAL B O 1
ATOM 2515 N N . LEU B 1 60 ? -1.457 27.047 -9.898 1 91.31 60 LEU B N 1
ATOM 2516 C CA . LEU B 1 60 ? -2.16 28.062 -9.125 1 91.31 60 LEU B CA 1
ATOM 2517 C C . LEU B 1 60 ? -2.521 29.25 -10.016 1 91.31 60 LEU B C 1
ATOM 2519 O O . LEU B 1 60 ? -1.752 29.625 -10.898 1 91.31 60 LEU B O 1
ATOM 2523 N N . ASP B 1 61 ? -3.631 29.859 -9.719 1 91.31 61 ASP B N 1
ATOM 2524 C CA . ASP B 1 61 ? -3.984 31.078 -10.43 1 91.31 61 ASP B CA 1
ATOM 2525 C C . ASP B 1 61 ? -3.158 32.25 -9.938 1 91.31 61 ASP B C 1
ATOM 2527 O O . ASP B 1 61 ? -2.75 33.125 -10.734 1 91.31 61 ASP B O 1
ATOM 2531 N N . ARG B 1 62 ? -2.965 32.25 -8.711 1 93.5 62 ARG B N 1
ATOM 2532 C CA . ARG B 1 62 ? -2.143 33.281 -8.055 1 93.5 62 ARG B CA 1
ATOM 2533 C C . ARG B 1 62 ? -1.484 32.719 -6.797 1 93.5 62 ARG B C 1
ATOM 2535 O O . ARG B 1 62 ? -1.95 31.734 -6.234 1 93.5 62 ARG B O 1
ATOM 2542 N N . LEU B 1 63 ? -0.38 33.344 -6.426 1 96 63 LEU B N 1
ATOM 2543 C CA . LEU B 1 63 ? 0.27 32.938 -5.184 1 96 63 LEU B CA 1
ATOM 2544 C C . LEU B 1 63 ? -0.628 33.219 -3.982 1 96 63 LEU B C 1
ATOM 2546 O O . LEU B 1 63 ? -1.232 34.281 -3.893 1 96 63 LEU B O 1
ATOM 2550 N N . PRO B 1 64 ? -0.75 32.25 -3.148 1 95.12 64 PRO B N 1
ATOM 2551 C CA . PRO B 1 64 ? -1.497 32.562 -1.922 1 95.12 64 PRO B CA 1
ATOM 2552 C C . PRO B 1 64 ? -0.879 33.688 -1.104 1 95.12 64 PRO B C 1
ATOM 2554 O O . PRO B 1 64 ? 0.336 33.875 -1.151 1 95.12 64 PRO B O 1
ATOM 2557 N N . ASP B 1 65 ? -1.771 34.344 -0.348 1 95.88 65 ASP B N 1
ATOM 2558 C CA . ASP B 1 65 ? -1.272 35.406 0.522 1 95.88 65 ASP B CA 1
ATOM 2559 C C . ASP B 1 65 ? -0.231 34.875 1.502 1 95.88 65 ASP B C 1
ATOM 2561 O O . ASP B 1 65 ? -0.451 33.844 2.148 1 95.88 65 ASP B O 1
ATOM 2565 N N . GLY B 1 66 ? 0.913 35.531 1.545 1 96.62 66 GLY B N 1
ATOM 2566 C CA . GLY B 1 66 ? 1.947 35.156 2.5 1 96.62 66 GLY B CA 1
ATOM 2567 C C . GLY B 1 66 ? 2.965 34.188 1.938 1 96.62 66 GLY B C 1
ATOM 2568 O O . GLY B 1 66 ? 3.939 33.844 2.611 1 96.62 66 GLY B O 1
ATOM 2569 N N . VAL B 1 67 ? 2.717 33.781 0.746 1 97.69 67 VAL B N 1
ATOM 2570 C CA . VAL B 1 67 ? 3.672 32.875 0.082 1 97.69 67 VAL B CA 1
ATOM 2571 C C . VAL B 1 67 ? 4.473 33.688 -0.949 1 97.69 67 VAL B C 1
ATOM 2573 O O . VAL B 1 67 ? 3.904 34.281 -1.867 1 97.69 67 VAL B O 1
ATOM 2576 N N . ALA B 1 68 ? 5.738 33.688 -0.792 1 97.81 68 ALA B N 1
ATOM 2577 C CA . ALA B 1 68 ? 6.621 34.375 -1.733 1 97.81 68 ALA B CA 1
ATOM 2578 C C . ALA B 1 68 ? 6.934 33.5 -2.936 1 97.81 68 ALA B C 1
ATOM 2580 O O . ALA B 1 68 ? 6.812 32.25 -2.857 1 97.81 68 ALA B O 1
ATOM 2581 N N . GLY B 1 69 ? 7.34 34.094 -4.027 1 97.25 69 GLY B N 1
ATOM 2582 C CA . GLY B 1 69 ? 7.641 33.375 -5.246 1 97.25 69 GLY B CA 1
ATOM 2583 C C . GLY B 1 69 ? 8.75 32.344 -5.074 1 97.25 69 GLY B C 1
ATOM 2584 O O . GLY B 1 69 ? 8.742 31.297 -5.719 1 97.25 69 GLY B O 1
ATOM 2585 N N . ASP B 1 70 ? 9.68 32.656 -4.203 1 96.88 70 ASP B N 1
ATOM 2586 C CA . ASP B 1 70 ? 10.852 31.781 -4.055 1 96.88 70 ASP B CA 1
ATOM 2587 C C . ASP B 1 70 ? 10.633 30.766 -2.941 1 96.88 70 ASP B C 1
ATOM 2589 O O . ASP B 1 70 ? 11.492 29.906 -2.699 1 96.88 70 ASP B O 1
ATOM 2593 N N . ASP B 1 71 ? 9.492 30.812 -2.275 1 98.31 71 ASP B N 1
ATOM 2594 C CA . ASP B 1 71 ? 9.18 29.781 -1.291 1 98.31 71 ASP B CA 1
ATOM 2595 C C . ASP B 1 71 ? 8.984 28.422 -1.962 1 98.31 71 ASP B C 1
ATOM 2597 O O . ASP B 1 71 ? 8.531 28.359 -3.109 1 98.31 71 ASP B O 1
ATOM 2601 N N . TRP B 1 72 ? 9.438 27.422 -1.254 1 98.62 72 TRP B N 1
ATOM 2602 C CA . TRP B 1 72 ? 9.031 26.094 -1.697 1 98.62 72 TRP B CA 1
ATOM 2603 C C . TRP B 1 72 ? 7.52 25.938 -1.632 1 98.62 72 TRP B C 1
ATOM 2605 O O . TRP B 1 72 ? 6.871 26.469 -0.723 1 98.62 72 TRP B O 1
ATOM 2615 N N . TYR B 1 73 ? 6.941 25.25 -2.602 1 98.44 73 TYR B N 1
ATOM 2616 C CA . TYR B 1 73 ? 5.5 25.031 -2.695 1 98.44 73 TYR B CA 1
ATOM 2617 C C . TYR B 1 73 ? 5.164 23.547 -2.75 1 98.44 73 TYR B C 1
ATOM 2619 O O . TYR B 1 73 ? 5.672 22.828 -3.609 1 98.44 73 TYR B O 1
ATOM 2627 N N . MET B 1 74 ? 4.371 23.125 -1.803 1 98.5 74 MET B N 1
ATOM 2628 C CA . MET B 1 74 ? 3.883 21.75 -1.762 1 98.5 74 MET B CA 1
ATOM 2629 C C . MET B 1 74 ? 2.625 21.578 -2.609 1 98.5 74 MET B C 1
ATOM 2631 O O . MET B 1 74 ? 1.516 21.828 -2.133 1 98.5 74 MET B O 1
ATOM 2635 N N . ASP B 1 75 ? 2.781 21.188 -3.826 1 97.94 75 ASP B N 1
ATOM 2636 C CA . ASP B 1 75 ? 1.658 20.812 -4.684 1 97.94 75 ASP B CA 1
ATOM 2637 C C . ASP B 1 75 ? 1.123 19.438 -4.328 1 97.94 75 ASP B C 1
ATOM 2639 O O . ASP B 1 75 ? 1.615 18.422 -4.836 1 97.94 75 ASP B O 1
ATOM 2643 N N . TYR B 1 76 ? 0.119 19.422 -3.457 1 98 76 TYR B N 1
ATOM 2644 C CA . TYR B 1 76 ? -0.377 18.203 -2.846 1 98 76 TYR B CA 1
ATOM 2645 C C . TYR B 1 76 ? -1.603 17.672 -3.588 1 98 76 TYR B C 1
ATOM 2647 O O . TYR B 1 76 ? -2.566 18.406 -3.803 1 98 76 TYR B O 1
ATOM 2655 N N . ARG B 1 77 ? -1.554 16.391 -3.988 1 97.75 77 ARG B N 1
ATOM 2656 C CA . ARG B 1 77 ? -2.682 15.672 -4.578 1 97.75 77 ARG B CA 1
ATOM 2657 C C . ARG B 1 77 ? -3.115 14.508 -3.689 1 97.75 77 ARG B C 1
ATOM 2659 O O . ARG B 1 77 ? -2.275 13.773 -3.168 1 97.75 77 ARG B O 1
ATOM 2666 N N . ASN B 1 78 ? -4.453 14.383 -3.496 1 96.69 78 ASN B N 1
ATOM 2667 C CA . ASN B 1 78 ? -4.988 13.203 -2.826 1 96.69 78 ASN B CA 1
ATOM 2668 C C . ASN B 1 78 ? -4.781 11.945 -3.662 1 96.69 78 ASN B C 1
ATOM 2670 O O . ASN B 1 78 ? -4.453 12.023 -4.848 1 96.69 78 ASN B O 1
ATOM 2674 N N . ALA B 1 79 ? -5.016 10.828 -3.076 1 97.12 79 ALA B N 1
ATOM 2675 C CA . ALA B 1 79 ? -4.797 9.547 -3.742 1 97.12 79 ALA B CA 1
ATOM 2676 C C . ALA B 1 79 ? -5.707 9.398 -4.961 1 97.12 79 ALA B C 1
ATOM 2678 O O . ALA B 1 79 ? -5.371 8.688 -5.91 1 97.12 79 ALA B O 1
ATOM 2679 N N . ASP B 1 80 ? -6.812 10.109 -4.977 1 96.06 80 ASP B N 1
ATOM 2680 C CA . ASP B 1 80 ? -7.746 9.992 -6.094 1 96.06 80 ASP B CA 1
ATOM 2681 C C . ASP B 1 80 ? -7.414 11 -7.191 1 96.06 80 ASP B C 1
ATOM 2683 O O . ASP B 1 80 ? -8.141 11.109 -8.188 1 96.06 80 ASP B O 1
ATOM 2687 N N . GLY B 1 81 ? -6.418 11.766 -6.965 1 96.38 81 GLY B N 1
ATOM 2688 C CA . GLY B 1 81 ? -5.961 12.711 -7.973 1 96.38 81 GLY B CA 1
ATOM 2689 C C . GLY B 1 81 ? -6.461 14.125 -7.738 1 96.38 81 GLY B C 1
ATOM 2690 O O . GLY B 1 81 ? -5.988 15.07 -8.375 1 96.38 81 GLY B O 1
ATOM 2691 N N . SER B 1 82 ? -7.391 14.297 -6.824 1 95.12 82 SER B N 1
ATOM 2692 C CA . SER B 1 82 ? -7.934 15.625 -6.566 1 95.12 82 SER B CA 1
ATOM 2693 C C . SER B 1 82 ? -6.918 16.5 -5.848 1 95.12 82 SER B C 1
ATOM 2695 O O . SER B 1 82 ? -6.008 16 -5.184 1 95.12 82 SER B O 1
ATOM 2697 N N . VAL B 1 83 ? -7.078 17.781 -5.992 1 93.88 83 VAL B N 1
ATOM 2698 C CA . VAL B 1 83 ? -6.195 18.75 -5.348 1 93.88 83 VAL B CA 1
ATOM 2699 C C . VAL B 1 83 ? -6.531 18.844 -3.859 1 93.88 83 VAL B C 1
ATOM 2701 O O . VAL B 1 83 ? -7.707 18.875 -3.484 1 93.88 83 VAL B O 1
ATOM 2704 N N . ALA B 1 84 ? -5.547 18.797 -3.064 1 91.12 84 ALA B N 1
ATOM 2705 C CA . ALA B 1 84 ? -5.719 18.969 -1.625 1 91.12 84 ALA B CA 1
ATOM 2706 C C . ALA B 1 84 ? -5.215 20.344 -1.171 1 91.12 84 ALA B C 1
ATOM 2708 O O . ALA B 1 84 ? -4.242 20.859 -1.725 1 91.12 84 ALA B O 1
ATOM 2709 N N . GLN B 1 85 ? -5.793 20.891 -0.165 1 88.25 85 GLN B N 1
ATOM 2710 C CA . GLN B 1 85 ? -5.469 22.25 0.281 1 88.25 85 GLN B CA 1
ATOM 2711 C C . GLN B 1 85 ? -4.238 22.234 1.185 1 88.25 85 GLN B C 1
ATOM 2713 O O . GLN B 1 85 ? -3.371 23.109 1.063 1 88.25 85 GLN B O 1
ATOM 2718 N N . MET B 1 86 ? -4.266 21.391 2.105 1 88.62 86 MET B N 1
ATOM 2719 C CA . MET B 1 86 ? -3.199 21.359 3.102 1 88.62 86 MET B CA 1
ATOM 2720 C C . MET B 1 86 ? -3.215 20.047 3.885 1 88.62 86 MET B C 1
ATOM 2722 O O . MET B 1 86 ? -4.285 19.516 4.195 1 88.62 86 MET B O 1
ATOM 2726 N N . CYS B 1 87 ? -2.016 19.547 4.27 1 94.38 87 CYS B N 1
ATOM 2727 C CA . CYS B 1 87 ? -1.815 18.359 5.094 1 94.38 87 CYS B CA 1
ATOM 2728 C C . CYS B 1 87 ? -0.628 18.547 6.031 1 94.38 87 CYS B C 1
ATOM 2730 O O . CYS B 1 87 ? 0.522 18.547 5.59 1 94.38 87 CYS B O 1
ATOM 2732 N N . GLY B 1 88 ? -0.883 18.609 7.316 1 97.94 88 GLY B N 1
ATOM 2733 C CA . GLY B 1 88 ? 0.175 18.828 8.289 1 97.94 88 GLY B CA 1
ATOM 2734 C C . GLY B 1 88 ? 1.243 17.75 8.266 1 97.94 88 GLY B C 1
ATOM 2735 O O . GLY B 1 88 ? 2.436 18.047 8.352 1 97.94 88 GLY B O 1
ATOM 2736 N N . ASN B 1 89 ? 0.851 16.5 8.211 1 98.69 89 ASN B N 1
ATOM 2737 C CA . ASN B 1 89 ? 1.806 15.406 8.102 1 98.69 89 ASN B CA 1
ATOM 2738 C C . ASN B 1 89 ? 2.646 15.516 6.832 1 98.69 89 ASN B C 1
ATOM 2740 O O . ASN B 1 89 ? 3.859 15.305 6.867 1 98.69 89 ASN B O 1
ATOM 2744 N N . GLY B 1 90 ? 1.96 15.875 5.742 1 98.81 90 GLY B N 1
ATOM 2745 C CA . GLY B 1 90 ? 2.654 16.062 4.477 1 98.81 90 GLY B CA 1
ATOM 2746 C C . GLY B 1 90 ? 3.703 17.156 4.527 1 98.81 90 GLY B C 1
ATOM 2747 O O . GLY B 1 90 ? 4.785 17.016 3.957 1 98.81 90 GLY B O 1
ATOM 2748 N N . VAL B 1 91 ? 3.361 18.25 5.191 1 98.88 91 VAL B N 1
ATOM 2749 C CA . VAL B 1 91 ? 4.301 19.359 5.32 1 98.88 91 VAL B CA 1
ATOM 2750 C C . VAL B 1 91 ? 5.551 18.891 6.059 1 98.88 91 VAL B C 1
ATOM 2752 O O . VAL B 1 91 ? 6.668 19.266 5.695 1 98.88 91 VAL B O 1
ATOM 2755 N N . ARG B 1 92 ? 5.406 18.078 7.102 1 98.94 92 ARG B N 1
ATOM 2756 C CA . ARG B 1 92 ? 6.57 17.562 7.812 1 98.94 92 ARG B CA 1
ATOM 2757 C C . ARG B 1 92 ? 7.441 16.719 6.891 1 98.94 92 ARG B C 1
ATOM 2759 O O . ARG B 1 92 ? 8.664 16.906 6.844 1 98.94 92 ARG B O 1
ATOM 2766 N N . VAL B 1 93 ? 6.836 15.844 6.117 1 98.94 93 VAL B N 1
ATOM 2767 C CA . VAL B 1 93 ? 7.566 14.961 5.215 1 98.94 93 VAL B CA 1
ATOM 2768 C C . VAL B 1 93 ? 8.219 15.781 4.105 1 98.94 93 VAL B C 1
ATOM 2770 O O . VAL B 1 93 ? 9.359 15.523 3.721 1 98.94 93 VAL B O 1
ATOM 2773 N N . PHE B 1 94 ? 7.477 16.812 3.59 1 98.94 94 PHE B N 1
ATOM 2774 C CA . PHE B 1 94 ? 7.961 17.719 2.562 1 98.94 94 PHE B CA 1
ATOM 2775 C C . PHE B 1 94 ? 9.203 18.469 3.041 1 98.94 94 PHE B C 1
ATOM 2777 O O . PHE B 1 94 ? 10.227 18.484 2.354 1 98.94 94 PHE B O 1
ATOM 2784 N N . ALA B 1 95 ? 9.109 19.016 4.234 1 98.94 95 ALA B N 1
ATOM 2785 C CA . ALA B 1 95 ? 10.234 19.734 4.824 1 98.94 95 ALA B CA 1
ATOM 2786 C C . ALA B 1 95 ? 11.422 18.812 5.047 1 98.94 95 ALA B C 1
ATOM 2788 O O . ALA B 1 95 ? 12.57 19.188 4.789 1 98.94 95 ALA B O 1
ATOM 2789 N N . HIS B 1 96 ? 11.148 17.656 5.555 1 98.94 96 HIS B N 1
ATOM 2790 C CA . HIS B 1 96 ? 12.195 16.641 5.727 1 98.94 96 HIS B CA 1
ATOM 2791 C C . HIS B 1 96 ? 12.906 16.359 4.41 1 98.94 96 HIS B C 1
ATOM 2793 O O . HIS B 1 96 ? 14.133 16.359 4.352 1 98.94 96 HIS B O 1
ATOM 2799 N N . TYR B 1 97 ? 12.133 16.172 3.383 1 98.94 97 TYR B N 1
ATOM 2800 C CA . TYR B 1 97 ? 12.711 15.859 2.078 1 98.94 97 TYR B CA 1
ATOM 2801 C C . TYR B 1 97 ? 13.609 16.984 1.599 1 98.94 97 TYR B C 1
ATOM 2803 O O . TYR B 1 97 ? 14.695 16.75 1.067 1 98.94 97 TYR B O 1
ATOM 2811 N N . LEU B 1 98 ? 13.125 18.219 1.712 1 98.88 98 LEU B N 1
ATOM 2812 C CA . LEU B 1 98 ? 13.922 19.375 1.308 1 98.88 98 LEU B CA 1
ATOM 2813 C C . LEU B 1 98 ? 15.273 19.375 2.012 1 98.88 98 LEU B C 1
ATOM 2815 O O . LEU B 1 98 ? 16.312 19.609 1.38 1 98.88 98 LEU B O 1
ATOM 2819 N N . ARG B 1 99 ? 15.242 19.062 3.281 1 98.69 99 ARG B N 1
ATOM 2820 C CA . ARG B 1 99 ? 16.469 19.047 4.059 1 98.69 99 ARG B CA 1
ATOM 2821 C C . ARG B 1 99 ? 17.375 17.891 3.639 1 98.69 99 ARG B C 1
ATOM 2823 O O . ARG B 1 99 ? 18.562 18.078 3.367 1 98.69 99 ARG B O 1
ATOM 2830 N N . ALA B 1 100 ? 16.797 16.734 3.57 1 98.25 100 ALA B N 1
ATOM 2831 C CA . ALA B 1 100 ? 17.547 15.516 3.277 1 98.25 100 ALA B CA 1
ATOM 2832 C C . ALA B 1 100 ? 18.172 15.57 1.882 1 98.25 100 ALA B C 1
ATOM 2834 O O . ALA B 1 100 ? 19.25 15.031 1.654 1 98.25 100 ALA B O 1
ATOM 2835 N N . SER B 1 101 ? 17.516 16.266 0.966 1 97.75 101 SER B N 1
ATOM 2836 C CA . SER B 1 101 ? 17.984 16.328 -0.416 1 97.75 101 SER B CA 1
ATOM 2837 C C . SER B 1 101 ? 18.953 17.484 -0.621 1 97.75 101 SER B C 1
ATOM 2839 O O . SER B 1 101 ? 19.547 17.625 -1.688 1 97.75 101 SER B O 1
ATOM 2841 N N . GLY B 1 102 ? 19.047 18.359 0.324 1 97.88 102 GLY B N 1
ATOM 2842 C CA . GLY B 1 102 ? 19.938 19.516 0.222 1 97.88 102 GLY B CA 1
ATOM 2843 C C . GLY B 1 102 ? 19.312 20.688 -0.497 1 97.88 102 GLY B C 1
ATOM 2844 O O . GLY B 1 102 ? 19.984 21.703 -0.735 1 97.88 102 GLY B O 1
ATOM 2845 N N . LEU B 1 103 ? 18.062 20.625 -0.815 1 98.12 103 LEU B N 1
ATOM 2846 C CA . LEU B 1 103 ? 17.375 21.703 -1.513 1 98.12 103 LEU B CA 1
ATOM 2847 C C . LEU B 1 103 ? 17.156 22.891 -0.592 1 98.12 103 LEU B C 1
ATOM 2849 O O . LEU B 1 103 ? 17.047 24.031 -1.058 1 98.12 103 LEU B O 1
ATOM 2853 N N . GLU B 1 104 ? 17.016 22.656 0.701 1 98.19 104 GLU B N 1
ATOM 2854 C CA . GLU B 1 104 ? 16.875 23.656 1.756 1 98.19 104 GLU B CA 1
ATOM 2855 C C . GLU B 1 104 ? 17.828 23.375 2.916 1 98.19 104 GLU B C 1
ATOM 2857 O O . GLU B 1 104 ? 17.938 22.234 3.369 1 98.19 104 GLU B O 1
ATOM 2862 N N . THR B 1 105 ? 18.516 24.391 3.346 1 97.75 105 THR B N 1
ATOM 2863 C CA . THR B 1 105 ? 19.516 24.172 4.398 1 97.75 105 THR B CA 1
ATOM 2864 C C . THR B 1 105 ? 19.078 24.844 5.691 1 97.75 105 THR B C 1
ATOM 2866 O O . THR B 1 105 ? 19.594 24.531 6.77 1 97.75 105 THR B O 1
ATOM 2869 N N . ARG B 1 106 ? 18.188 25.875 5.539 1 97.69 106 ARG B N 1
ATOM 2870 C CA . ARG B 1 106 ? 17.719 26.578 6.73 1 97.69 106 ARG B CA 1
ATOM 2871 C C . ARG B 1 106 ? 16.859 25.672 7.605 1 97.69 106 ARG B C 1
ATOM 2873 O O . ARG B 1 106 ? 16.094 24.844 7.094 1 97.69 106 ARG B O 1
ATOM 2880 N N . ASP B 1 107 ? 16.844 25.781 8.867 1 98.38 107 ASP B N 1
ATOM 2881 C CA . ASP B 1 107 ? 16.016 25.016 9.797 1 98.38 107 ASP B CA 1
ATOM 2882 C C . ASP B 1 107 ? 14.617 25.609 9.914 1 98.38 107 ASP B C 1
ATOM 2884 O O . ASP B 1 107 ? 13.688 24.938 10.367 1 98.38 107 ASP B O 1
ATOM 2888 N N . GLU B 1 108 ? 14.484 26.875 9.695 1 98.75 108 GLU B N 1
ATOM 2889 C CA . GLU B 1 108 ? 13.188 27.547 9.711 1 98.75 108 GLU B CA 1
ATOM 2890 C C . GLU B 1 108 ? 12.891 28.188 8.352 1 98.75 108 GLU B C 1
ATOM 2892 O O . GLU B 1 108 ? 13.688 28.969 7.832 1 98.75 108 GLU B O 1
ATOM 2897 N N . PHE B 1 109 ? 11.812 27.828 7.758 1 98.69 109 PHE B N 1
ATOM 2898 C CA . PHE B 1 109 ? 11.398 28.375 6.473 1 98.69 109 PHE B CA 1
ATOM 2899 C C . PHE B 1 109 ? 9.898 28.172 6.254 1 98.69 109 PHE B C 1
ATOM 2901 O O . PHE B 1 109 ? 9.211 27.625 7.117 1 98.69 109 PHE B O 1
ATOM 2908 N N . VAL B 1 110 ? 9.398 28.719 5.113 1 98.62 110 VAL B N 1
ATOM 2909 C CA . VAL B 1 110 ? 7.977 28.641 4.785 1 98.62 110 VAL B CA 1
ATOM 2910 C C . VAL B 1 110 ? 7.746 27.609 3.689 1 98.62 110 VAL B C 1
ATOM 2912 O O . VAL B 1 110 ? 8.469 27.578 2.688 1 98.62 110 VAL B O 1
ATOM 2915 N N . VAL B 1 111 ? 6.855 26.75 3.92 1 98.75 111 VAL B N 1
ATOM 2916 C CA . VAL B 1 111 ? 6.316 25.875 2.877 1 98.75 111 VAL B CA 1
ATOM 2917 C C . VAL B 1 111 ? 4.969 26.422 2.398 1 98.75 111 VAL B C 1
ATOM 2919 O O . VAL B 1 111 ? 4.023 26.516 3.18 1 98.75 111 VAL B O 1
ATOM 2922 N N . GLY B 1 112 ? 4.938 26.828 1.159 1 98.31 112 GLY B N 1
ATOM 2923 C CA . GLY B 1 112 ? 3.668 27.234 0.584 1 98.31 112 GLY B CA 1
ATOM 2924 C C . GLY B 1 112 ? 2.736 26.078 0.301 1 98.31 112 GLY B C 1
ATOM 2925 O O . GLY B 1 112 ? 3.189 24.984 -0.042 1 98.31 112 GLY B O 1
ATOM 2926 N N . SER B 1 113 ? 1.489 26.297 0.438 1 96.94 113 SER B N 1
ATOM 2927 C CA . SER B 1 113 ? 0.406 25.391 0.096 1 96.94 113 SER B CA 1
ATOM 2928 C C . SER B 1 113 ? -0.8 26.141 -0.456 1 96.94 113 SER B C 1
ATOM 2930 O O . SER B 1 113 ? -0.826 27.375 -0.449 1 96.94 113 SER B O 1
ATOM 2932 N N . LEU B 1 114 ? -1.734 25.391 -0.981 1 95.19 114 LEU B N 1
ATOM 2933 C CA . LEU B 1 114 ? -2.936 26.031 -1.502 1 95.19 114 LEU B CA 1
ATOM 2934 C C . LEU B 1 114 ? -3.662 26.797 -0.402 1 95.19 114 LEU B C 1
ATOM 2936 O O . LEU B 1 114 ? -4.297 27.812 -0.669 1 95.19 114 LEU B O 1
ATOM 2940 N N . ALA B 1 115 ? -3.562 26.359 0.851 1 94.44 115 ALA B N 1
ATOM 2941 C CA . ALA B 1 115 ? -4.227 26.984 1.987 1 94.44 115 ALA B CA 1
ATOM 2942 C C . ALA B 1 115 ? -3.395 28.141 2.533 1 94.44 115 ALA B C 1
ATOM 2944 O O . ALA B 1 115 ? -3.779 28.781 3.516 1 94.44 115 ALA B O 1
ATOM 2945 N N . GLY B 1 116 ? -2.246 28.5 1.886 1 96.44 116 GLY B N 1
ATOM 2946 C CA . GLY B 1 116 ? -1.389 29.578 2.363 1 96.44 116 GLY B CA 1
ATOM 2947 C C . GLY B 1 116 ? -0.065 29.078 2.916 1 96.44 116 GLY B C 1
ATOM 2948 O O . GLY B 1 116 ? 0.304 27.922 2.715 1 96.44 116 GLY B O 1
ATOM 2949 N N . PRO B 1 117 ? 0.701 29.984 3.525 1 97.94 117 PRO B N 1
ATOM 2950 C CA . PRO B 1 117 ? 2.018 29.625 4.062 1 97.94 117 PRO B CA 1
ATOM 2951 C C . PRO B 1 117 ? 1.931 28.734 5.293 1 97.94 117 PRO B C 1
ATOM 2953 O O . PRO B 1 117 ? 1.041 28.906 6.129 1 97.94 117 PRO B O 1
ATOM 2956 N N . ARG B 1 118 ? 2.871 27.797 5.367 1 98.38 118 ARG B N 1
ATOM 2957 C CA . ARG B 1 118 ? 3.072 26.969 6.551 1 98.38 118 ARG B CA 1
ATOM 2958 C C . ARG B 1 118 ? 4.508 27.078 7.055 1 98.38 118 ARG B C 1
ATOM 2960 O O . ARG B 1 118 ? 5.387 26.328 6.605 1 98.38 118 ARG B O 1
ATOM 2967 N N . PRO B 1 119 ? 4.719 28 7.996 1 98.69 119 PRO B N 1
ATOM 2968 C CA . PRO B 1 119 ? 6.055 28.031 8.594 1 98.69 119 PRO B CA 1
ATOM 2969 C C . PRO B 1 119 ? 6.445 26.719 9.258 1 98.69 119 PRO B C 1
ATOM 2971 O O . PRO B 1 119 ? 5.613 26.078 9.906 1 98.69 119 PRO B O 1
ATOM 2974 N N . VAL B 1 120 ? 7.727 26.297 9.039 1 98.88 120 VAL B N 1
ATOM 2975 C CA . VAL B 1 120 ? 8.203 25.031 9.609 1 98.88 120 VAL B CA 1
ATOM 2976 C C . VAL B 1 120 ? 9.508 25.266 10.359 1 98.88 120 VAL B C 1
ATOM 2978 O O . VAL B 1 120 ? 10.242 26.203 10.062 1 98.88 120 VAL B O 1
ATOM 2981 N N . THR B 1 121 ? 9.734 24.531 11.367 1 98.94 121 THR B N 1
ATOM 2982 C CA . THR B 1 121 ? 11.016 24.391 12.055 1 98.94 121 THR B CA 1
ATOM 2983 C C . THR B 1 121 ? 11.5 22.953 12 1 98.94 121 THR B C 1
ATOM 2985 O O . THR B 1 121 ? 10.812 22.031 12.469 1 98.94 121 THR B O 1
ATOM 2988 N N . VAL B 1 122 ? 12.602 22.734 11.375 1 98.94 122 VAL B N 1
ATOM 2989 C CA . VAL B 1 122 ? 13.242 21.422 11.367 1 98.94 122 VAL B CA 1
ATOM 2990 C C . VAL B 1 122 ? 14.195 21.297 12.555 1 98.94 122 VAL B C 1
ATOM 2992 O O . VAL B 1 122 ? 15.281 21.875 12.547 1 98.94 122 VAL B O 1
ATOM 2995 N N . HIS B 1 123 ? 13.773 20.5 13.492 1 98.94 123 HIS B N 1
ATOM 2996 C CA . HIS B 1 123 ? 14.555 20.375 14.719 1 98.94 123 HIS B CA 1
ATOM 2997 C C . HIS B 1 123 ? 15.742 19.438 14.523 1 98.94 123 HIS B C 1
ATOM 2999 O O . HIS B 1 123 ? 16.797 19.641 15.125 1 98.94 123 HIS B O 1
ATOM 3005 N N . ALA B 1 124 ? 15.539 18.375 13.797 1 98.75 124 ALA B N 1
ATOM 3006 C CA . ALA B 1 124 ? 16.547 17.391 13.414 1 98.75 124 ALA B CA 1
ATOM 3007 C C . ALA B 1 124 ? 16.172 16.703 12.102 1 98.75 124 ALA B C 1
ATOM 3009 O O . ALA B 1 124 ? 14.992 16.453 11.844 1 98.75 124 ALA B O 1
ATOM 3010 N N . ALA B 1 125 ? 17.172 16.453 11.312 1 98.62 125 ALA B N 1
ATOM 3011 C CA . ALA B 1 125 ? 16.922 15.75 10.062 1 98.62 125 ALA B CA 1
ATOM 3012 C C . ALA B 1 125 ? 18.156 15.023 9.562 1 98.62 125 ALA B C 1
ATOM 3014 O O . ALA B 1 125 ? 19.266 15.562 9.648 1 98.62 125 ALA B O 1
ATOM 3015 N N . ASP B 1 126 ? 18 13.836 9.117 1 98.31 126 ASP B N 1
ATOM 3016 C CA . ASP B 1 126 ? 18.984 13.109 8.336 1 98.31 126 ASP B CA 1
ATOM 3017 C C . ASP B 1 126 ? 18.344 12.445 7.121 1 98.31 126 ASP B C 1
ATOM 3019 O O . ASP B 1 126 ? 17.25 12.82 6.711 1 98.31 126 ASP B O 1
ATOM 3023 N N . ALA B 1 127 ? 19 11.555 6.543 1 98.31 127 ALA B N 1
ATOM 3024 C CA . ALA B 1 127 ? 18.516 10.969 5.289 1 98.31 127 ALA B CA 1
ATOM 3025 C C . ALA B 1 127 ? 17.281 10.117 5.52 1 98.31 127 ALA B C 1
ATOM 3027 O O . ALA B 1 127 ? 16.469 9.914 4.602 1 98.31 127 ALA B O 1
ATOM 3028 N N . THR B 1 128 ? 17.031 9.664 6.773 1 98.69 128 THR B N 1
ATOM 3029 C CA . THR B 1 128 ? 15.961 8.727 7.051 1 98.69 128 THR B CA 1
ATOM 3030 C C . THR B 1 128 ? 14.906 9.352 7.961 1 98.69 128 THR B C 1
ATOM 3032 O O . THR B 1 128 ? 13.711 9.273 7.684 1 98.69 128 THR B O 1
ATOM 3035 N N . GLY B 1 129 ? 15.32 10.039 8.953 1 98.81 129 GLY B N 1
ATOM 3036 C CA . GLY B 1 129 ? 14.391 10.547 9.953 1 98.81 129 GLY B CA 1
ATOM 3037 C C . GLY B 1 129 ? 14.492 12.055 10.141 1 98.81 129 GLY B C 1
ATOM 3038 O O . GLY B 1 129 ? 15.531 12.648 9.852 1 98.81 129 GLY B O 1
ATOM 3039 N N . ALA B 1 130 ? 13.406 12.625 10.625 1 98.94 130 ALA B N 1
ATOM 3040 C CA . ALA B 1 130 ? 13.391 14.039 10.992 1 98.94 130 ALA B CA 1
ATOM 3041 C C . ALA B 1 130 ? 12.391 14.305 12.109 1 98.94 130 ALA B C 1
ATOM 3043 O O . ALA B 1 130 ? 11.57 13.445 12.43 1 98.94 130 ALA B O 1
ATOM 3044 N N . ASP B 1 131 ? 12.547 15.391 12.742 1 98.94 131 ASP B N 1
ATOM 3045 C CA . ASP B 1 131 ? 11.625 15.984 13.703 1 98.94 131 ASP B CA 1
ATOM 3046 C C . ASP B 1 131 ? 11.273 17.422 13.312 1 98.94 131 ASP B C 1
ATOM 3048 O O . ASP B 1 131 ? 12.148 18.297 13.273 1 98.94 131 ASP B O 1
ATOM 3052 N N . VAL B 1 132 ? 10.031 17.609 12.969 1 98.94 132 VAL B N 1
ATOM 3053 C CA . VAL B 1 132 ? 9.641 18.859 12.305 1 98.94 132 VAL B CA 1
ATOM 3054 C C . VAL B 1 132 ? 8.398 19.438 12.977 1 98.94 132 VAL B C 1
ATOM 3056 O O . VAL B 1 132 ? 7.461 18.703 13.297 1 98.94 132 VAL B O 1
ATOM 3059 N N . SER B 1 133 ? 8.391 20.719 13.203 1 98.94 133 SER B N 1
ATOM 3060 C CA . SER B 1 133 ? 7.199 21.469 13.609 1 98.94 133 SER B CA 1
ATOM 3061 C C . SER B 1 133 ? 6.586 22.219 12.438 1 98.94 133 SER B C 1
ATOM 3063 O O . SER B 1 133 ? 7.305 22.797 11.617 1 98.94 133 SER B O 1
ATOM 3065 N N . VAL B 1 134 ? 5.332 22.203 12.391 1 98.94 134 VAL B N 1
ATOM 3066 C CA . VAL B 1 134 ? 4.562 22.938 11.398 1 98.94 134 VAL B CA 1
ATOM 3067 C C . VAL B 1 134 ? 3.576 23.875 12.094 1 98.94 134 VAL B C 1
ATOM 3069 O O . VAL B 1 134 ? 2.902 23.469 13.047 1 98.94 134 VAL B O 1
ATOM 3072 N N . ASP B 1 135 ? 3.48 25.125 11.688 1 98.81 135 ASP B N 1
ATOM 3073 C CA . ASP B 1 135 ? 2.398 26 12.102 1 98.81 135 ASP B CA 1
ATOM 3074 C C . ASP B 1 135 ? 1.088 25.625 11.414 1 98.81 135 ASP B C 1
ATOM 3076 O O . ASP B 1 135 ? 0.958 25.781 10.195 1 98.81 135 ASP B O 1
ATOM 3080 N N . MET B 1 136 ? 0.118 25.203 12.18 1 98.5 136 MET B N 1
ATOM 3081 C CA . MET B 1 136 ? -1.136 24.672 11.656 1 98.5 136 MET B CA 1
ATOM 3082 C C . MET B 1 136 ? -2.203 25.766 11.594 1 98.5 136 MET B C 1
ATOM 3084 O O . MET B 1 136 ? -3.299 25.531 11.078 1 98.5 136 MET B O 1
ATOM 3088 N N . GLY B 1 137 ? -1.858 26.922 12.109 1 97.38 137 GLY B N 1
ATOM 3089 C CA . GLY B 1 137 ? -2.828 28 12.133 1 97.38 137 GLY B CA 1
ATOM 3090 C C . GLY B 1 137 ? -3.746 27.953 13.336 1 97.38 137 GLY B C 1
ATOM 3091 O O . GLY B 1 137 ? -3.564 27.125 14.227 1 97.38 137 GLY B O 1
ATOM 3092 N N . LYS B 1 138 ? -4.66 28.891 13.383 1 96.69 138 LYS B N 1
ATOM 3093 C CA . LYS B 1 138 ? -5.578 29.031 14.516 1 96.69 138 LYS B CA 1
ATOM 3094 C C . LYS B 1 138 ? -6.668 27.969 14.469 1 96.69 138 LYS B C 1
ATOM 3096 O O . LYS B 1 138 ? -7.207 27.672 13.398 1 96.69 138 LYS B O 1
ATOM 3101 N N . ALA B 1 139 ? -6.934 27.328 15.586 1 97.69 139 ALA B N 1
ATOM 3102 C CA . ALA B 1 139 ? -8.055 26.406 15.75 1 97.69 139 ALA B CA 1
ATOM 3103 C C . ALA B 1 139 ? -9.242 27.109 16.406 1 97.69 139 ALA B C 1
ATOM 3105 O O . ALA B 1 139 ? -9.102 27.734 17.453 1 97.69 139 ALA B O 1
ATOM 3106 N N . ASN B 1 140 ? -10.391 26.969 15.766 1 96.44 140 ASN B N 1
ATOM 3107 C CA . ASN B 1 140 ? -11.578 27.641 16.297 1 96.44 140 ASN B CA 1
ATOM 3108 C C . ASN B 1 140 ? -12.625 26.625 16.75 1 96.44 140 ASN B C 1
ATOM 3110 O O . ASN B 1 140 ? -13.008 25.734 15.992 1 96.44 140 ASN B O 1
ATOM 3114 N N . THR B 1 141 ? -13.086 26.844 17.938 1 96.81 141 THR B N 1
ATOM 3115 C CA . THR B 1 141 ? -14.203 26.031 18.406 1 96.81 141 THR B CA 1
ATOM 3116 C C . THR B 1 141 ? -15.516 26.5 17.812 1 96.81 141 THR B C 1
ATOM 3118 O O . THR B 1 141 ? -15.812 27.703 17.812 1 96.81 141 THR B O 1
ATOM 3121 N N . LEU B 1 142 ? -16.219 25.531 17.281 1 95.06 142 LEU B N 1
ATOM 3122 C CA . LEU B 1 142 ? -17.469 25.875 16.594 1 95.06 142 LEU B CA 1
ATOM 3123 C C . LEU B 1 142 ? -18.672 25.578 17.469 1 95.06 142 LEU B C 1
ATOM 3125 O O . LEU B 1 142 ? -19.75 26.141 17.266 1 95.06 142 LEU B O 1
ATOM 3129 N N . GLY B 1 143 ? -18.562 24.719 18.359 1 94.06 143 GLY B N 1
ATOM 3130 C CA . GLY B 1 143 ? -19.672 24.344 19.234 1 94.06 143 GLY B CA 1
ATOM 3131 C C . GLY B 1 143 ? -19.531 22.953 19.797 1 94.06 143 GLY B C 1
ATOM 3132 O O . GLY B 1 143 ? -18.688 22.172 19.344 1 94.06 143 GLY B O 1
ATOM 3133 N N . GLY B 1 144 ? -20.234 22.828 20.875 1 93.88 144 GLY B N 1
ATOM 3134 C CA . GLY B 1 144 ? -20.297 21.531 21.531 1 93.88 144 GLY B CA 1
ATOM 3135 C C . GLY B 1 144 ? -21.562 21.328 22.344 1 93.88 144 GLY B C 1
ATOM 3136 O O . GLY B 1 144 ? -22.469 22.172 22.312 1 93.88 144 GLY B O 1
ATOM 3137 N N . GLY B 1 145 ? -21.672 20.203 22.766 1 85.44 145 GLY B N 1
ATOM 3138 C CA . GLY B 1 145 ? -22.797 19.922 23.625 1 85.44 145 GLY B CA 1
ATOM 3139 C C . GLY B 1 145 ? -24.109 19.766 22.859 1 85.44 145 GLY B C 1
ATOM 3140 O O . GLY B 1 145 ? -24.297 20.391 21.812 1 85.44 145 GLY B O 1
ATOM 3141 N N . GLY B 1 146 ? -24.906 18.781 23.156 1 90.31 146 GLY B N 1
ATOM 3142 C CA . GLY B 1 146 ? -26.188 18.5 22.531 1 90.31 146 GLY B CA 1
ATOM 3143 C C . GLY B 1 146 ? -26.109 17.453 21.453 1 90.31 146 GLY B C 1
ATOM 3144 O O . GLY B 1 146 ? -25.031 17 21.078 1 90.31 146 GLY B O 1
ATOM 3145 N N . GLU B 1 147 ? -27.219 17.203 20.828 1 94.25 147 GLU B N 1
ATOM 3146 C CA . GLU B 1 147 ? -27.328 16.109 19.875 1 94.25 147 GLU B CA 1
ATOM 3147 C C . GLU B 1 147 ? -26.688 16.469 18.547 1 94.25 147 GLU B C 1
ATOM 3149 O O . GLU B 1 147 ? -26.203 15.586 17.828 1 94.25 147 GLU B O 1
ATOM 3154 N N . ALA B 1 148 ? -26.578 17.75 18.297 1 96.12 148 ALA B N 1
ATOM 3155 C CA . ALA B 1 148 ? -26.031 18.219 17.031 1 96.12 148 ALA B CA 1
ATOM 3156 C C . ALA B 1 148 ? -24.531 17.953 16.938 1 96.12 148 ALA B C 1
ATOM 3158 O O . ALA B 1 148 ? -23.953 18 15.852 1 96.12 148 ALA B O 1
ATOM 3159 N N . PHE B 1 149 ? -23.938 17.719 18.094 1 98.19 149 PHE B N 1
ATOM 3160 C CA . PHE B 1 149 ? -22.5 17.531 18.156 1 98.19 149 PHE B CA 1
ATOM 3161 C C . PHE B 1 149 ? -22.156 16.141 18.672 1 98.19 149 PHE B C 1
ATOM 3163 O O . PHE B 1 149 ? -21.172 15.984 19.422 1 98.19 149 PHE B O 1
ATOM 3170 N N . GLU B 1 150 ? -22.969 15.203 18.312 1 98.19 150 GLU B N 1
ATOM 3171 C CA . GLU B 1 150 ? -22.719 13.797 18.625 1 98.19 150 GLU B CA 1
ATOM 3172 C C . GLU B 1 150 ? -22.422 12.992 17.359 1 98.19 150 GLU B C 1
ATOM 3174 O O . GLU B 1 150 ? -22.828 13.375 16.266 1 98.19 150 GLU B O 1
ATOM 3179 N N . ALA B 1 151 ? -21.688 11.977 17.531 1 98.44 151 ALA B N 1
ATOM 3180 C CA . ALA B 1 151 ? -21.406 11.031 16.453 1 98.44 151 ALA B CA 1
ATOM 3181 C C . ALA B 1 151 ? -21.516 9.594 16.938 1 98.44 151 ALA B C 1
ATOM 3183 O O . ALA B 1 151 ? -21.297 9.312 18.125 1 98.44 151 ALA B O 1
ATOM 3184 N N . THR B 1 152 ? -21.938 8.742 16.047 1 98.31 152 THR B N 1
ATOM 3185 C CA . THR B 1 152 ? -21.844 7.309 16.297 1 98.31 152 THR B CA 1
ATOM 3186 C C . THR B 1 152 ? -20.656 6.707 15.547 1 98.31 152 THR B C 1
ATOM 3188 O O . THR B 1 152 ? -20.547 6.848 14.328 1 98.31 152 THR B O 1
ATOM 3191 N N . VAL B 1 153 ? -19.766 6.121 16.266 1 98 153 VAL B N 1
ATOM 3192 C CA . VAL B 1 153 ? -18.594 5.449 15.727 1 98 153 VAL B CA 1
ATOM 3193 C C . VAL B 1 153 ? -18.516 4.023 16.266 1 98 153 VAL B C 1
ATOM 3195 O O . VAL B 1 153 ? -18.562 3.811 17.484 1 98 153 VAL B O 1
ATOM 3198 N N . GLY B 1 154 ? -18.406 3.086 15.352 1 95.75 154 GLY B N 1
ATOM 3199 C CA . GLY B 1 154 ? -18.359 1.702 15.789 1 95.75 154 GLY B CA 1
ATOM 3200 C C . GLY B 1 154 ? -19.578 1.294 16.609 1 95.75 154 GLY B C 1
ATOM 3201 O O . GLY B 1 154 ? -19.453 0.565 17.594 1 95.75 154 GLY B O 1
ATOM 3202 N N . GLY B 1 155 ? -20.656 1.928 16.359 1 95.69 155 GLY B N 1
ATOM 3203 C CA . GLY B 1 155 ? -21.891 1.581 17.047 1 95.69 155 GLY B CA 1
ATOM 3204 C C . GLY B 1 155 ? -22.062 2.289 18.375 1 95.69 155 GLY B C 1
ATOM 3205 O O . GLY B 1 155 ? -23.078 2.119 19.062 1 95.69 155 GLY B O 1
ATOM 3206 N N . ARG B 1 156 ? -21.203 3.09 18.75 1 97.19 156 ARG B N 1
ATOM 3207 C CA . ARG B 1 156 ? -21.234 3.803 20.031 1 97.19 156 ARG B CA 1
ATOM 3208 C C . ARG B 1 156 ? -21.406 5.301 19.812 1 97.19 156 ARG B C 1
ATOM 3210 O O . ARG B 1 156 ? -20.812 5.879 18.906 1 97.19 156 ARG B O 1
ATOM 3217 N N . ARG B 1 157 ? -22.188 5.879 20.656 1 97.44 157 ARG B N 1
ATOM 3218 C CA . ARG B 1 157 ? -22.438 7.312 20.562 1 97.44 157 ARG B CA 1
ATOM 3219 C C . ARG B 1 157 ? -21.438 8.109 21.375 1 97.44 157 ARG B C 1
ATOM 3221 O O . ARG B 1 157 ? -21.125 7.738 22.516 1 97.44 157 ARG B O 1
ATOM 3228 N N . PHE B 1 158 ? -20.922 9.156 20.828 1 98.38 158 PHE B N 1
ATOM 3229 C CA . PHE B 1 158 ? -19.969 10.031 21.484 1 98.38 158 PHE B CA 1
ATOM 3230 C C . PHE B 1 158 ? -20.406 11.492 21.375 1 98.38 158 PHE B C 1
ATOM 3232 O O . PHE B 1 158 ? -20.875 11.922 20.312 1 98.38 158 PHE B O 1
ATOM 3239 N N . ALA B 1 159 ? -20.328 12.18 22.484 1 98.06 159 ALA B N 1
ATOM 3240 C CA . ALA B 1 159 ? -20.422 13.633 22.422 1 98.06 159 ALA B CA 1
ATOM 3241 C C . ALA B 1 159 ? -19.109 14.242 21.938 1 98.06 159 ALA B C 1
ATOM 3243 O O . ALA B 1 159 ? -18.031 13.719 22.234 1 98.06 159 ALA B O 1
ATOM 3244 N N . GLY B 1 160 ? -19.219 15.367 21.172 1 98.5 160 GLY B N 1
ATOM 3245 C CA . GLY B 1 160 ? -18 15.938 20.641 1 98.5 160 GLY B CA 1
ATOM 3246 C C . GLY B 1 160 ? -17.969 17.453 20.688 1 98.5 160 GLY B C 1
ATOM 3247 O O . GLY B 1 160 ? -19 18.078 20.969 1 98.5 160 GLY B O 1
ATOM 3248 N N . LEU B 1 161 ? -16.812 17.969 20.562 1 98.62 161 LEU B N 1
ATOM 3249 C CA . LEU B 1 161 ? -16.562 19.391 20.328 1 98.62 161 LEU B CA 1
ATOM 3250 C C . LEU B 1 161 ? -16.203 19.656 18.875 1 98.62 161 LEU B C 1
ATOM 3252 O O . LEU B 1 161 ? -15.266 19.047 18.344 1 98.62 161 LEU B O 1
ATOM 3256 N N . ALA B 1 162 ? -16.969 20.516 18.219 1 98.75 162 ALA B N 1
ATOM 3257 C CA . ALA B 1 162 ? -16.672 20.891 16.828 1 98.75 162 ALA B CA 1
ATOM 3258 C C . ALA B 1 162 ? -15.531 21.906 16.781 1 98.75 162 ALA B C 1
ATOM 3260 O O . ALA B 1 162 ? -15.578 22.922 17.469 1 98.75 162 ALA B O 1
ATOM 3261 N N . VAL B 1 163 ? -14.539 21.594 16.062 1 98.44 163 VAL B N 1
ATOM 3262 C CA . VAL B 1 163 ? -13.359 22.438 15.922 1 98.44 163 VAL B CA 1
ATOM 3263 C C . VAL B 1 163 ? -13.047 22.641 14.438 1 98.44 163 VAL B C 1
ATOM 3265 O O . VAL B 1 163 ? -13.102 21.688 13.656 1 98.44 163 VAL B O 1
ATOM 3268 N N . ASP B 1 164 ? -12.758 23.859 14.07 1 97.5 164 ASP B N 1
ATOM 3269 C CA . ASP B 1 164 ? -12.32 24.188 12.719 1 97.5 164 ASP B CA 1
ATOM 3270 C C . ASP B 1 164 ? -10.828 24.5 12.68 1 97.5 164 ASP B C 1
ATOM 3272 O O . ASP B 1 164 ? -10.375 25.469 13.297 1 97.5 164 ASP B O 1
ATOM 3276 N N . VAL B 1 165 ? -10.078 23.703 12.07 1 96.12 165 VAL B N 1
ATOM 3277 C CA . VAL B 1 165 ? -8.648 23.906 11.891 1 96.12 165 VAL B CA 1
ATOM 3278 C C . VAL B 1 165 ? -8.336 24.109 10.414 1 96.12 165 VAL B C 1
ATOM 3280 O O . VAL B 1 165 ? -7.359 23.562 9.898 1 96.12 165 VAL B O 1
ATOM 3283 N N . GLY B 1 166 ? -9.109 24.781 9.664 1 92.19 166 GLY B N 1
ATOM 3284 C CA . GLY B 1 166 ? -9.094 24.875 8.219 1 92.19 166 GLY B CA 1
ATOM 3285 C C . GLY B 1 166 ? -10.078 23.953 7.539 1 92.19 166 GLY B C 1
ATOM 3286 O O . GLY B 1 166 ? -10.508 24.203 6.406 1 92.19 166 GLY B O 1
ATOM 3287 N N . ASN B 1 167 ? -10.453 22.891 8.211 1 93.81 167 ASN B N 1
ATOM 3288 C CA . ASN B 1 167 ? -11.5 21.922 7.887 1 93.81 167 ASN B CA 1
ATOM 3289 C C . ASN B 1 167 ? -12.227 21.453 9.141 1 93.81 167 ASN B C 1
ATOM 3291 O O . ASN B 1 167 ? -11.703 21.562 10.25 1 93.81 167 ASN B O 1
ATOM 3295 N N . PRO B 1 168 ? -13.438 20.984 9.008 1 96.38 168 PRO B N 1
ATOM 3296 C CA . PRO B 1 168 ? -14.25 20.688 10.195 1 96.38 168 PRO B CA 1
ATOM 3297 C C . PRO B 1 168 ? -13.859 19.375 10.859 1 96.38 168 PRO B C 1
ATOM 3299 O O . PRO B 1 168 ? -13.648 18.359 10.18 1 96.38 168 PRO B O 1
ATOM 3302 N N . HIS B 1 169 ? -13.828 19.391 12.148 1 98.38 169 HIS B N 1
ATOM 3303 C CA . HIS B 1 169 ? -13.594 18.234 13 1 98.38 169 HIS B CA 1
ATOM 3304 C C . HIS B 1 169 ? -14.625 18.141 14.117 1 98.38 169 HIS B C 1
ATOM 3306 O O . HIS B 1 169 ? -15.031 19.172 14.672 1 98.38 169 HIS B O 1
ATOM 3312 N N . LEU B 1 170 ? -15.086 17 14.375 1 98.81 170 LEU B N 1
ATOM 3313 C CA . LEU B 1 170 ? -15.828 16.688 15.594 1 98.81 170 LEU B CA 1
ATOM 3314 C C . LEU B 1 170 ? -15 15.812 16.531 1 98.81 170 LEU B C 1
ATOM 3316 O O . LEU B 1 170 ? -14.922 14.594 16.344 1 98.81 170 LEU B O 1
ATOM 3320 N N . ALA B 1 171 ? -14.375 16.453 17.5 1 98.81 171 ALA B N 1
ATOM 3321 C CA . ALA B 1 171 ? -13.492 15.758 18.438 1 98.81 171 ALA B CA 1
ATOM 3322 C C . ALA B 1 171 ? -14.266 15.219 19.641 1 98.81 171 ALA B C 1
ATOM 3324 O O . ALA B 1 171 ? -14.789 15.992 20.453 1 98.81 171 ALA B O 1
ATOM 3325 N N . CYS B 1 172 ? -14.273 13.93 19.766 1 98.81 172 CYS B N 1
ATOM 3326 C CA . CYS B 1 172 ? -15.086 13.25 20.766 1 98.81 172 CYS B CA 1
ATOM 3327 C C . CYS B 1 172 ? -14.219 12.703 21.891 1 98.81 172 CYS B C 1
ATOM 3329 O O . CYS B 1 172 ? -13.727 11.57 21.812 1 98.81 172 CYS B O 1
ATOM 3331 N N . LEU B 1 173 ? -14.062 13.508 22.906 1 98.56 173 LEU B N 1
ATOM 3332 C CA . LEU B 1 173 ? -13.367 13.07 24.094 1 98.56 173 LEU B CA 1
ATOM 3333 C C . LEU B 1 173 ? -14.32 12.344 25.047 1 98.56 173 LEU B C 1
ATOM 3335 O O . LEU B 1 173 ? -15.359 12.883 25.422 1 98.56 173 LEU B O 1
ATOM 3339 N N . ASP B 1 174 ? -14.039 11.148 25.312 1 98.12 174 ASP B N 1
ATOM 3340 C CA . ASP B 1 174 ? -14.781 10.375 26.297 1 98.12 174 ASP B CA 1
ATOM 3341 C C . ASP B 1 174 ? -13.938 10.133 27.547 1 98.12 174 ASP B C 1
ATOM 3343 O O . ASP B 1 174 ? -13 9.344 27.516 1 98.12 174 ASP B O 1
ATOM 3347 N N . PRO B 1 175 ? -14.344 10.766 28.656 1 96.56 175 PRO B N 1
ATOM 3348 C CA . PRO B 1 175 ? -13.516 10.672 29.875 1 96.56 175 PRO B CA 1
ATOM 3349 C C . PRO B 1 175 ? -13.414 9.25 30.406 1 96.56 175 PRO B C 1
ATOM 3351 O O . PRO B 1 175 ? -12.484 8.93 31.156 1 96.56 175 PRO B O 1
ATOM 3354 N N . GLU B 1 176 ? -14.289 8.391 30 1 96.94 176 GLU B N 1
ATOM 3355 C CA . GLU B 1 176 ? -14.32 7.043 30.562 1 96.94 176 GLU B CA 1
ATOM 3356 C C . GLU B 1 176 ? -13.734 6.031 29.578 1 96.94 176 GLU B C 1
ATOM 3358 O O . GLU B 1 176 ? -13.602 4.852 29.906 1 96.94 176 GLU B O 1
ATOM 3363 N N . LEU B 1 177 ? -13.422 6.496 28.422 1 98.19 177 LEU B N 1
ATOM 3364 C CA . LEU B 1 177 ? -12.906 5.609 27.375 1 98.19 177 LEU B CA 1
ATOM 3365 C C . LEU B 1 177 ? -11.477 5.188 27.672 1 98.19 177 LEU B C 1
ATOM 3367 O O . LEU B 1 177 ? -10.578 6.031 27.75 1 98.19 177 LEU B O 1
ATOM 3371 N N . SER B 1 178 ? -11.25 3.854 27.844 1 98.38 178 SER B N 1
ATOM 3372 C CA . SER B 1 178 ? -9.898 3.342 28.047 1 98.38 178 SER B CA 1
ATOM 3373 C C . SER B 1 178 ? -9.164 3.188 26.719 1 98.38 178 SER B C 1
ATOM 3375 O O . SER B 1 178 ? -9.789 3.166 25.656 1 98.38 178 SER B O 1
ATOM 3377 N N . VAL B 1 179 ? -7.855 3.088 26.844 1 98.25 179 VAL B N 1
ATOM 3378 C CA . VAL B 1 179 ? -7.023 2.887 25.672 1 98.25 179 VAL B CA 1
ATOM 3379 C C . VAL B 1 179 ? -7.43 1.591 24.969 1 98.25 179 VAL B C 1
ATOM 3381 O O . VAL B 1 179 ? -7.516 1.543 23.734 1 98.25 179 VAL B O 1
ATOM 3384 N N . ASP B 1 180 ? -7.738 0.542 25.719 1 98.19 180 ASP B N 1
ATOM 3385 C CA . ASP B 1 180 ? -8.125 -0.751 25.172 1 98.19 180 ASP B CA 1
ATOM 3386 C C . ASP B 1 180 ? -9.469 -0.661 24.453 1 98.19 180 ASP B C 1
ATOM 3388 O O . ASP B 1 180 ? -9.664 -1.274 23.391 1 98.19 180 ASP B O 1
ATOM 3392 N N . GLU B 1 181 ? -10.367 0.056 25.062 1 98.06 181 GLU B N 1
ATOM 3393 C CA . GLU B 1 181 ? -11.672 0.23 24.438 1 98.06 181 GLU B CA 1
ATOM 3394 C C . GLU B 1 181 ? -11.562 1.01 23.125 1 98.06 181 GLU B C 1
ATOM 3396 O O . GLU B 1 181 ? -12.234 0.689 22.156 1 98.06 181 GLU B O 1
ATOM 3401 N N . LEU B 1 182 ? -10.75 2.027 23.188 1 98.62 182 LEU B N 1
ATOM 3402 C CA . LEU B 1 182 ? -10.508 2.789 21.969 1 98.62 182 LEU B CA 1
ATOM 3403 C C . LEU B 1 182 ? -9.922 1.898 20.875 1 98.62 182 LEU B C 1
ATOM 3405 O O . LEU B 1 182 ? -10.359 1.957 19.719 1 98.62 182 LEU B O 1
ATOM 3409 N N . ALA B 1 183 ? -8.945 1.085 21.234 1 97.81 183 ALA B N 1
ATOM 3410 C CA . ALA B 1 183 ? -8.289 0.189 20.297 1 97.81 183 ALA B CA 1
ATOM 3411 C C . ALA B 1 183 ? -9.289 -0.798 19.688 1 97.81 183 ALA B C 1
ATOM 3413 O O . ALA B 1 183 ? -9.164 -1.178 18.531 1 97.81 183 ALA B O 1
ATOM 3414 N N . ALA B 1 184 ? -10.32 -1.157 20.422 1 97.25 184 ALA B N 1
ATOM 3415 C CA . ALA B 1 184 ? -11.289 -2.166 20 1 97.25 184 ALA B CA 1
ATOM 3416 C C . ALA B 1 184 ? -12.414 -1.541 19.188 1 97.25 184 ALA B C 1
ATOM 3418 O O . ALA B 1 184 ? -13.18 -2.25 18.531 1 97.25 184 ALA B O 1
ATOM 3419 N N . LEU B 1 185 ? -12.5 -0.215 19.188 1 98 185 LEU B N 1
ATOM 3420 C CA . LEU B 1 185 ? -13.578 0.5 18.516 1 98 185 LEU B CA 1
ATOM 3421 C C . LEU B 1 185 ? -13.445 0.378 17 1 98 185 LEU B C 1
ATOM 3423 O O . LEU B 1 185 ? -12.359 0.579 16.453 1 98 185 LEU B O 1
ATOM 3427 N N . ASP B 1 186 ? -14.531 0.02 16.312 1 97.19 186 ASP B N 1
ATOM 3428 C CA . ASP B 1 186 ? -14.492 -0.079 14.859 1 97.19 186 ASP B CA 1
ATOM 3429 C C . ASP B 1 186 ? -14.617 1.298 14.211 1 97.19 186 ASP B C 1
ATOM 3431 O O . ASP B 1 186 ? -15.672 1.642 13.672 1 97.19 186 ASP B O 1
ATOM 3435 N N . VAL B 1 187 ? -13.547 1.982 14.133 1 97.69 187 VAL B N 1
ATOM 3436 C CA . VAL B 1 187 ? -13.508 3.357 13.648 1 97.69 187 VAL B CA 1
ATOM 3437 C C . VAL B 1 187 ? -13.656 3.371 12.125 1 97.69 187 VAL B C 1
ATOM 3439 O O . VAL B 1 187 ? -14 4.402 11.539 1 97.69 187 VAL B O 1
ATOM 3442 N N . ALA B 1 188 ? -13.375 2.254 11.523 1 94.5 188 ALA B N 1
ATOM 3443 C CA . ALA B 1 188 ? -13.438 2.158 10.062 1 94.5 188 ALA B CA 1
ATOM 3444 C C . ALA B 1 188 ? -14.875 1.964 9.594 1 94.5 188 ALA B C 1
ATOM 3446 O O . ALA B 1 188 ? -15.172 2.115 8.406 1 94.5 188 ALA B O 1
ATOM 3447 N N . ALA B 1 189 ? -15.828 1.629 10.516 1 92.75 189 ALA B N 1
ATOM 3448 C CA . ALA B 1 189 ? -17.234 1.409 10.172 1 92.75 189 ALA B CA 1
ATOM 3449 C C . ALA B 1 189 ? -17.906 2.721 9.797 1 92.75 189 ALA B C 1
ATOM 3451 O O . ALA B 1 189 ? -17.391 3.803 10.07 1 92.75 189 ALA B O 1
ATOM 3452 N N . PRO B 1 190 ? -19.031 2.602 9.039 1 92.81 190 PRO B N 1
ATOM 3453 C CA . PRO B 1 190 ? -19.781 3.828 8.75 1 92.81 190 PRO B CA 1
ATOM 3454 C C . PRO B 1 190 ? -20.109 4.629 10.008 1 92.81 190 PRO B C 1
ATOM 3456 O O . PRO B 1 190 ? -20.406 4.047 11.055 1 92.81 190 PRO B O 1
ATOM 3459 N N . VAL B 1 191 ? -20 5.863 9.914 1 97.62 191 VAL B N 1
ATOM 3460 C CA . VAL B 1 191 ? -20.266 6.742 11.047 1 97.62 191 VAL B CA 1
ATOM 3461 C C . VAL B 1 191 ? -21.562 7.527 10.812 1 97.62 191 VAL B C 1
ATOM 3463 O O . VAL B 1 191 ? -22.047 7.598 9.68 1 97.62 191 VAL B O 1
ATOM 3466 N N . SER B 1 192 ? -22.141 8.031 11.883 1 97.44 192 SER B N 1
ATOM 3467 C CA . SER B 1 192 ? -23.297 8.914 11.797 1 97.44 192 SER B CA 1
ATOM 3468 C C . SER B 1 192 ? -23.062 10.203 12.578 1 97.44 192 SER B C 1
ATOM 3470 O O . SER B 1 192 ? -22.391 10.195 13.617 1 97.44 192 SER B O 1
ATOM 3472 N N . PHE B 1 193 ? -23.531 11.25 12.094 1 98.19 193 PHE B N 1
ATOM 3473 C CA . PHE B 1 193 ? -23.484 12.586 12.672 1 98.19 193 PHE B CA 1
ATOM 3474 C C . PHE B 1 193 ? -24.625 13.445 12.133 1 98.19 193 PHE B C 1
ATOM 3476 O O . PHE B 1 193 ? -25.375 13.016 11.266 1 98.19 193 PHE B O 1
ATOM 3483 N N . ASP B 1 194 ? -24.797 14.602 12.688 1 97.88 194 ASP B N 1
ATOM 3484 C CA . ASP B 1 194 ? -25.859 15.5 12.25 1 97.88 194 ASP B CA 1
ATOM 3485 C C . ASP B 1 194 ? -25.5 16.188 10.938 1 97.88 194 ASP B C 1
ATOM 3487 O O . ASP B 1 194 ? -24.719 17.141 10.93 1 97.88 194 ASP B O 1
ATOM 3491 N N . ALA B 1 195 ? -26.109 15.781 9.867 1 96.62 195 ALA B N 1
ATOM 3492 C CA . ALA B 1 195 ? -25.781 16.266 8.531 1 96.62 195 ALA B CA 1
ATOM 3493 C C . ALA B 1 195 ? -26.172 17.734 8.375 1 96.62 195 ALA B C 1
ATOM 3495 O O . ALA B 1 195 ? -25.656 18.438 7.504 1 96.62 195 ALA B O 1
ATOM 3496 N N . ALA B 1 196 ? -27.141 18.125 9.148 1 96.75 196 ALA B N 1
ATOM 3497 C CA . ALA B 1 196 ? -27.516 19.531 9.102 1 96.75 196 ALA B CA 1
ATOM 3498 C C . ALA B 1 196 ? -26.406 20.422 9.68 1 96.75 196 ALA B C 1
ATOM 3500 O O . ALA B 1 196 ? -26.172 21.531 9.195 1 96.75 196 ALA B O 1
ATOM 3501 N N . GLN B 1 197 ? -25.75 19.906 10.727 1 96.38 197 GLN B N 1
ATOM 3502 C CA . GLN B 1 197 ? -24.656 20.625 11.367 1 96.38 197 GLN B CA 1
ATOM 3503 C C . GLN B 1 197 ? -23.391 20.562 10.508 1 96.38 197 GLN B C 1
ATOM 3505 O O . GLN B 1 197 ? -22.594 21.5 10.508 1 96.38 197 GLN B O 1
ATOM 3510 N N . PHE B 1 198 ? -23.203 19.453 9.852 1 97.44 198 PHE B N 1
ATOM 3511 C CA . PHE B 1 198 ? -22.031 19.234 9.016 1 97.44 198 PHE B CA 1
ATOM 3512 C C . PHE B 1 198 ? -22.438 18.828 7.605 1 97.44 198 PHE B C 1
ATOM 3514 O O . PHE B 1 198 ? -22.188 17.703 7.18 1 97.44 198 PHE B O 1
ATOM 3521 N N . PRO B 1 199 ? -22.953 19.734 6.816 1 96.12 199 PRO B N 1
ATOM 3522 C CA . PRO B 1 199 ? -23.531 19.406 5.508 1 96.12 199 PRO B CA 1
ATOM 3523 C C . PRO B 1 199 ? -22.484 18.828 4.539 1 96.12 199 PRO B C 1
ATOM 3525 O O . PRO B 1 199 ? -22.844 18.047 3.648 1 96.12 199 PRO B O 1
ATOM 3528 N N . ASP B 1 200 ? -21.219 19.219 4.691 1 93.88 200 ASP B N 1
ATOM 3529 C CA . ASP B 1 200 ? -20.172 18.719 3.799 1 93.88 200 ASP B CA 1
ATOM 3530 C C . ASP B 1 200 ? -19.406 17.562 4.438 1 93.88 200 ASP B C 1
ATOM 3532 O O . ASP B 1 200 ? -18.359 17.172 3.947 1 93.88 200 ASP B O 1
ATOM 3536 N N . GLY B 1 201 ? -19.891 17.125 5.52 1 96.25 201 GLY B N 1
ATOM 3537 C CA . GLY B 1 201 ? -19.203 16.078 6.25 1 96.25 201 GLY B CA 1
ATOM 3538 C C . GLY B 1 201 ? -18.25 16.609 7.312 1 96.25 201 GLY B C 1
ATOM 3539 O O . GLY B 1 201 ? -18.062 17.812 7.43 1 96.25 201 GLY B O 1
ATOM 3540 N N . VAL B 1 202 ? -17.719 15.688 8.047 1 97.69 202 VAL B N 1
ATOM 3541 C CA . VAL B 1 202 ? -16.844 16.062 9.156 1 97.69 202 VAL B CA 1
ATOM 3542 C C . VAL B 1 202 ? -15.891 14.922 9.484 1 97.69 202 VAL B C 1
ATOM 3544 O O . VAL B 1 202 ? -16.25 13.75 9.352 1 97.69 202 VAL B O 1
ATOM 3547 N N . ASN B 1 203 ? -14.648 15.266 9.781 1 98.06 203 ASN B N 1
ATOM 3548 C CA . ASN B 1 203 ? -13.75 14.297 10.406 1 98.06 203 ASN B CA 1
ATOM 3549 C C . ASN B 1 203 ? -14.117 14.047 11.859 1 98.06 203 ASN B C 1
ATOM 3551 O O . ASN B 1 203 ? -14.43 14.984 12.602 1 98.06 203 ASN B O 1
ATOM 3555 N N . ILE B 1 204 ? -14.047 12.789 12.25 1 98.81 204 ILE B N 1
ATOM 3556 C CA . ILE B 1 204 ? -14.461 12.453 13.609 1 98.81 204 ILE B CA 1
ATOM 3557 C C . ILE B 1 204 ? -13.289 11.812 14.352 1 98.81 204 ILE B C 1
ATOM 3559 O O . ILE B 1 204 ? -12.805 10.75 13.969 1 98.81 204 ILE B O 1
ATOM 3563 N N . GLU B 1 205 ? -12.852 12.484 15.344 1 98.81 205 GLU B N 1
ATOM 3564 C CA . GLU B 1 205 ? -11.828 11.945 16.234 1 98.81 205 GLU B CA 1
ATOM 3565 C C . GLU B 1 205 ? -12.445 11.383 17.516 1 98.81 205 GLU B C 1
ATOM 3567 O O . GLU B 1 205 ? -13.305 12.016 18.125 1 98.81 205 GLU B O 1
ATOM 3572 N N . VAL B 1 206 ? -12.078 10.203 17.891 1 98.88 206 VAL B N 1
ATOM 3573 C CA . VAL B 1 206 ? -12.398 9.633 19.188 1 98.88 206 VAL B CA 1
ATOM 3574 C C . VAL B 1 206 ? -11.141 9.547 20.047 1 98.88 206 VAL B C 1
ATOM 3576 O O . VAL B 1 206 ? -10.125 8.992 19.609 1 98.88 206 VAL B O 1
ATOM 3579 N N . LEU B 1 207 ? -11.219 10.18 21.219 1 98.75 207 LEU B N 1
ATOM 3580 C CA . LEU B 1 207 ? -9.984 10.234 22 1 98.75 207 LEU B CA 1
ATOM 3581 C C . LEU B 1 207 ? -10.266 10.016 23.469 1 98.75 207 LEU B C 1
ATOM 3583 O O . LEU B 1 207 ? -11.383 10.234 23.938 1 98.75 207 LEU B O 1
ATOM 3587 N N . THR B 1 208 ? -9.305 9.555 24.203 1 98.75 208 THR B N 1
ATOM 3588 C CA . THR B 1 208 ? -9.336 9.406 25.656 1 98.75 208 THR B CA 1
ATOM 3589 C C . THR B 1 208 ? -9.086 10.742 26.344 1 98.75 208 THR B C 1
ATOM 3591 O O . THR B 1 208 ? -8.633 11.703 25.719 1 98.75 208 THR B O 1
ATOM 3594 N N . ALA B 1 209 ? -9.414 10.711 27.625 1 98.06 209 ALA B N 1
ATOM 3595 C CA . ALA B 1 209 ? -8.953 11.836 28.438 1 98.06 209 ALA B CA 1
ATOM 3596 C C . ALA B 1 209 ? -7.434 11.836 28.562 1 98.06 209 ALA B C 1
ATOM 3598 O O . ALA B 1 209 ? -6.797 10.781 28.469 1 98.06 209 ALA B O 1
ATOM 3599 N N . PRO B 1 210 ? -6.891 13.094 28.719 1 97.94 210 PRO B N 1
ATOM 3600 C CA . PRO B 1 210 ? -5.434 13.133 28.891 1 97.94 210 PRO B CA 1
ATOM 3601 C C . PRO B 1 210 ? -4.973 12.414 30.156 1 97.94 210 PRO B C 1
ATOM 3603 O O . PRO B 1 210 ? -5.641 12.5 31.188 1 97.94 210 PRO B O 1
ATOM 3606 N N . ALA B 1 211 ? -3.961 11.625 30.047 1 97.31 211 ALA B N 1
ATOM 3607 C CA . ALA B 1 211 ? -3.246 11.023 31.172 1 97.31 211 ALA B CA 1
ATOM 3608 C C . ALA B 1 211 ? -1.745 11.273 31.062 1 97.31 211 ALA B C 1
ATOM 3610 O O . ALA B 1 211 ? -1.102 10.82 30.109 1 97.31 211 ALA B O 1
ATOM 3611 N N . ALA B 1 212 ? -1.173 12.016 32.031 1 97 212 ALA B N 1
ATOM 3612 C CA . ALA B 1 212 ? 0.252 12.336 32.062 1 97 212 ALA B CA 1
ATOM 3613 C C . ALA B 1 212 ? 0.675 13.039 30.781 1 97 212 ALA B C 1
ATOM 3615 O O . ALA B 1 212 ? 1.689 12.68 30.172 1 97 212 ALA B O 1
ATOM 3616 N N . GLY B 1 213 ? -0.164 13.898 30.234 1 97.94 213 GLY B N 1
ATOM 3617 C CA . GLY B 1 213 ? 0.172 14.734 29.094 1 97.94 213 GLY B CA 1
ATOM 3618 C C . GLY B 1 213 ? -0.024 14.031 27.75 1 97.94 213 GLY B C 1
ATOM 3619 O O . GLY B 1 213 ? 0.407 14.539 26.719 1 97.94 213 GLY B O 1
ATOM 3620 N N . VAL B 1 214 ? -0.69 12.828 27.781 1 98.62 214 VAL B N 1
ATOM 3621 C CA . VAL B 1 214 ? -0.85 12.047 26.562 1 98.62 214 VAL B CA 1
ATOM 3622 C C . VAL B 1 214 ? -2.332 11.766 26.312 1 98.62 214 VAL B C 1
ATOM 3624 O O . VAL B 1 214 ? -3.066 11.43 27.25 1 98.62 214 VAL B O 1
ATOM 3627 N N . VAL B 1 215 ? -2.801 11.992 25.109 1 98.56 215 VAL B N 1
ATOM 3628 C CA . VAL B 1 215 ? -4.121 11.586 24.641 1 98.56 215 VAL B CA 1
ATOM 3629 C C . VAL B 1 215 ? -3.98 10.531 23.547 1 98.56 215 VAL B C 1
ATOM 3631 O O . VAL B 1 215 ? -3.07 10.602 22.719 1 98.56 215 VAL B O 1
ATOM 3634 N N . HIS B 1 216 ? -4.809 9.477 23.625 1 98.88 216 HIS B N 1
ATOM 3635 C CA . HIS B 1 216 ? -4.91 8.508 22.547 1 98.88 216 HIS B CA 1
ATOM 3636 C C . HIS B 1 216 ? -6.074 8.836 21.625 1 98.88 216 HIS B C 1
ATOM 3638 O O . HIS B 1 216 ? -7.16 9.195 22.078 1 98.88 216 HIS B O 1
ATOM 3644 N N . MET B 1 217 ? -5.809 8.727 20.359 1 98.81 217 MET B N 1
ATOM 3645 C CA . MET B 1 217 ? -6.828 9.164 19.406 1 98.81 217 MET B CA 1
ATOM 3646 C C . MET B 1 217 ? -6.898 8.227 18.203 1 98.81 217 MET B C 1
ATOM 3648 O O . MET B 1 217 ? -5.875 7.719 17.75 1 98.81 217 MET B O 1
ATOM 3652 N N . ARG B 1 218 ? -8.031 7.941 17.703 1 98.88 218 ARG B N 1
ATOM 3653 C CA . ARG B 1 218 ? -8.312 7.363 16.391 1 98.88 218 ARG B CA 1
ATOM 3654 C C . ARG B 1 218 ? -9.281 8.234 15.609 1 98.88 218 ARG B C 1
ATOM 3656 O O . ARG B 1 218 ? -10.055 9 16.188 1 98.88 218 ARG B O 1
ATOM 3663 N N . VAL B 1 219 ? -9.203 8.18 14.297 1 98.69 219 VAL B N 1
ATOM 3664 C CA . VAL B 1 219 ? -9.945 9.164 13.516 1 98.69 219 VAL B CA 1
ATOM 3665 C C . VAL B 1 219 ? -10.609 8.484 12.32 1 98.69 219 VAL B C 1
ATOM 3667 O O . VAL B 1 219 ? -10.016 7.613 11.688 1 98.69 219 VAL B O 1
ATOM 3670 N N . HIS B 1 220 ? -11.844 8.805 12.078 1 98.44 220 HIS B N 1
ATOM 3671 C CA . HIS B 1 220 ? -12.562 8.555 10.828 1 98.44 220 HIS B CA 1
ATOM 3672 C C . HIS B 1 220 ? -12.625 9.812 9.969 1 98.44 220 HIS B C 1
ATOM 3674 O O . HIS B 1 220 ? -13.359 10.758 10.289 1 98.44 220 HIS B O 1
ATOM 3680 N N . GLU B 1 221 ? -11.898 9.82 8.922 1 95.88 221 GLU B N 1
ATOM 3681 C CA . GLU B 1 221 ? -11.852 11.008 8.07 1 95.88 221 GLU B CA 1
ATOM 3682 C C . GLU B 1 221 ? -12.984 11 7.047 1 95.88 221 GLU B C 1
ATOM 3684 O O . GLU B 1 221 ? -13.305 9.953 6.477 1 95.88 221 GLU B O 1
ATOM 3689 N N . ARG B 1 222 ? -13.508 12.164 6.859 1 91.94 222 ARG B N 1
ATOM 3690 C CA . ARG B 1 222 ? -14.617 12.359 5.93 1 91.94 222 ARG B CA 1
ATOM 3691 C C . ARG B 1 222 ? -14.266 11.852 4.539 1 91.94 222 ARG B C 1
ATOM 3693 O O . ARG B 1 222 ? -13.242 12.242 3.967 1 91.94 222 ARG B O 1
ATOM 3700 N N . GLY B 1 223 ? -15.094 10.938 4.047 1 85.88 223 GLY B N 1
ATOM 3701 C CA . GLY B 1 223 ? -14.93 10.438 2.689 1 85.88 223 GLY B CA 1
ATOM 3702 C C . GLY B 1 223 ? -13.828 9.414 2.559 1 85.88 223 GLY B C 1
ATOM 3703 O O . GLY B 1 223 ? -13.594 8.875 1.474 1 85.88 223 GLY B O 1
ATOM 3704 N N . VAL B 1 224 ? -13.133 9.031 3.572 1 89.5 224 VAL B N 1
ATOM 3705 C CA . VAL B 1 224 ? -11.977 8.141 3.482 1 89.5 224 VAL B CA 1
ATOM 3706 C C . VAL B 1 224 ? -12.156 6.969 4.445 1 89.5 224 VAL B C 1
ATOM 3708 O O . VAL B 1 224 ? -12.008 5.809 4.055 1 89.5 224 VAL B O 1
ATOM 3711 N N . GLY B 1 225 ? -12.586 7.121 5.578 1 94.44 225 GLY B N 1
ATOM 3712 C CA . GLY B 1 225 ? -12.609 6.133 6.648 1 94.44 225 GLY B CA 1
ATOM 3713 C C . GLY B 1 225 ? -11.523 6.352 7.684 1 94.44 225 GLY B C 1
ATOM 3714 O O . GLY B 1 225 ? -11.109 7.488 7.934 1 94.44 225 GLY B O 1
ATOM 3715 N N . GLU B 1 226 ? -11.094 5.273 8.273 1 97.69 226 GLU B N 1
ATOM 3716 C CA . GLU B 1 226 ? -10.062 5.41 9.297 1 97.69 226 GLU B CA 1
ATOM 3717 C C . GLU B 1 226 ? -8.688 5.629 8.672 1 97.69 226 GLU B C 1
ATOM 3719 O O . GLU B 1 226 ? -8.344 4.977 7.68 1 97.69 226 GLU B O 1
ATOM 3724 N N . THR B 1 227 ? -7.941 6.523 9.156 1 97.12 227 THR B N 1
ATOM 3725 C CA . THR B 1 227 ? -6.566 6.77 8.742 1 97.12 227 THR B CA 1
ATOM 3726 C C . THR B 1 227 ? -5.609 6.641 9.922 1 97.12 227 THR B C 1
ATOM 3728 O O . THR B 1 227 ? -6.039 6.641 11.078 1 97.12 227 THR B O 1
ATOM 3731 N N . ARG B 1 228 ? -4.352 6.504 9.617 1 97.81 228 ARG B N 1
ATOM 3732 C CA . ARG B 1 228 ? -3.346 6.25 10.641 1 97.81 228 ARG B CA 1
ATOM 3733 C C . ARG B 1 228 ? -2.965 7.543 11.359 1 97.81 228 ARG B C 1
ATOM 3735 O O . ARG B 1 228 ? -2.391 7.504 12.453 1 97.81 228 ARG B O 1
ATOM 3742 N N . SER B 1 229 ? -3.211 8.578 10.703 1 97.94 229 SER B N 1
ATOM 3743 C CA . SER B 1 229 ? -2.883 9.898 11.234 1 97.94 229 SER B CA 1
ATOM 3744 C C . SER B 1 229 ? -3.664 10.992 10.516 1 97.94 229 SER B C 1
ATOM 3746 O O . SER B 1 229 ? -4.062 10.82 9.359 1 97.94 229 SER B O 1
ATOM 3748 N N . CYS B 1 230 ? -3.875 12.062 11.211 1 97.81 230 CYS B N 1
ATOM 3749 C CA . CYS B 1 230 ? -4.539 13.258 10.703 1 97.81 230 CYS B CA 1
ATOM 3750 C C . CYS B 1 230 ? -4.047 14.508 11.43 1 97.81 230 CYS B C 1
ATOM 3752 O O . CYS B 1 230 ? -4.453 14.773 12.562 1 97.81 230 CYS B O 1
ATOM 3754 N N . GLY B 1 231 ? -3.244 15.273 10.766 1 98.19 231 GLY B N 1
ATOM 3755 C CA . GLY B 1 231 ? -2.617 16.422 11.406 1 98.19 231 GLY B CA 1
ATOM 3756 C C . GLY B 1 231 ? -3.617 17.375 12.047 1 98.19 231 GLY B C 1
ATOM 3757 O O . GLY B 1 231 ? -3.533 17.656 13.242 1 98.19 231 GLY B O 1
ATOM 3758 N N . THR B 1 232 ? -4.551 17.875 11.25 1 98.19 232 THR B N 1
ATOM 3759 C CA . THR B 1 232 ? -5.559 18.781 11.773 1 98.19 232 THR B CA 1
ATOM 3760 C C . THR B 1 232 ? -6.41 18.109 12.836 1 98.19 232 THR B C 1
ATOM 3762 O O . THR B 1 232 ? -6.836 18.75 13.805 1 98.19 232 THR B O 1
ATOM 3765 N N . GLY B 1 233 ? -6.633 16.797 12.68 1 98.56 233 GLY B N 1
ATOM 3766 C CA . GLY B 1 233 ? -7.375 16.047 13.672 1 98.56 233 GLY B CA 1
ATOM 3767 C C . GLY B 1 233 ? -6.703 16.016 15.031 1 98.56 233 GLY B C 1
ATOM 3768 O O . GLY B 1 233 ? -7.371 16.094 16.062 1 98.56 233 GLY B O 1
ATOM 3769 N N . THR B 1 234 ? -5.41 15.906 15.023 1 98.88 234 THR B N 1
ATOM 3770 C CA . THR B 1 234 ? -4.695 15.914 16.297 1 98.88 234 THR B CA 1
ATOM 3771 C C . THR B 1 234 ? -4.801 17.281 16.969 1 98.88 234 THR B C 1
ATOM 3773 O O . THR B 1 234 ? -4.867 17.359 18.203 1 98.88 234 THR B O 1
ATOM 3776 N N . VAL B 1 235 ? -4.773 18.328 16.188 1 98.88 235 VAL B N 1
ATOM 3777 C CA . VAL B 1 235 ? -4.965 19.672 16.734 1 98.88 235 VAL B CA 1
ATOM 3778 C C . VAL B 1 235 ? -6.355 19.766 17.375 1 98.88 235 VAL B C 1
ATOM 3780 O O . VAL B 1 235 ? -6.492 20.219 18.516 1 98.88 235 VAL B O 1
ATOM 3783 N N . ALA B 1 236 ? -7.371 19.328 16.625 1 98.81 236 ALA B N 1
ATOM 3784 C CA . ALA B 1 236 ? -8.734 19.344 17.156 1 98.81 236 ALA B CA 1
ATOM 3785 C C . ALA B 1 236 ? -8.836 18.531 18.438 1 98.81 236 ALA B C 1
ATOM 3787 O O . ALA B 1 236 ? -9.516 18.938 19.391 1 98.81 236 ALA B O 1
ATOM 3788 N N . ALA B 1 237 ? -8.203 17.406 18.484 1 98.88 237 ALA B N 1
ATOM 3789 C CA . ALA B 1 237 ? -8.195 16.547 19.656 1 98.88 237 ALA B CA 1
ATOM 3790 C C . ALA B 1 237 ? -7.629 17.266 20.875 1 98.88 237 ALA B C 1
ATOM 3792 O O . ALA B 1 237 ? -8.203 17.219 21.969 1 98.88 237 ALA B O 1
ATOM 3793 N N . VAL B 1 238 ? -6.508 17.953 20.672 1 98.94 238 VAL B N 1
ATOM 3794 C CA . VAL B 1 238 ? -5.867 18.641 21.766 1 98.94 238 VAL B CA 1
ATOM 3795 C C . VAL B 1 238 ? -6.75 19.812 22.234 1 98.94 238 VAL B C 1
ATOM 3797 O O . VAL B 1 238 ? -6.891 20.062 23.422 1 98.94 238 VAL B O 1
ATOM 3800 N N . VAL B 1 239 ? -7.352 20.531 21.281 1 98.81 239 VAL B N 1
ATOM 3801 C CA . VAL B 1 239 ? -8.281 21.609 21.625 1 98.81 239 VAL B CA 1
ATOM 3802 C C . VAL B 1 239 ? -9.391 21.047 22.516 1 98.81 239 VAL B C 1
ATOM 3804 O O . VAL B 1 239 ? -9.711 21.625 23.562 1 98.81 239 VAL B O 1
ATOM 3807 N N . ALA B 1 240 ? -9.969 19.922 22.141 1 98.69 240 ALA B N 1
ATOM 3808 C CA . ALA B 1 240 ? -11.047 19.312 22.922 1 98.69 240 ALA B CA 1
ATOM 3809 C C . ALA B 1 240 ? -10.555 18.891 24.297 1 98.69 240 ALA B C 1
ATOM 3811 O O . ALA B 1 240 ? -11.258 19.078 25.297 1 98.69 240 ALA B O 1
ATOM 3812 N N . ALA B 1 241 ? -9.391 18.312 24.359 1 98.75 241 ALA B N 1
ATOM 3813 C CA . ALA B 1 241 ? -8.82 17.859 25.625 1 98.75 241 ALA B CA 1
ATOM 3814 C C . ALA B 1 241 ? -8.578 19.047 26.562 1 98.75 241 ALA B C 1
ATOM 3816 O O . ALA B 1 241 ? -8.883 18.969 27.75 1 98.75 241 ALA B O 1
ATOM 3817 N N . LEU B 1 242 ? -7.98 20.094 26.031 1 98.44 242 LEU B N 1
ATOM 3818 C CA . LEU B 1 242 ? -7.723 21.297 26.828 1 98.44 242 LEU B CA 1
ATOM 3819 C C . LEU B 1 242 ? -9.023 21.906 27.328 1 98.44 242 LEU B C 1
ATOM 3821 O O . LEU B 1 242 ? -9.141 22.281 28.5 1 98.44 242 LEU B O 1
ATOM 3825 N N . ALA B 1 243 ? -10.023 21.984 26.438 1 97.44 243 ALA B N 1
ATOM 3826 C CA . ALA B 1 243 ? -11.328 22.531 26.812 1 97.44 243 ALA B CA 1
ATOM 3827 C C . ALA B 1 243 ? -11.93 21.734 27.969 1 97.44 243 ALA B C 1
ATOM 3829 O O . ALA B 1 243 ? -12.492 22.312 28.891 1 97.44 243 ALA B O 1
ATOM 3830 N N . ALA B 1 244 ? -11.859 20.469 27.891 1 96.31 244 ALA B N 1
ATOM 3831 C CA . ALA B 1 244 ? -12.391 19.594 28.938 1 96.31 244 ALA B CA 1
ATOM 3832 C C . ALA B 1 244 ? -11.719 19.875 30.281 1 96.31 244 ALA B C 1
ATOM 3834 O O . ALA B 1 244 ? -12.32 19.672 31.344 1 96.31 244 ALA B O 1
ATOM 3835 N N . ALA B 1 245 ? -10.531 20.328 30.203 1 95.81 245 ALA B N 1
ATOM 3836 C CA . ALA B 1 245 ? -9.773 20.641 31.422 1 95.81 245 ALA B CA 1
ATOM 3837 C C . ALA B 1 245 ? -9.922 22.109 31.797 1 95.81 245 ALA B C 1
ATOM 3839 O O . ALA B 1 245 ? -9.281 22.578 32.75 1 95.81 245 ALA B O 1
ATOM 3840 N N . GLY B 1 246 ? -10.648 22.859 31.062 1 95.88 246 GLY B N 1
ATOM 3841 C CA . GLY B 1 246 ? -10.867 24.266 31.344 1 95.88 246 GLY B CA 1
ATOM 3842 C C . GLY B 1 246 ? -9.719 25.156 30.906 1 95.88 246 GLY B C 1
ATOM 3843 O O . GLY B 1 246 ? -9.5 26.234 31.469 1 95.88 246 GLY B O 1
ATOM 3844 N N . ALA B 1 247 ? -8.922 24.641 29.984 1 97.06 247 ALA B N 1
ATOM 3845 C CA . ALA B 1 247 ? -7.781 25.391 29.469 1 97.06 247 ALA B CA 1
ATOM 3846 C C . ALA B 1 247 ? -7.988 25.766 28 1 97.06 247 ALA B C 1
ATOM 3848 O O . ALA B 1 247 ? -8.641 25.031 27.25 1 97.06 247 ALA B O 1
ATOM 3849 N N . ASP B 1 248 ? -7.359 26.922 27.609 1 96.44 248 ASP B N 1
ATOM 3850 C CA . ASP B 1 248 ? -7.461 27.375 26.234 1 96.44 248 ASP B CA 1
ATOM 3851 C C . ASP B 1 248 ? -6.168 27.109 25.469 1 96.44 248 ASP B C 1
ATOM 3853 O O . ASP B 1 248 ? -6.172 27.047 24.234 1 96.44 248 ASP B O 1
ATOM 3857 N N . THR B 1 249 ? -5.102 27.094 26.188 1 98.44 249 THR B N 1
ATOM 3858 C CA . THR B 1 249 ? -3.779 26.875 25.594 1 98.44 249 THR B CA 1
ATOM 3859 C C . THR B 1 249 ? -3.049 25.75 26.312 1 98.44 249 THR B C 1
ATOM 3861 O O . THR B 1 249 ? -3.371 25.422 27.469 1 98.44 249 THR B O 1
ATOM 3864 N N . GLY B 1 250 ? -2.162 25.094 25.609 1 98.62 250 GLY B N 1
ATOM 3865 C CA . GLY B 1 250 ? -1.389 24.016 26.203 1 98.62 250 GLY B CA 1
ATOM 3866 C C . GLY B 1 250 ? -0.719 23.125 25.172 1 98.62 250 GLY B C 1
ATOM 3867 O O . GLY B 1 250 ? -0.752 23.422 23.969 1 98.62 250 GLY B O 1
ATOM 3868 N N . THR B 1 251 ? 0.033 22.203 25.688 1 98.88 251 THR B N 1
ATOM 3869 C CA . THR B 1 251 ? 0.756 21.25 24.859 1 98.88 251 THR B CA 1
ATOM 3870 C C . THR B 1 251 ? 0.458 19.812 25.328 1 98.88 251 THR B C 1
ATOM 3872 O O . THR B 1 251 ? 0.525 19.516 26.516 1 98.88 251 THR B O 1
ATOM 3875 N N . LEU B 1 252 ? 0.067 18.969 24.406 1 98.88 252 LEU B N 1
ATOM 3876 C CA . LEU B 1 252 ? -0.161 17.547 24.688 1 98.88 252 LEU B CA 1
ATOM 3877 C C . LEU B 1 252 ? 0.479 16.672 23.609 1 98.88 252 LEU B C 1
ATOM 3879 O O . LEU B 1 252 ? 0.632 17.094 22.469 1 98.88 252 LEU B O 1
ATOM 3883 N N . THR B 1 253 ? 0.911 15.477 24.031 1 98.94 253 THR B N 1
ATOM 3884 C CA . THR B 1 253 ? 1.256 14.422 23.094 1 98.94 253 THR B CA 1
ATOM 3885 C C . THR B 1 253 ? 0.006 13.672 22.625 1 98.94 253 THR B C 1
ATOM 3887 O O . THR B 1 253 ? -0.849 13.328 23.453 1 98.94 253 THR B O 1
ATOM 3890 N N . VAL B 1 254 ? -0.194 13.578 21.359 1 98.94 254 VAL B N 1
ATOM 3891 C CA . VAL B 1 254 ? -1.286 12.781 20.797 1 98.94 254 VAL B CA 1
ATOM 3892 C C . VAL B 1 254 ? -0.737 11.484 20.219 1 98.94 254 VAL B C 1
ATOM 3894 O O . VAL B 1 254 ? 0.1 11.508 19.312 1 98.94 254 VAL B O 1
ATOM 3897 N N . ARG B 1 255 ? -1.168 10.352 20.781 1 98.81 255 ARG B N 1
ATOM 3898 C CA . ARG B 1 255 ? -0.808 9.039 20.234 1 98.81 255 ARG B CA 1
ATOM 3899 C C . ARG B 1 255 ? -1.863 8.539 19.266 1 98.81 255 ARG B C 1
ATOM 3901 O O . ARG B 1 255 ? -3.02 8.336 19.641 1 98.81 255 ARG B O 1
ATOM 3908 N N . VAL B 1 256 ? -1.523 8.438 18.062 1 98.75 256 VAL B N 1
ATOM 3909 C CA . VAL B 1 256 ? -2.363 7.863 17.016 1 98.75 256 VAL B CA 1
ATOM 3910 C C . VAL B 1 256 ? -1.793 6.52 16.562 1 98.75 256 VAL B C 1
ATOM 3912 O O . VAL B 1 256 ? -0.664 6.172 16.922 1 98.75 256 VAL B O 1
ATOM 3915 N N . PRO B 1 257 ? -2.508 5.73 15.758 1 97.88 257 PRO B N 1
ATOM 3916 C CA . PRO B 1 257 ? -2.004 4.422 15.336 1 97.88 257 PRO B CA 1
ATOM 3917 C C . PRO B 1 257 ? -0.641 4.508 14.648 1 97.88 257 PRO B C 1
ATOM 3919 O O . PRO B 1 257 ? 0.191 3.611 14.805 1 97.88 257 PRO B O 1
ATOM 3922 N N . GLY B 1 258 ? -0.314 5.57 13.961 1 98.31 258 GLY B N 1
ATOM 3923 C CA . GLY B 1 258 ? 0.901 5.703 13.172 1 98.31 258 GLY B CA 1
ATOM 3924 C C . GLY B 1 258 ? 2.076 6.234 13.977 1 98.31 258 GLY B C 1
ATOM 3925 O O . GLY B 1 258 ? 3.195 6.316 13.461 1 98.31 258 GLY B O 1
ATOM 3926 N N . GLY B 1 259 ? 1.818 6.66 15.203 1 98.44 259 GLY B N 1
ATOM 3927 C CA . GLY B 1 259 ? 2.893 7.199 16.016 1 98.44 259 GLY B CA 1
ATOM 3928 C C . GLY B 1 259 ? 2.463 8.383 16.875 1 98.44 259 GLY B C 1
ATOM 3929 O O . GLY B 1 259 ? 1.272 8.68 16.969 1 98.44 259 GLY B O 1
ATOM 3930 N N . ASP B 1 260 ? 3.482 9.016 17.469 1 98.81 260 ASP B N 1
ATOM 3931 C CA . ASP B 1 260 ? 3.219 10.125 18.375 1 98.81 260 ASP B CA 1
ATOM 3932 C C . ASP B 1 260 ? 3.531 11.469 17.719 1 98.81 260 ASP B C 1
ATOM 3934 O O . ASP B 1 260 ? 4.52 11.594 17 1 98.81 260 ASP B O 1
ATOM 3938 N N . VAL B 1 261 ? 2.689 12.398 18.047 1 98.94 261 VAL B N 1
ATOM 3939 C CA . VAL B 1 261 ? 2.971 13.789 17.703 1 98.94 261 VAL B CA 1
ATOM 3940 C C . VAL B 1 261 ? 2.723 14.672 18.922 1 98.94 261 VAL B C 1
ATOM 3942 O O . VAL B 1 261 ? 2.016 14.273 19.859 1 98.94 261 VAL B O 1
ATOM 3945 N N . VAL B 1 262 ? 3.328 15.836 18.906 1 98.94 262 VAL B N 1
ATOM 3946 C CA . VAL B 1 262 ? 3.121 16.844 19.938 1 98.94 262 VAL B CA 1
ATOM 3947 C C . VAL B 1 262 ? 2.385 18.047 19.344 1 98.94 262 VAL B C 1
ATOM 3949 O O . VAL B 1 262 ? 2.805 18.609 18.328 1 98.94 262 VAL B O 1
ATOM 3952 N N . VAL B 1 263 ? 1.325 18.375 20 1 98.94 263 VAL B N 1
ATOM 3953 C CA . VAL B 1 263 ? 0.535 19.516 19.531 1 98.94 263 VAL B CA 1
ATOM 3954 C C . VAL B 1 263 ? 0.546 20.609 20.609 1 98.94 263 VAL B C 1
ATOM 3956 O O . VAL B 1 263 ? 0.315 20.344 21.781 1 98.94 263 VAL B O 1
ATOM 3959 N N . THR B 1 264 ? 0.886 21.797 20.172 1 98.94 264 THR B N 1
ATOM 3960 C CA . THR B 1 264 ? 0.799 22.984 21.031 1 98.94 264 THR B CA 1
ATOM 3961 C C . THR B 1 264 ? -0.283 23.938 20.516 1 98.94 264 THR B C 1
ATOM 3963 O O . THR B 1 264 ? -0.277 24.312 19.344 1 98.94 264 THR B O 1
ATOM 3966 N N . VAL B 1 265 ? -1.207 24.266 21.391 1 98.88 265 VAL B N 1
ATOM 3967 C CA . VAL B 1 265 ? -2.242 25.25 21.094 1 98.88 265 VAL B CA 1
ATOM 3968 C C . VAL B 1 265 ? -1.967 26.547 21.875 1 98.88 265 VAL B C 1
ATOM 3970 O O . VAL B 1 265 ? -1.83 26.516 23.094 1 98.88 265 VAL B O 1
ATOM 3973 N N . THR B 1 266 ? -1.846 27.609 21.125 1 98.56 266 THR B N 1
ATOM 3974 C CA . THR B 1 266 ? -1.699 28.938 21.734 1 98.56 266 THR B CA 1
ATOM 3975 C C . THR B 1 266 ? -2.941 29.781 21.469 1 98.56 266 THR B C 1
ATOM 3977 O O . THR B 1 266 ? -3.906 29.312 20.859 1 98.56 266 THR B O 1
ATOM 3980 N N . ASP B 1 267 ? -2.877 31.031 21.969 1 96.81 267 ASP B N 1
ATOM 3981 C CA . ASP B 1 267 ? -3.984 31.953 21.719 1 96.81 267 ASP B CA 1
ATOM 3982 C C . ASP B 1 267 ? -4.047 32.344 20.234 1 96.81 267 ASP B C 1
ATOM 3984 O O . ASP B 1 267 ? -5.129 32.594 19.703 1 96.81 267 ASP B O 1
ATOM 3988 N N . ALA B 1 268 ? -2.934 32.281 19.609 1 97.06 268 ALA B N 1
ATOM 3989 C CA . ALA B 1 268 ? -2.82 32.875 18.281 1 97.06 268 ALA B CA 1
ATOM 3990 C C . ALA B 1 268 ? -2.818 31.766 17.219 1 97.06 268 ALA B C 1
ATOM 3992 O O . ALA B 1 268 ? -3.279 31.984 16.094 1 97.06 268 ALA B O 1
ATOM 3993 N N . THR B 1 269 ? -2.25 30.656 17.562 1 98.25 269 THR B N 1
ATOM 3994 C CA . THR B 1 269 ? -2.043 29.641 16.547 1 98.25 269 THR B CA 1
ATOM 3995 C C . THR B 1 269 ? -1.9 28.266 17.172 1 98.25 269 THR B C 1
ATOM 3997 O O . THR B 1 269 ? -2.221 28.078 18.359 1 98.25 269 THR B O 1
ATOM 4000 N N . SER B 1 270 ? -1.581 27.234 16.406 1 98.75 270 SER B N 1
ATOM 4001 C CA . SER B 1 270 ? -1.267 25.875 16.859 1 98.75 270 SER B CA 1
ATOM 4002 C C . SER B 1 270 ? -0.077 25.297 16.094 1 98.75 270 SER B C 1
ATOM 4004 O O . SER B 1 270 ? 0.199 25.719 14.961 1 98.75 270 SER B O 1
ATOM 4006 N N . TYR B 1 271 ? 0.651 24.406 16.766 1 98.88 271 TYR B N 1
ATOM 4007 C CA . TYR B 1 271 ? 1.823 23.766 16.172 1 98.88 271 TYR B CA 1
ATOM 4008 C C . TYR B 1 271 ? 1.702 22.25 16.25 1 98.88 271 TYR B C 1
ATOM 4010 O O . TYR B 1 271 ? 1.244 21.703 17.25 1 98.88 271 TYR B O 1
ATOM 4018 N N . LEU B 1 272 ? 2.039 21.609 15.195 1 98.94 272 LEU B N 1
ATOM 4019 C CA . LEU B 1 272 ? 2.139 20.156 15.102 1 98.94 272 LEU B CA 1
ATOM 4020 C C . LEU B 1 272 ? 3.592 19.734 14.938 1 98.94 272 LEU B C 1
ATOM 4022 O O . LEU B 1 272 ? 4.227 20.047 13.922 1 98.94 272 LEU B O 1
ATOM 4026 N N . ARG B 1 273 ? 4.129 19.094 15.898 1 98.94 273 ARG B N 1
ATOM 4027 C CA . ARG B 1 273 ? 5.496 18.594 15.859 1 98.94 273 ARG B CA 1
ATOM 4028 C C . ARG B 1 273 ? 5.512 17.062 15.859 1 98.94 273 ARG B C 1
ATOM 4030 O O . ARG B 1 273 ? 4.785 16.438 16.625 1 98.94 273 ARG B O 1
ATOM 4037 N N . GLY B 1 274 ? 6.316 16.5 14.984 1 98.94 274 GLY B N 1
ATOM 4038 C CA . GLY B 1 274 ? 6.406 15.055 14.984 1 98.94 274 GLY B CA 1
ATOM 4039 C C . GLY B 1 274 ? 7.441 14.516 14.016 1 98.94 274 GLY B C 1
ATOM 4040 O O . GLY B 1 274 ? 8.156 15.289 13.375 1 98.94 274 GLY B O 1
ATOM 4041 N N . PRO B 1 275 ? 7.488 13.227 13.953 1 98.94 275 PRO B N 1
ATOM 4042 C CA . PRO B 1 275 ? 8.5 12.57 13.117 1 98.94 275 PRO B CA 1
ATOM 4043 C C . PRO B 1 275 ? 8.125 12.57 11.633 1 98.94 275 PRO B C 1
ATOM 4045 O O . PRO B 1 275 ? 6.949 12.734 11.289 1 98.94 275 PRO B O 1
ATOM 4048 N N . SER B 1 276 ? 9.055 12.531 10.797 1 98.88 276 SER B N 1
ATOM 4049 C CA . SER B 1 276 ? 9 12.172 9.391 1 98.88 276 SER B CA 1
ATOM 4050 C C . SER B 1 276 ? 9.992 11.07 9.062 1 98.88 276 SER B C 1
ATOM 4052 O O . SER B 1 276 ? 11.109 11.047 9.586 1 98.88 276 SER B O 1
ATOM 4054 N N . VAL B 1 277 ? 9.609 10.148 8.258 1 98.94 277 VAL B N 1
ATOM 4055 C CA . VAL B 1 277 ? 10.469 9.039 7.848 1 98.94 277 VAL B CA 1
ATOM 4056 C C . VAL B 1 277 ? 10.5 8.953 6.324 1 98.94 277 VAL B C 1
ATOM 4058 O O . VAL B 1 277 ? 9.453 8.914 5.676 1 98.94 277 VAL B O 1
ATOM 4061 N N . LEU B 1 278 ? 11.68 9.023 5.73 1 98.94 278 LEU B N 1
ATOM 4062 C CA . LEU B 1 278 ? 11.867 8.68 4.328 1 98.94 278 LEU B CA 1
ATOM 4063 C C . LEU B 1 278 ? 12.328 7.23 4.184 1 98.94 278 LEU B C 1
ATOM 4065 O O . LEU B 1 278 ? 13.43 6.879 4.625 1 98.94 278 LEU B O 1
ATOM 4069 N N . VAL B 1 279 ? 11.562 6.438 3.531 1 98.81 279 VAL B N 1
ATOM 4070 C CA . VAL B 1 279 ? 11.734 4.988 3.498 1 98.81 279 VAL B CA 1
ATOM 4071 C C . VAL B 1 279 ? 12.625 4.602 2.32 1 98.81 279 VAL B C 1
ATOM 4073 O O . VAL B 1 279 ? 13.469 3.707 2.436 1 98.81 279 VAL B O 1
ATOM 4076 N N . ALA B 1 280 ? 12.391 5.199 1.189 1 98.81 280 ALA B N 1
ATOM 4077 C CA . ALA B 1 280 ? 13.07 4.809 -0.042 1 98.81 280 ALA B CA 1
ATOM 4078 C C . ALA B 1 280 ? 13.062 5.949 -1.057 1 98.81 280 ALA B C 1
ATOM 4080 O O . ALA B 1 280 ? 12.312 6.918 -0.909 1 98.81 280 ALA B O 1
ATOM 4081 N N . HIS B 1 281 ? 13.93 5.895 -1.959 1 98.75 281 HIS B N 1
ATOM 4082 C CA . HIS B 1 281 ? 13.953 6.766 -3.127 1 98.75 281 HIS B CA 1
ATOM 4083 C C . HIS B 1 281 ? 14.344 5.996 -4.383 1 98.75 281 HIS B C 1
ATOM 4085 O O . HIS B 1 281 ? 14.852 4.871 -4.293 1 98.75 281 HIS B O 1
ATOM 4091 N N . GLY B 1 282 ? 13.969 6.539 -5.562 1 98.44 282 GLY B N 1
ATOM 4092 C CA . GLY B 1 282 ? 14.312 5.867 -6.805 1 98.44 282 GLY B CA 1
ATOM 4093 C C . GLY B 1 282 ? 13.664 6.5 -8.023 1 98.44 282 GLY B C 1
ATOM 4094 O O . GLY B 1 282 ? 13.539 7.723 -8.102 1 98.44 282 GLY B O 1
ATOM 4095 N N . GLU B 1 283 ? 13.406 5.645 -8.992 1 98.56 283 GLU B N 1
ATOM 4096 C CA . GLU B 1 283 ? 12.82 6.09 -10.25 1 98.56 283 GLU B CA 1
ATOM 4097 C C . GLU B 1 283 ? 11.578 5.27 -10.602 1 98.56 283 GLU B C 1
ATOM 4099 O O . GLU B 1 283 ? 11.594 4.043 -10.484 1 98.56 283 GLU B O 1
ATOM 4104 N N . ILE B 1 284 ? 10.547 5.961 -10.953 1 98.44 284 ILE B N 1
ATOM 4105 C CA . ILE B 1 284 ? 9.359 5.344 -11.539 1 98.44 284 ILE B CA 1
ATOM 4106 C C . ILE B 1 284 ? 9.578 5.098 -13.023 1 98.44 284 ILE B C 1
ATOM 4108 O O . ILE B 1 284 ? 10.125 5.953 -13.727 1 98.44 284 ILE B O 1
ATOM 4112 N N . SER B 1 285 ? 9.172 3.953 -13.508 1 98.56 285 SER B N 1
ATOM 4113 C CA . SER B 1 285 ? 9.242 3.672 -14.938 1 98.56 285 SER B CA 1
ATOM 4114 C C . SER B 1 285 ? 8.578 4.777 -15.758 1 98.56 285 SER B C 1
ATOM 4116 O O . SER B 1 285 ? 7.422 5.121 -15.516 1 98.56 285 SER B O 1
ATOM 4118 N N . GLU B 1 286 ? 9.352 5.324 -16.703 1 96.44 286 GLU B N 1
ATOM 4119 C CA . GLU B 1 286 ? 8.805 6.375 -17.562 1 96.44 286 GLU B CA 1
ATOM 4120 C C . GLU B 1 286 ? 7.633 5.859 -18.391 1 96.44 286 GLU B C 1
ATOM 4122 O O . GLU B 1 286 ? 6.617 6.543 -18.531 1 96.44 286 GLU B O 1
ATOM 4127 N N . GLU B 1 287 ? 7.84 4.691 -18.922 1 97.38 287 GLU B N 1
ATOM 4128 C CA . GLU B 1 287 ? 6.781 4.078 -19.719 1 97.38 287 GLU B CA 1
ATOM 4129 C C . GLU B 1 287 ? 5.52 3.863 -18.891 1 97.38 287 GLU B C 1
ATOM 4131 O O . GLU B 1 287 ? 4.414 4.16 -19.344 1 97.38 287 GLU B O 1
ATOM 4136 N N . TRP B 1 288 ? 5.684 3.338 -17.703 1 98.06 288 TRP B N 1
ATOM 4137 C CA . TRP B 1 288 ? 4.551 3.123 -16.812 1 98.06 288 TRP B CA 1
ATOM 4138 C C . TRP B 1 288 ? 3.826 4.438 -16.531 1 98.06 288 TRP B C 1
ATOM 4140 O O . TRP B 1 288 ? 2.596 4.5 -16.594 1 98.06 288 TRP B O 1
ATOM 4150 N N . TRP B 1 289 ? 4.609 5.477 -16.219 1 96.94 289 TRP B N 1
ATOM 4151 C CA . TRP B 1 289 ? 4.051 6.781 -15.883 1 96.94 289 TRP B CA 1
ATOM 4152 C C . TRP B 1 289 ? 3.275 7.363 -17.062 1 96.94 289 TRP B C 1
ATOM 4154 O O . TRP B 1 289 ? 2.176 7.895 -16.891 1 96.94 289 TRP B O 1
ATOM 4164 N N . GLN B 1 290 ? 3.842 7.277 -18.219 1 96.31 290 GLN B N 1
ATOM 4165 C CA . GLN B 1 290 ? 3.186 7.805 -19.406 1 96.31 290 GLN B CA 1
ATOM 4166 C C . GLN B 1 290 ? 1.855 7.102 -19.672 1 96.31 290 GLN B C 1
ATOM 4168 O O . GLN B 1 290 ? 0.856 7.746 -19.984 1 96.31 290 GLN B O 1
ATOM 4173 N N . GLN B 1 291 ? 1.815 5.824 -19.469 1 95.44 291 GLN B N 1
ATOM 4174 C CA . GLN B 1 291 ? 0.593 5.051 -19.656 1 95.44 291 GLN B CA 1
ATOM 4175 C C . GLN B 1 291 ? -0.456 5.414 -18.609 1 95.44 291 GLN B C 1
ATOM 4177 O O . GLN B 1 291 ? -1.653 5.43 -18.906 1 95.44 291 GLN B O 1
ATOM 4182 N N . ALA B 1 292 ? 0.021 5.715 -17.422 1 94 292 ALA B N 1
ATOM 4183 C CA . ALA B 1 292 ? -0.875 6.008 -16.297 1 94 292 ALA B CA 1
ATOM 4184 C C . ALA B 1 292 ? -1.552 7.363 -16.484 1 94 292 ALA B C 1
ATOM 4186 O O . ALA B 1 292 ? -2.562 7.652 -15.844 1 94 292 ALA B O 1
ATOM 4187 N N . GLN B 1 293 ? -0.912 8.25 -17.328 1 91.19 293 GLN B N 1
ATOM 4188 C CA . GLN B 1 293 ? -1.438 9.602 -17.5 1 91.19 293 GLN B CA 1
ATOM 4189 C C . GLN B 1 293 ? -2.684 9.594 -18.375 1 91.19 293 GLN B C 1
ATOM 4191 O O . GLN B 1 293 ? -3.412 10.586 -18.438 1 91.19 293 GLN B O 1
ATOM 4196 N N . ARG B 1 294 ? -3.033 8.492 -19.078 1 84.94 294 ARG B N 1
ATOM 4197 C CA . ARG B 1 294 ? -4.105 8.438 -20.062 1 84.94 294 ARG B CA 1
ATOM 4198 C C . ARG B 1 294 ? -5.434 8.07 -19.406 1 84.94 294 ARG B C 1
ATOM 4200 O O . ARG B 1 294 ? -5.457 7.379 -18.391 1 84.94 294 ARG B O 1
#

Organism: Mycolicibacterium paratuberculosis (strain ATCC BAA-968 / K-10) (NCBI:txid262316)

Radius of gyration: 25.85 Å; Cα contacts (8 Å, |Δi|>4): 1639; chains: 2; bounding box: 52×69×58 Å

Secondary structure (DSSP, 8-state):
-EEEEEEETTEEEEEEE-TT--S---HHHHHHHH-TTTSS--SEEEEEEEHHHHHHTTS-SSPPTT--TTSEEEEEEETTS-B-S--HHHHHHHHHHHHHHTS---SEEEEEETTEEEEEEEEEE-SSEEEEEEE----EEEEESSGGGEEEETTEEEE-EEEESSSEEEEEEETT--HHHHHHS-TTS--EE-TTT-TT--EEEEEEPPBTTEEEEEEEETTTEEES--HHHHHHHHHHHHHHTT-SSEEEEEEETTEEEEEEE-SS-EEEEEEEEEEEEEEE-HHHHHHHT-/-EEEEEEETTEEEEEEE-TT------HHHHHHHH-TTTSS--SEEEEEEEHHHHHHTTS-SSPPTT--TTSEEEEEEETTS-B-S--HHHHHHHHHHHHHHTS---SEEEEEETTEEEEEEEEEE-SSEEEEEEE----EEEEESSGGGEEEETTEEEE-EEEESSSEEEEEEETT--HHHHHHS-TTS--EE-TTT-TT--EEEEEEPPBTTEEEEEEEETTTEEES--HHHHHHHHHHHHHHTT-SSEEEEEEETTEEEEEEE-SS-EEEEEEEEEEEEEEE-HHHHHHHT-

Solvent-accessible surface area (backbone atoms only — not comparable to full-atom values): 28564 Å² total; per-residue (Å²): 81,59,36,35,34,33,17,18,33,33,39,19,31,38,34,33,79,31,53,71,40,73,76,86,79,40,38,50,25,37,25,42,41,21,30,60,40,77,33,58,28,28,60,20,37,37,35,40,21,24,33,42,30,30,34,73,60,61,76,32,96,60,77,37,73,84,37,52,54,83,28,42,20,49,54,37,26,35,29,76,26,46,82,47,48,78,52,59,33,54,51,35,33,51,52,39,47,32,44,52,71,63,79,38,83,70,47,63,53,54,39,24,30,74,75,20,54,29,46,32,38,50,77,43,74,46,78,39,44,26,35,25,34,34,47,61,42,52,71,40,79,73,48,52,66,64,74,65,29,26,35,32,50,46,87,40,79,37,57,19,34,31,25,34,45,92,53,57,30,35,19,20,61,34,79,81,48,45,73,68,56,57,71,68,48,41,48,62,45,83,66,47,61,38,51,85,75,32,74,89,51,48,25,37,34,44,28,32,49,7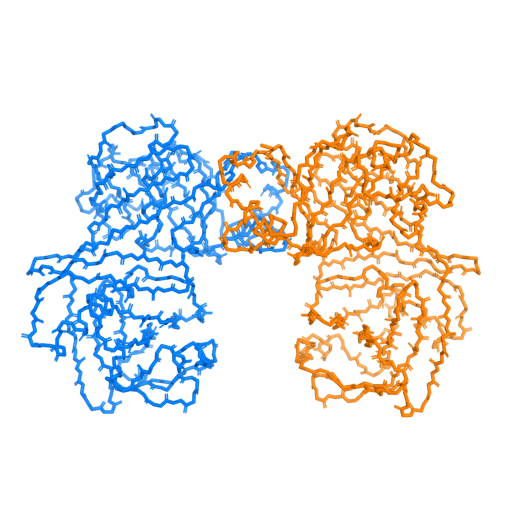0,56,94,55,33,26,46,40,50,38,25,38,58,96,74,29,53,54,38,50,51,47,56,56,50,47,35,41,50,53,41,50,32,48,76,69,75,36,82,55,51,70,38,36,40,38,33,84,36,40,64,32,38,32,37,36,46,95,74,31,26,35,46,30,33,49,18,38,39,45,32,38,36,37,37,31,58,69,54,50,58,60,32,49,103,80,60,37,34,34,32,18,18,35,34,40,18,32,37,32,32,81,31,54,70,40,74,76,86,81,40,39,51,24,38,25,41,41,22,29,61,40,76,35,57,28,26,60,19,37,36,34,40,21,24,34,42,31,31,34,74,60,62,76,32,95,60,77,37,74,84,38,52,54,84,27,41,21,49,54,37,27,35,29,76,27,47,81,46,49,79,53,58,33,54,51,34,33,50,52,39,46,32,44,52,71,62,79,38,85,71,46,64,51,53,38,24,30,72,75,20,52,29,47,32,39,51,78,44,74,46,80,39,44,26,34,25,35,35,46,60,43,52,70,40,79,72,48,54,66,64,74,66,29,26,35,31,47,47,88,39,80,38,56,17,34,30,25,35,45,93,52,56,29,34,17,20,62,34,80,80,48,44,72,68,55,57,70,67,48,42,48,62,47,82,64,48,61,38,50,85,75,32,74,87,50,48,26,37,34,44,28,30,48,70,55,96,56,33,25,46,42,50,37,25,38,58,96,75,31,52,52,38,48,51,48,57,56,49,49,35,41,48,53,41,50,33,47,76,70,74,35,82,56,50,70,38,34,40,37,33,84,34,38,63,32,38,32,37,37,46,95,75,31,26,35,46,30,34,48,19,38,40,45,32,38,36,36,38,33,58,70,53,50,59,61,32,51,102

Foldseek 3Di:
DKWFWKWFLQQIEIEAEDALPPDDQALLLLLQQQPVPRHVHHQWYWYKYFQLSCCVVVVDVDFDPPHDRRAIETQIAGNSSHGDFDAQGVVQQNVQCCCQVVVDPDQWGWYAGNVGTKIKGWPDHYNFKTKMKIWLWAKDWDDFDDQQLWKAFLNDIFTFTWICSVFIATEGEDAPQDPVNQVVTRQQDDMDHRCVSVVPDHKYKYWYADDPQEIEIWIQDPPPGTDQDGQVHVQRNVCRNQVVVVHRWDKGWYQGNSGIWIWTHDPTTIMIIGMMGTDDIDDDDPVVSVVSND/DKWFWKWFLQQIEIEAEDALPPDDQALLLLLQQQPVPRHVHHQWYWYKYFQLSCCVVVVDVDFDPAHDRRAIETQIAGNSSHGDFDAQGVVQQNVQCCCQVVVDPDQWGWYAGNVGTKIKGWPDHYNFKTKMKIWLWAKDWDDFDDQQLWKAFLNDIFTFTWICSVFIATEGEDAVQDPVNQVVTRQQDDMDHRCVSVVPDHKYKYWYADDPQEIEIWIQGPPPGTDQDGQVHVQRNVCGNQVVVVHRWDKGWYQGNSGIWIKTHDPTTIMIIGMMGTDDIDDDDPVVSVVSND

InterPro domains:
  IPR001653 Diaminopimelate epimerase, DapF [MF_00197] (1-286)
  IPR001653 Diaminopimelate epimerase, DapF [PF01678] (3-141)
  IPR001653 Diaminopimelate epimerase, DapF [PF01678] (162-278)
  IPR001653 Diaminopimelate epimerase, DapF [PTHR31689] (1-290)
  IPR001653 Diaminopimelate epimerase, DapF [TIGR00652] (1-285)
  IPR018510 Diaminopimelate epimerase, active site [PS01326] (78-92)

pLDDT: mean 97.3, std 2.31, range [84.94, 98.94]